Protein AF-A0A395IEA6-F1 (afdb_monomer)

Radius of gyration: 29.26 Å; Cα contacts (8 Å, |Δi|>4): 1138; chains: 1; bounding box: 72×56×90 Å

Secondary structure (DSSP, 8-state):
--EEEE--GGGHHHHHHHHHHH-TTS---HHHHHHHHHH-TTSEEEEEETTEEEEEEEEEEE-TT-PPPTT----S--TT--EEEEEEEEE-GGGTTSSHHHHHHHHHHHHHTTSSEEEEEE-TTTHHHHGGGT-EE----HHHHHHHHTT-TT-EEEEEE-S-----GGGGTS--S-EESSSHHHHHHHT-----HHHHHHHHHHHT-S----EEEEEEPPP-SSEEEEEEEETTS-EEEEEEE-TTSSSTTHHHHHHHHHHHHIIIII---BPPEEEEES-S-STTSS-EEEEEPPPSEEHHHHTTTS-HHHHHHHHHHHHHHHHHHHT-B-SSBBEEE-GGGS-TTTGGGPEESSSSS-SS-EEE----GGGTTTTGGGS------BSSHHHHHHHHHHHHHHHHHHH---EE-TTT-SSSEEPHHHHHHHHHHHHHHHHHHT---GGGTTTTSEEE--TT--GGGEEEETTTTEEEEE---TT--EEEHHHH----GGG--SSPPPSSSPPP---TTGGGS-HHHHHHHHHHHHHHHHHHHHHHHHHHH-HHHHHHHHHTTSS-SS--HHHHHSTTTTTTT-HHHHHHHHHHHHHTHHHH-TTS--S----HHHHHHHHHHHHHHHHHHHHHHHHHHTTSS-TT-EE-GGGHHHHHHHHHHHHHHHHHT-SSHHHHHHHHHH-SS-------

Sequence (696 aa):
MAAWRRLTPSDIEGLMRVADEVHPGLPESSEIFIERVQLYPEGCLALEENGQICGYAISHPIRQGQAPALNSLLGTIASDADQYYIHDVAILPRLRGRNLAAEGIGRLLAVASRYPATCLVSVYGTESFWGRFDFVSRPVDGGLREKLRAYGDDSVYLSRENDLIEAKKEDFYRYTTKRWLANDKQEAGKRYRRFSIEELVSIAVGASGKNIDGCARITKYQEGQYNKTFLLTLNDGSEVVAKLPNPNAGPEVLTIASEVATMDFVRNIIGLPVLRVLSWSCNPVNPVGSEYIIMEKARGTALGDVWYRLPSPSKHKIIQQVVALETKLVSTSFPAHGCIYYPQDLPSKHSKYLIPLDGDSPRRFRVGPVVDPVFWLDGRAGMELSRGPWLHMTDYATHIGNNEKIWATQKAQPRMDYYRSNIDCESPSEYLDLLEKYLLLVPHITRNQPEFADLLQPTLWHSDLHLNNVYVDLDTETITDIIDWQNITTAPLILQARFPRMVQHTSPPSLGWDMPEKPDDYETLSEDDKTRADKAYKSALCHKYYEVLTAKKNPRLYAAIRHNTTWKSPHVLPIKSVAGAWSSREVFGLRASLMDVVEHWSELQSAHDCPISFAEEEKKLHSEEMENREYIEQLMERFQDAGILPMDGIVDPEHFETLQQTSRRQKELFLSLAENFEERGWMEKIWPYQDRPDEA

Organism: Aspergillus homomorphus (strain CBS 101889) (NCBI:txid1450537)

pLDDT: mean 89.51, std 7.69, range [31.98, 98.56]

Foldseek 3Di:
DWDKDFDDLVCLVLAQVQCCQFPVPQDADSVQVNLQCVQPRQLKMFTDDPNGTFWIWTKDFDAPQPDDFRRDHPPHHDPPGQEIEGEDTTGHPVCPPVCVSVVSVVSNVVVRLVHQKYKYKDAPPCVVVCVVVVWDFDDHDPVSQVRSVSRPPPITIIMHGRPDDDDDPQNLFWQAFWAFLAPRVVLRVQQGDAWDPPVVFVVLCVLVVDPFPTFPDKDWDNDDSFWTKIWTQTPVRFIKIKIFTGNLQFDQLVQQQLLQQLQCCCCPVLNDQAWDFRDWASHCPDNGNGTMTITHDFDAAQQVVCVVVDDLVLLLVLLLQVLVSQLSQLVQFAQFKATKGQLVSDDPVFNVQWADRDPDDDRGITGTFFGPSLCCPPPNVVDPAARDRGRAPLVLLLRLLVSLLVCLVPRNDFADDLLQDPPGTDHSVVLNVLSVLSNLCSCLLAPDDVVCVSLFGFTWDDQAQARRQWHAHPVVSDTNHGDDSGRTIGGRNLLRQDDHPHLDQPPADDQDDDQDDFDPCLVVDDPVVVVVSVSSNSSNNSNVSSLVSCCVSVVSSNVSHVVQVFLEHNHCQLSVQRRNCSVVVNSLSNVVVSVVCQVCVCRHDVPDHRPDDDDPVRVVSSVSSVVSVVVVVVVQVVCCVVVQAHSSSMRGPVCSVVSSVSLVVVLVVQLVPDPDDVSSSSSNVSRPSYHDDPPD

Solvent-accessible surface area (backbone atoms only — not comparable to full-atom values): 38657 Å² total; per-residue (Å²): 118,75,44,79,43,76,38,52,78,87,45,46,73,40,47,49,59,43,43,58,71,74,36,72,89,63,77,63,56,72,66,48,58,44,48,45,38,70,75,32,41,89,40,20,34,29,25,34,41,91,94,35,56,49,27,39,34,39,27,45,65,28,45,81,80,54,77,78,49,80,70,55,78,74,93,62,77,62,94,80,43,49,23,21,32,50,72,47,79,47,64,44,75,94,59,63,94,68,60,57,66,61,53,53,49,53,56,47,51,64,62,29,59,80,20,46,23,35,34,36,71,36,45,94,75,42,54,76,65,45,41,78,73,61,34,39,82,54,94,72,56,75,70,47,50,59,44,40,49,75,65,36,90,74,42,40,51,29,36,24,81,31,98,57,72,90,73,54,79,65,58,76,26,43,59,79,56,59,41,39,63,34,44,37,69,58,61,38,53,46,35,42,48,75,63,37,65,68,46,46,49,52,51,50,39,62,46,66,77,53,100,57,96,46,69,70,45,78,44,76,52,84,48,60,98,35,34,46,39,31,42,38,31,29,68,86,70,51,61,37,28,41,38,29,69,23,72,66,46,26,49,83,36,52,38,55,29,26,22,54,36,39,40,49,43,40,29,76,71,69,64,46,54,40,63,56,77,58,45,74,38,38,53,39,91,46,85,28,50,42,38,37,37,29,25,53,59,79,48,66,42,47,36,53,84,44,54,90,76,51,55,68,71,60,51,53,51,43,51,52,51,51,50,54,50,51,36,54,37,65,70,41,78,44,74,33,28,18,15,39,25,38,62,86,66,45,60,78,88,57,55,80,57,51,41,62,64,52,99,87,64,81,85,55,57,23,34,22,48,57,40,51,34,70,74,32,51,95,67,38,64,84,47,100,59,75,47,53,45,25,76,44,70,46,55,45,48,48,37,48,41,50,38,48,46,57,45,41,76,75,67,54,67,70,40,81,38,57,55,71,31,93,84,55,56,50,46,47,67,60,55,46,51,51,40,51,47,50,57,66,40,38,73,59,32,42,36,84,39,84,93,49,50,76,41,54,43,14,21,48,52,78,82,82,43,32,37,74,34,35,18,28,32,83,90,77,59,40,77,52,24,44,58,82,56,61,74,48,40,25,31,32,35,51,80,67,48,68,82,46,64,61,41,57,35,98,80,63,69,70,89,78,87,70,74,85,72,77,66,93,60,49,88,78,47,53,73,70,52,40,54,49,49,51,51,51,43,54,38,39,49,46,29,50,51,47,52,57,47,30,48,73,72,26,47,68,56,38,50,24,40,56,50,72,77,46,64,41,45,59,47,53,61,48,64,68,29,52,66,45,15,69,87,72,73,29,51,63,57,29,52,50,41,52,50,53,49,57,74,44,28,65,66,50,42,74,89,59,82,71,92,57,85,77,54,72,67,58,51,51,52,49,52,55,23,46,55,46,46,51,54,52,48,57,52,33,48,53,25,39,78,68,69,66,45,54,72,87,35,63,37,50,63,90,50,39,69,61,46,48,51,46,50,53,51,51,49,52,56,56,41,65,68,41,92,46,74,68,52,27,54,47,51,60,66,56,47,84,69,50,71,66,79,84,83,125

InterPro domains:
  IPR000182 GNAT domain [PF00583] (27-114)
  IPR000182 GNAT domain [PS51186] (2-163)
  IPR002575 Aminoglycoside phosphotransferase [PF01636] (218-493)
  IPR011009 Protein kinase-like domain superfamily [SSF56112] (191-492)
  IPR016181 Acyl-CoA N-acyltransferase [SSF55729] (5-136)
  IPR051035 Mitochondrial inheritance protein 9 [PTHR36091] (166-691)

Mean predicted aligned error: 11.82 Å

Structure (mmCIF, N/CA/C/O backbone):
data_AF-A0A395IEA6-F1
#
_entry.id   AF-A0A395IEA6-F1
#
loop_
_atom_site.group_PDB
_atom_site.id
_atom_site.type_symbol
_atom_site.label_atom_id
_atom_site.label_alt_id
_atom_site.label_comp_id
_atom_site.label_asym_id
_atom_site.label_entity_id
_atom_site.label_seq_id
_atom_site.pdbx_PDB_ins_code
_atom_site.Cartn_x
_atom_site.Cartn_y
_atom_site.Cartn_z
_atom_site.occupancy
_atom_site.B_iso_or_equiv
_atom_site.auth_seq_id
_atom_site.auth_comp_id
_atom_site.auth_asym_id
_atom_site.auth_atom_id
_atom_site.pdbx_PDB_model_num
ATOM 1 N N . MET A 1 1 ? -12.809 -27.310 23.171 1.00 74.94 1 MET A N 1
ATOM 2 C CA . MET A 1 1 ? -11.627 -26.485 23.503 1.00 74.94 1 MET A CA 1
ATOM 3 C C . MET A 1 1 ? -12.114 -25.326 24.347 1.00 74.94 1 MET A C 1
ATOM 5 O O . MET A 1 1 ? -13.206 -24.852 24.064 1.00 74.94 1 MET A O 1
ATOM 9 N N . ALA A 1 2 ? -11.363 -24.931 25.377 1.00 85.3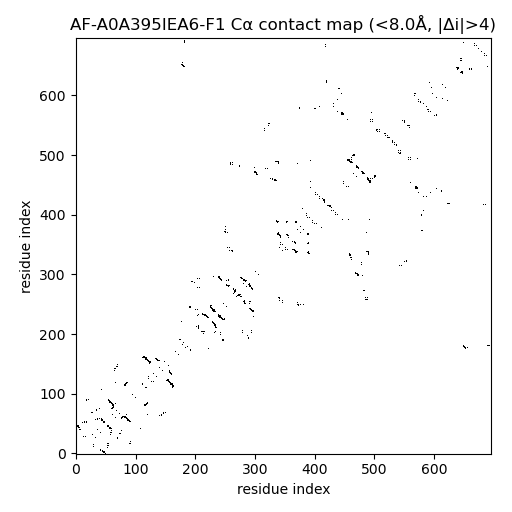1 2 ALA A N 1
ATOM 10 C CA . ALA A 1 2 ? -11.711 -23.770 26.191 1.00 85.31 2 ALA A CA 1
ATOM 11 C C . ALA A 1 2 ? -11.600 -22.486 25.353 1.00 85.31 2 ALA A C 1
ATOM 13 O O . ALA A 1 2 ? -10.580 -22.301 24.690 1.00 85.31 2 ALA A O 1
ATOM 14 N N . ALA A 1 3 ? -12.625 -21.637 25.363 1.00 86.44 3 ALA A N 1
ATOM 15 C CA . ALA A 1 3 ? -12.642 -20.388 24.603 1.00 86.44 3 ALA A CA 1
ATOM 16 C C . ALA A 1 3 ? -13.287 -19.259 25.410 1.00 86.44 3 ALA A C 1
ATOM 18 O O . ALA A 1 3 ? -14.243 -19.483 26.157 1.00 86.44 3 ALA A O 1
ATOM 19 N N . TRP A 1 4 ? -12.747 -18.049 25.265 1.00 90.81 4 TRP A N 1
ATOM 20 C CA . TRP A 1 4 ? -13.327 -16.847 25.854 1.00 90.81 4 TRP A CA 1
ATOM 21 C C . TRP A 1 4 ? -14.496 -16.344 25.010 1.00 90.81 4 TRP A C 1
ATOM 23 O O . TRP A 1 4 ? -14.381 -16.214 23.793 1.00 90.81 4 TRP A O 1
ATOM 33 N N . ARG A 1 5 ? -15.593 -15.990 25.674 1.00 92.19 5 ARG A N 1
ATOM 34 C CA . ARG A 1 5 ? -16.751 -15.299 25.097 1.00 92.19 5 ARG A CA 1
ATOM 35 C C . ARG A 1 5 ? -17.256 -14.225 26.053 1.00 92.19 5 ARG A C 1
ATOM 37 O O . ARG A 1 5 ? -16.795 -14.131 27.188 1.00 92.19 5 ARG A O 1
ATOM 44 N N . ARG A 1 6 ? -18.230 -13.427 25.620 1.00 91.75 6 ARG A N 1
ATOM 45 C CA . ARG A 1 6 ? -18.900 -12.454 26.493 1.00 91.75 6 ARG A CA 1
ATOM 46 C C . ARG A 1 6 ? -19.620 -13.160 27.647 1.00 91.75 6 ARG A C 1
ATOM 48 O O . ARG A 1 6 ? -20.297 -14.169 27.427 1.00 91.75 6 ARG A O 1
ATOM 55 N N . LEU A 1 7 ? -19.472 -12.619 28.854 1.00 93.06 7 LEU A N 1
ATOM 56 C CA . LEU A 1 7 ? -20.191 -13.070 30.043 1.00 93.06 7 LEU A CA 1
ATOM 57 C C . LEU A 1 7 ? -21.613 -12.499 30.043 1.00 93.06 7 LEU A C 1
ATOM 59 O O . LEU A 1 7 ? -21.822 -11.327 29.734 1.00 93.06 7 LEU A O 1
ATOM 63 N N . THR A 1 8 ? -22.590 -13.325 30.399 1.00 91.62 8 THR A N 1
ATOM 64 C CA . THR A 1 8 ? -24.004 -12.942 30.484 1.00 91.62 8 THR A CA 1
ATOM 65 C C . THR A 1 8 ? -24.548 -13.180 31.895 1.00 91.62 8 THR A C 1
ATOM 67 O O . THR A 1 8 ? -23.981 -13.985 32.635 1.00 91.62 8 THR A O 1
ATOM 70 N N . PRO A 1 9 ? -25.671 -12.550 32.293 1.00 90.19 9 PRO A N 1
ATOM 71 C CA . PRO A 1 9 ? -26.265 -12.792 33.611 1.00 90.19 9 PRO A CA 1
ATOM 72 C C . PRO A 1 9 ? -26.638 -14.262 33.878 1.00 90.19 9 PRO A C 1
ATOM 74 O O . PRO A 1 9 ? -26.663 -14.682 35.030 1.00 90.19 9 PRO A O 1
ATOM 77 N N . SER A 1 10 ? -26.887 -15.069 32.839 1.00 91.56 10 SER A N 1
ATOM 78 C CA . SER A 1 10 ? -27.133 -16.512 32.986 1.00 91.56 10 SER A CA 1
ATOM 79 C C . SER A 1 10 ? -25.889 -17.326 33.356 1.00 91.56 10 SER A C 1
ATOM 81 O O . SER A 1 10 ? -26.023 -18.460 33.801 1.00 91.56 10 SER A O 1
ATOM 83 N N . ASP A 1 11 ? -24.685 -16.769 33.202 1.00 93.88 11 ASP A N 1
ATOM 84 C CA . ASP A 1 11 ? -23.425 -17.464 33.496 1.00 93.88 11 ASP A CA 1
ATOM 85 C C . ASP A 1 11 ? -22.985 -17.324 34.964 1.00 93.88 11 ASP A C 1
ATOM 87 O O . ASP A 1 11 ? -22.022 -17.969 35.383 1.00 93.88 11 ASP A O 1
ATOM 91 N N . ILE A 1 12 ? -23.673 -16.491 35.754 1.00 94.19 12 ILE A N 1
ATOM 92 C CA . ILE A 1 12 ? -23.238 -16.080 37.098 1.00 94.19 12 ILE A CA 1
ATOM 93 C C . ILE A 1 12 ? -23.124 -17.267 38.055 1.00 94.19 12 ILE A C 1
ATOM 95 O O . ILE A 1 12 ? -22.164 -17.341 38.810 1.00 94.19 12 ILE A O 1
ATOM 99 N N . GLU A 1 13 ? -24.018 -18.253 37.981 1.00 92.88 13 GLU A N 1
ATOM 100 C CA . GLU A 1 13 ? -23.900 -19.472 38.796 1.00 92.88 13 GLU A CA 1
ATOM 101 C C . GLU A 1 13 ? -22.622 -20.270 38.461 1.00 92.88 13 GLU A C 1
ATOM 103 O O . GLU A 1 13 ? -21.965 -20.840 39.334 1.00 92.88 13 GLU A O 1
ATOM 108 N N . GLY A 1 14 ? -22.232 -20.302 37.183 1.00 92.25 14 GLY A N 1
ATOM 109 C CA . GLY A 1 14 ? -20.971 -20.896 36.741 1.00 92.25 14 GLY A CA 1
ATOM 110 C C . GLY A 1 14 ? -19.757 -20.102 37.217 1.00 92.25 14 GLY A C 1
ATOM 111 O O . GLY A 1 14 ? -18.791 -20.698 37.686 1.00 92.25 14 GLY A O 1
ATOM 112 N N . LEU A 1 15 ? -19.835 -18.773 37.140 1.00 94.69 15 LEU A N 1
ATOM 113 C CA . LEU A 1 15 ? -18.808 -17.858 37.628 1.00 94.69 15 LEU A CA 1
ATOM 114 C C . LEU A 1 15 ? -18.582 -18.017 39.132 1.00 94.69 15 LEU A C 1
ATOM 116 O O . LEU A 1 15 ? -17.440 -18.199 39.540 1.00 94.69 15 LEU A O 1
ATOM 120 N N . MET A 1 16 ? -19.650 -18.018 39.937 1.00 94.50 16 MET A N 1
ATOM 121 C CA . MET A 1 16 ? -19.568 -18.141 41.397 1.00 94.50 16 MET A CA 1
ATOM 122 C C . MET A 1 16 ? -18.830 -19.413 41.814 1.00 94.50 16 MET A C 1
ATOM 124 O O . MET A 1 16 ? -17.950 -19.360 42.662 1.00 94.50 16 MET A O 1
ATOM 128 N N . ARG A 1 17 ? -19.083 -20.543 41.138 1.00 93.12 17 ARG A N 1
ATOM 129 C CA . ARG A 1 17 ? -18.342 -21.791 41.394 1.00 93.12 17 ARG A CA 1
ATOM 130 C C . ARG A 1 17 ? -16.841 -21.657 41.143 1.00 93.12 17 ARG A C 1
ATOM 132 O O . ARG A 1 17 ? -16.050 -22.250 41.869 1.00 93.12 17 ARG A O 1
ATOM 139 N N . VAL A 1 18 ? -16.443 -20.912 40.111 1.00 93.25 18 VAL A N 1
ATOM 140 C CA . VAL A 1 18 ? -15.025 -20.643 39.835 1.00 93.25 18 VAL A CA 1
ATOM 141 C C . VAL A 1 18 ? -14.450 -19.676 40.871 1.00 93.25 18 VAL A C 1
ATOM 143 O O . VAL A 1 18 ? -13.343 -19.911 41.348 1.00 93.25 18 VAL A O 1
ATOM 146 N N . ALA A 1 19 ? -15.187 -18.625 41.235 1.00 90.19 19 ALA A N 1
ATOM 147 C CA . ALA A 1 19 ? -14.768 -17.631 42.222 1.00 90.19 19 ALA A CA 1
ATOM 148 C C . ALA A 1 19 ? -14.540 -18.272 43.600 1.00 90.19 19 ALA A C 1
ATOM 150 O O . ALA A 1 19 ? -13.478 -18.086 44.188 1.00 90.19 19 ALA A O 1
ATOM 151 N N . ASP A 1 20 ? -15.470 -19.112 44.059 1.00 90.75 20 ASP A N 1
ATOM 152 C CA . ASP A 1 20 ? -15.379 -19.826 45.338 1.00 90.75 20 ASP A CA 1
ATOM 153 C C . ASP A 1 20 ? -14.168 -20.777 45.394 1.00 90.75 20 ASP A C 1
ATOM 155 O O . ASP A 1 20 ? -13.554 -20.954 46.448 1.00 90.75 20 ASP A O 1
ATOM 159 N N . GLU A 1 21 ? -13.794 -21.386 44.261 1.00 90.75 21 GLU A N 1
ATOM 160 C CA . GLU A 1 21 ? -12.631 -22.278 44.174 1.00 90.75 21 GLU A CA 1
ATOM 161 C C . GLU A 1 21 ? -11.304 -21.505 44.089 1.00 90.75 21 GLU A C 1
ATOM 163 O O . GLU A 1 21 ? -10.303 -21.911 44.685 1.00 90.75 21 GLU A O 1
ATOM 168 N N . VAL A 1 22 ? -11.263 -20.407 43.329 1.00 85.38 22 VAL A N 1
ATOM 169 C CA . VAL A 1 22 ? -10.023 -19.672 43.025 1.00 85.38 22 VAL A CA 1
ATOM 170 C C . VAL A 1 22 ? -9.713 -18.594 44.070 1.00 85.38 22 VAL A C 1
ATOM 172 O O . VAL A 1 22 ? -8.539 -18.362 44.369 1.00 85.38 22 VAL A O 1
ATOM 175 N N . HIS A 1 23 ? -10.739 -17.974 44.652 1.00 83.50 23 HIS A N 1
ATOM 176 C CA . HIS A 1 23 ? -10.646 -16.837 45.571 1.00 83.50 23 HIS A CA 1
ATOM 177 C C . HIS A 1 23 ? -11.380 -17.077 46.908 1.00 83.50 23 HIS A C 1
ATOM 179 O O . HIS A 1 23 ? -12.135 -16.216 47.360 1.00 83.50 23 HIS A O 1
ATOM 185 N N . PRO A 1 24 ? -11.121 -18.186 47.634 1.00 80.25 24 PRO A N 1
ATOM 186 C CA . PRO A 1 24 ? -11.853 -18.512 48.866 1.00 80.25 24 PRO A CA 1
ATOM 187 C C . PRO A 1 24 ? -11.676 -17.479 49.997 1.00 80.25 24 PRO A C 1
ATOM 189 O O . PRO A 1 24 ? -12.449 -17.466 50.951 1.00 80.25 24 PRO A O 1
ATOM 192 N N . GLY A 1 25 ? -10.646 -16.627 49.920 1.00 77.94 25 GLY A N 1
ATOM 193 C CA . GLY A 1 25 ? -10.364 -15.569 50.897 1.00 77.94 25 GLY A CA 1
ATOM 194 C C . GLY A 1 25 ? -10.889 -14.178 50.522 1.00 77.94 25 GLY A C 1
ATOM 195 O O . GLY A 1 25 ? -10.686 -13.254 51.303 1.00 77.94 25 GLY A O 1
ATOM 196 N N . LEU A 1 26 ? -11.519 -14.014 49.352 1.00 82.12 26 LEU A N 1
ATOM 197 C CA . LEU A 1 26 ? -12.006 -12.728 48.832 1.00 82.12 26 LEU A CA 1
ATOM 198 C C . LEU A 1 26 ? -13.445 -12.865 48.292 1.00 82.12 26 LEU A C 1
ATOM 200 O O . LEU A 1 26 ? -13.666 -12.711 47.093 1.00 82.12 26 LEU A O 1
ATOM 204 N N . PRO A 1 27 ? -14.431 -13.199 49.144 1.00 80.94 27 PRO A N 1
ATOM 205 C CA . PRO A 1 27 ? -15.787 -13.475 48.684 1.00 80.94 27 PRO A CA 1
ATOM 206 C C . PRO A 1 27 ? -16.491 -12.202 48.187 1.00 80.94 27 PRO A C 1
ATOM 208 O O . PRO A 1 27 ? -16.565 -11.199 48.900 1.00 80.94 27 PRO A O 1
ATOM 211 N N . GLU A 1 28 ? -17.078 -12.277 46.994 1.00 87.12 28 GLU A N 1
ATOM 212 C CA . GLU A 1 28 ? -18.010 -11.284 46.452 1.00 87.12 28 GLU A CA 1
ATOM 213 C C . GLU A 1 28 ? -19.366 -11.935 46.173 1.00 87.12 28 GLU A C 1
ATOM 215 O O . GLU A 1 28 ? -19.446 -13.112 45.826 1.00 87.12 28 GLU A O 1
ATOM 220 N N . SER A 1 29 ? -20.451 -11.184 46.352 1.00 89.12 29 SER A N 1
ATOM 221 C CA . SER A 1 29 ? -21.801 -11.713 46.176 1.00 89.12 29 SER A CA 1
ATOM 222 C C . SER A 1 29 ? -22.204 -11.802 44.698 1.00 89.12 29 SER A C 1
ATOM 224 O O . SER A 1 29 ? -21.681 -11.098 43.834 1.00 89.12 29 SER A O 1
ATOM 226 N N . SER A 1 30 ? -23.180 -12.655 44.380 1.00 90.38 30 SER A N 1
ATOM 227 C CA . SER A 1 30 ? -23.651 -12.815 42.996 1.00 90.38 30 SER A CA 1
ATOM 228 C C . SER A 1 30 ? -24.237 -11.522 42.405 1.00 90.38 30 SER A C 1
ATOM 230 O O . SER A 1 30 ? -24.089 -11.259 41.212 1.00 90.38 30 SER A O 1
ATOM 232 N N . GLU A 1 31 ? -24.843 -10.679 43.247 1.00 91.00 31 GLU A N 1
ATOM 233 C CA . GLU A 1 31 ? -25.431 -9.385 42.884 1.00 91.00 31 GLU A CA 1
ATOM 234 C C . GLU A 1 31 ? -24.386 -8.430 42.305 1.00 91.00 31 GLU A C 1
ATOM 236 O O . GLU A 1 31 ? -24.667 -7.691 41.364 1.00 91.00 31 GLU A O 1
ATOM 241 N N . ILE A 1 32 ? -23.168 -8.491 42.835 1.00 92.31 32 ILE A N 1
ATOM 242 C CA . ILE A 1 32 ? -22.043 -7.663 42.424 1.00 92.31 32 ILE A CA 1
ATOM 243 C C . ILE A 1 32 ? -21.601 -8.014 40.993 1.00 92.31 32 ILE A C 1
ATOM 245 O O . ILE A 1 32 ? -21.408 -7.135 40.148 1.00 92.31 32 ILE A O 1
ATOM 249 N N . PHE A 1 33 ? -21.478 -9.308 40.689 1.00 92.56 33 PHE A N 1
ATOM 250 C CA . PHE A 1 33 ? -21.132 -9.759 39.341 1.00 92.56 33 PHE A CA 1
ATOM 251 C C . PHE A 1 33 ? -22.255 -9.473 38.337 1.00 92.56 33 PHE A C 1
ATOM 253 O O . PHE A 1 33 ? -21.976 -9.048 37.215 1.00 92.56 33 PHE A O 1
ATOM 260 N N . ILE A 1 34 ? -23.521 -9.640 38.743 1.00 93.31 34 ILE A N 1
ATOM 261 C CA . ILE A 1 34 ? -24.686 -9.283 37.918 1.00 93.31 34 ILE A CA 1
ATOM 262 C C . ILE A 1 34 ? -24.657 -7.795 37.563 1.00 93.31 34 ILE A C 1
ATOM 264 O O . ILE A 1 34 ? -24.815 -7.451 36.390 1.00 93.31 34 ILE A O 1
ATOM 268 N N . GLU A 1 35 ? -24.428 -6.920 38.545 1.00 95.06 35 GLU A N 1
ATOM 269 C CA . GLU A 1 35 ? -24.378 -5.473 38.330 1.00 95.06 35 GLU A CA 1
ATOM 270 C C . GLU A 1 35 ? -23.284 -5.097 37.322 1.00 95.06 35 GLU A C 1
ATOM 272 O O . GLU A 1 35 ? -23.545 -4.361 36.373 1.00 95.06 35 GLU A O 1
ATOM 277 N N . ARG A 1 36 ? -22.073 -5.647 37.460 1.00 93.44 36 ARG A N 1
ATOM 278 C CA . ARG A 1 36 ? -20.950 -5.341 36.556 1.00 93.44 36 ARG A CA 1
ATOM 279 C C . ARG A 1 36 ? -21.209 -5.809 35.128 1.00 93.44 36 ARG A C 1
ATOM 281 O O . ARG A 1 36 ? -20.942 -5.063 34.187 1.00 93.44 36 ARG A O 1
ATOM 288 N N . VAL A 1 37 ? -21.802 -6.993 34.964 1.00 93.56 37 VAL A N 1
ATOM 289 C CA . VAL A 1 37 ? -22.225 -7.491 33.647 1.00 93.56 37 VAL A CA 1
ATOM 290 C C . VAL A 1 37 ? -23.298 -6.589 33.036 1.00 93.56 37 VAL A C 1
ATOM 292 O O . VAL A 1 37 ? -23.280 -6.368 31.832 1.00 93.56 37 VAL A O 1
ATOM 295 N N . GLN A 1 38 ? -24.217 -6.036 33.828 1.00 92.44 38 GLN A N 1
ATOM 296 C CA . GLN A 1 38 ? -25.246 -5.125 33.317 1.00 92.44 38 GLN A CA 1
ATOM 297 C C . GLN A 1 38 ? -24.693 -3.736 32.976 1.00 92.44 38 GLN A C 1
ATOM 299 O O . GLN A 1 38 ? -25.045 -3.180 31.936 1.00 92.44 38 GLN A O 1
ATOM 304 N N . LEU A 1 39 ? -23.830 -3.185 33.830 1.00 92.81 39 LEU A N 1
ATOM 305 C CA . LEU A 1 39 ? -23.262 -1.848 33.672 1.00 92.81 39 LEU A CA 1
ATOM 306 C C . LEU A 1 39 ? -22.213 -1.779 32.559 1.00 92.81 39 LEU A C 1
ATOM 308 O O . LEU A 1 39 ? -22.163 -0.790 31.830 1.00 92.81 39 LEU A O 1
ATOM 312 N N . TYR A 1 40 ? -21.365 -2.803 32.431 1.00 93.31 40 TYR A N 1
ATOM 313 C CA . TYR A 1 40 ? -20.248 -2.790 31.490 1.00 93.31 40 TYR A CA 1
ATOM 314 C C . TYR A 1 40 ? -19.994 -4.165 30.836 1.00 93.31 40 TYR A C 1
ATOM 316 O O . TYR A 1 40 ? -18.948 -4.795 31.021 1.00 93.31 40 TYR A O 1
ATOM 324 N N . PRO A 1 41 ? -20.940 -4.652 30.012 1.00 89.06 41 PRO A N 1
ATOM 325 C CA . PRO A 1 41 ? -20.904 -6.006 29.459 1.00 89.06 41 PRO A CA 1
ATOM 326 C C . PRO A 1 41 ? -19.777 -6.255 28.444 1.00 89.06 41 PRO A C 1
ATOM 328 O O . PRO A 1 41 ? -19.564 -7.398 28.053 1.00 89.06 41 PRO A O 1
ATOM 331 N N . GLU A 1 42 ? -19.109 -5.219 27.932 1.00 87.81 42 GLU A N 1
ATOM 332 C CA . GLU A 1 42 ? -17.949 -5.365 27.034 1.00 87.81 42 GLU A CA 1
ATOM 333 C C . GLU A 1 42 ? -16.639 -5.665 27.786 1.00 87.81 42 GLU A C 1
ATOM 335 O O . GLU A 1 42 ? -15.733 -6.249 27.200 1.00 87.81 42 GLU A O 1
ATOM 340 N N . GLY A 1 43 ? -16.563 -5.355 29.087 1.00 91.88 43 GLY A N 1
ATOM 341 C CA . GLY A 1 43 ? -15.427 -5.692 29.955 1.00 91.88 43 GLY A CA 1
ATOM 342 C C . GLY A 1 43 ? -15.580 -7.011 30.722 1.00 91.88 43 GLY A C 1
ATOM 343 O O . GLY A 1 43 ? -14.759 -7.314 31.588 1.00 91.88 43 GLY A O 1
ATOM 344 N N . CYS A 1 44 ? -16.625 -7.797 30.444 1.00 96.50 44 CYS A N 1
ATOM 345 C CA . CYS A 1 44 ? -16.933 -9.024 31.179 1.00 96.50 44 CYS A CA 1
ATOM 346 C C . CYS A 1 44 ? -16.858 -10.256 30.262 1.00 96.50 44 CYS A C 1
ATOM 348 O O . CYS A 1 44 ? -17.597 -10.364 29.279 1.00 96.50 44 CYS A O 1
ATOM 350 N N . LEU A 1 45 ? -15.983 -11.206 30.598 1.00 95.94 45 LEU A N 1
ATOM 351 C CA . LEU A 1 45 ? -15.687 -12.391 29.792 1.00 95.94 45 LEU A CA 1
ATOM 352 C C . LEU A 1 45 ? -15.904 -13.684 30.586 1.00 95.94 45 LEU A C 1
ATOM 354 O O . LEU A 1 45 ? -15.623 -13.754 31.780 1.00 95.94 45 LEU A O 1
ATOM 358 N N . ALA A 1 46 ? -16.362 -14.720 29.894 1.00 96.25 46 ALA A N 1
ATOM 359 C CA . ALA A 1 46 ? -16.511 -16.077 30.397 1.00 96.25 46 ALA A CA 1
ATOM 360 C C . ALA A 1 46 ? -15.596 -17.008 29.599 1.00 96.25 46 ALA A C 1
ATOM 362 O O . ALA A 1 46 ? -15.608 -16.977 28.368 1.00 96.25 46 ALA A O 1
ATOM 363 N N . LEU A 1 47 ? -14.818 -17.839 30.285 1.00 95.19 47 LEU A N 1
ATOM 364 C CA . LEU A 1 47 ? -14.069 -18.932 29.677 1.00 95.19 47 LEU A CA 1
ATOM 365 C C . LEU A 1 47 ? -14.913 -20.200 29.800 1.00 95.19 47 LEU A C 1
ATOM 367 O O . LEU A 1 47 ? -15.215 -20.641 30.911 1.00 95.19 47 LEU A O 1
ATOM 371 N N . GLU A 1 48 ? -15.286 -20.781 28.665 1.00 94.19 48 GLU A N 1
ATOM 372 C CA . GLU A 1 48 ? -16.150 -21.958 28.614 1.00 94.19 48 GLU A CA 1
ATOM 373 C C . GLU A 1 48 ? -15.422 -23.155 27.998 1.00 94.19 48 GLU A C 1
ATOM 375 O O . GLU A 1 48 ? -14.804 -23.041 26.940 1.00 94.19 48 GLU A O 1
ATOM 380 N N . GLU A 1 49 ? -15.532 -24.325 28.633 1.00 90.81 49 GLU A N 1
ATOM 381 C CA . GLU A 1 49 ? -15.111 -25.610 28.075 1.00 90.81 49 GLU A CA 1
ATOM 382 C C . GLU A 1 49 ? -16.250 -26.631 28.220 1.00 90.81 49 GLU A C 1
ATOM 384 O O . GLU A 1 49 ? -16.686 -26.937 29.328 1.00 90.81 49 GLU A O 1
ATOM 389 N N . ASN A 1 50 ? -16.734 -27.168 27.093 1.00 88.06 50 ASN A N 1
ATOM 390 C CA . ASN A 1 50 ? -17.807 -28.173 27.034 1.00 88.06 50 ASN A CA 1
ATOM 391 C C . ASN A 1 50 ? -19.111 -27.746 27.747 1.00 88.06 50 ASN A C 1
ATOM 393 O O . ASN A 1 50 ? -19.710 -28.545 28.467 1.00 88.06 50 ASN A O 1
ATOM 397 N N . GLY A 1 51 ? -19.549 -26.493 27.572 1.00 85.06 51 GLY A N 1
ATOM 398 C CA . GLY A 1 51 ? -20.778 -25.983 28.195 1.00 85.06 51 GLY A CA 1
ATOM 399 C C . GLY A 1 51 ? -20.642 -25.632 29.679 1.00 85.06 51 GLY A C 1
ATOM 400 O O . GLY A 1 51 ? -21.643 -25.339 30.328 1.00 85.06 51 GLY A O 1
ATOM 401 N N . GLN A 1 52 ? -19.431 -25.682 30.243 1.00 92.31 52 GLN A N 1
ATOM 402 C CA . GLN A 1 52 ? -19.167 -25.314 31.632 1.00 92.31 52 GLN A CA 1
ATOM 403 C C . GLN A 1 52 ? -18.226 -24.116 31.714 1.00 92.31 52 GLN A C 1
ATOM 405 O O . GLN A 1 52 ? -17.172 -24.095 31.077 1.00 92.31 52 GLN A O 1
ATOM 410 N N . ILE A 1 53 ? -18.585 -23.149 32.561 1.00 95.94 53 ILE A N 1
ATOM 411 C CA . ILE A 1 53 ? -17.709 -22.032 32.910 1.00 95.94 53 ILE A CA 1
ATOM 412 C C . ILE A 1 53 ? -16.528 -22.565 33.718 1.00 95.94 53 ILE A C 1
ATOM 414 O O . ILE A 1 53 ? -16.695 -23.248 34.729 1.00 95.94 53 ILE A O 1
ATOM 418 N N . CYS A 1 54 ? -15.326 -22.279 33.238 1.00 95.19 54 CYS A N 1
ATOM 419 C CA . CYS A 1 54 ? -14.069 -22.747 33.810 1.00 95.19 54 CYS A CA 1
ATOM 420 C C . CYS A 1 54 ? -13.059 -21.611 34.056 1.00 95.19 54 CYS A C 1
ATOM 422 O O . CYS A 1 54 ? -11.944 -21.845 34.529 1.00 95.19 54 CYS A O 1
ATOM 424 N N . GLY A 1 55 ? -13.472 -20.378 33.774 1.00 95.56 55 GLY A N 1
ATOM 425 C CA . GLY A 1 55 ? -12.783 -19.137 34.088 1.00 95.56 55 GLY A CA 1
ATOM 426 C C . GLY A 1 55 ? -13.680 -17.940 33.781 1.00 95.56 55 GLY A C 1
ATOM 427 O O . GLY A 1 55 ? -14.697 -18.078 33.100 1.00 95.56 55 GLY A O 1
ATOM 428 N N . TYR A 1 56 ? -13.313 -16.768 34.272 1.00 96.94 56 TYR A N 1
ATOM 429 C CA . TYR A 1 56 ? -14.003 -15.518 33.990 1.00 96.94 56 TYR A CA 1
ATOM 430 C C . TYR A 1 56 ? -13.044 -14.334 34.113 1.00 96.94 56 TYR A C 1
ATOM 432 O O . TYR A 1 56 ? -11.959 -14.443 34.688 1.00 96.94 56 TYR A O 1
ATOM 440 N N . ALA A 1 57 ? -13.458 -13.200 33.563 1.00 96.56 57 ALA A N 1
ATOM 441 C CA . ALA A 1 57 ? -12.810 -11.922 33.781 1.00 96.56 57 ALA A CA 1
ATOM 442 C C . ALA A 1 57 ? -13.860 -10.818 33.909 1.00 96.56 57 ALA A C 1
ATOM 444 O O . ALA A 1 57 ? -14.803 -10.765 33.120 1.00 96.56 57 ALA A O 1
ATOM 445 N N . ILE A 1 58 ? -13.691 -9.941 34.890 1.00 96.62 58 ILE A N 1
ATOM 446 C CA . ILE A 1 58 ? -14.564 -8.805 35.166 1.00 96.62 58 ILE A CA 1
ATOM 447 C C . ILE A 1 58 ? -13.710 -7.551 35.156 1.00 96.62 58 ILE A C 1
ATOM 449 O O . ILE A 1 58 ? -12.666 -7.478 35.801 1.00 96.62 58 ILE A O 1
ATOM 453 N N . SER A 1 59 ? -14.156 -6.545 34.420 1.00 96.44 59 SER A N 1
ATOM 454 C CA . SER A 1 59 ? -13.487 -5.256 34.358 1.00 96.44 59 SER A CA 1
ATOM 455 C C . SER A 1 59 ? -14.476 -4.169 33.981 1.00 96.44 59 SER A C 1
ATOM 457 O O . SER A 1 59 ? -15.518 -4.439 33.380 1.00 96.44 59 SER A O 1
ATOM 459 N N . HIS A 1 60 ? -14.170 -2.946 34.385 1.00 95.69 60 HIS A N 1
ATOM 460 C CA . HIS A 1 60 ? -15.023 -1.790 34.163 1.00 95.69 60 HIS A CA 1
ATOM 461 C C . HIS A 1 60 ? -14.208 -0.502 34.314 1.00 95.69 60 HIS A C 1
ATOM 463 O O . HIS A 1 60 ? -13.167 -0.495 34.970 1.00 95.69 60 HIS A O 1
ATOM 469 N N . PRO A 1 61 ? -14.660 0.613 33.737 1.00 94.50 61 PRO A N 1
ATOM 470 C CA . PRO A 1 61 ? -13.993 1.892 33.926 1.00 94.50 61 PRO A CA 1
ATOM 471 C C . PRO A 1 61 ? -14.240 2.492 35.318 1.00 94.50 61 PRO A C 1
ATOM 473 O O . PRO A 1 61 ? -15.274 2.250 35.947 1.00 94.50 61 PRO A O 1
ATOM 476 N N . ILE A 1 62 ? -13.272 3.277 35.793 1.00 93.00 62 ILE A N 1
ATOM 477 C CA . ILE A 1 62 ? -13.282 4.012 37.064 1.00 93.00 62 ILE A CA 1
ATOM 478 C C . ILE A 1 62 ? -12.613 5.384 36.889 1.00 93.00 62 ILE A C 1
ATOM 480 O O . ILE A 1 62 ? -11.952 5.643 35.884 1.00 93.00 62 ILE A O 1
ATOM 484 N N . ARG A 1 63 ? -12.741 6.254 37.895 1.00 89.69 63 ARG A N 1
ATOM 485 C CA . ARG A 1 63 ? -11.852 7.417 38.030 1.00 89.69 63 ARG A CA 1
ATOM 486 C C . ARG A 1 63 ? -10.516 7.003 38.640 1.00 89.69 63 ARG A C 1
ATOM 488 O O . ARG A 1 63 ? -10.475 6.086 39.468 1.00 89.69 63 ARG A O 1
ATOM 495 N N . GLN A 1 64 ? -9.451 7.720 38.306 1.00 85.50 64 GLN A N 1
ATOM 496 C CA . GLN A 1 64 ? -8.118 7.492 38.844 1.00 85.50 64 GLN A CA 1
ATOM 497 C C . GLN A 1 64 ? -8.121 7.390 40.376 1.00 85.50 64 GLN A C 1
ATOM 499 O O . GLN A 1 64 ? -8.637 8.254 41.086 1.00 85.50 64 GLN A O 1
ATOM 504 N N . GLY A 1 65 ? -7.552 6.294 40.889 1.00 81.75 65 GLY A N 1
ATOM 505 C CA . GLY A 1 65 ? -7.440 6.027 42.328 1.00 81.75 65 GLY A CA 1
ATOM 506 C C . GLY A 1 65 ? -8.750 5.637 43.029 1.00 81.75 65 GLY A C 1
ATOM 507 O O . GLY A 1 65 ? -8.759 5.433 44.241 1.00 81.75 65 GLY A O 1
ATOM 508 N N . GLN A 1 66 ? -9.860 5.491 42.299 1.00 87.19 66 GLN A N 1
ATOM 509 C CA . GLN A 1 66 ? -11.175 5.165 42.864 1.00 87.19 66 GLN A CA 1
ATOM 510 C C . GLN A 1 66 ? -11.571 3.699 42.652 1.00 87.19 66 GLN A C 1
ATOM 512 O O . GLN A 1 66 ? -12.724 3.409 42.339 1.00 87.19 66 GLN A O 1
ATOM 517 N N . ALA A 1 67 ? -10.640 2.762 42.860 1.00 85.75 67 ALA A N 1
ATOM 518 C CA . ALA A 1 67 ? -10.976 1.340 42.835 1.00 85.75 67 ALA A CA 1
ATOM 519 C C . ALA A 1 67 ? -12.101 1.025 43.856 1.00 85.75 67 ALA A C 1
ATOM 521 O O . ALA A 1 67 ? -12.119 1.605 44.961 1.00 85.75 67 ALA A O 1
ATOM 522 N N . PRO A 1 68 ? -13.062 0.150 43.499 1.00 85.88 68 PRO A N 1
ATOM 523 C CA . PRO A 1 68 ? -14.146 -0.234 44.394 1.00 85.88 68 PRO A CA 1
ATOM 524 C C . PRO A 1 68 ? -13.616 -1.024 45.596 1.00 85.88 68 PRO A C 1
ATOM 526 O O . PRO A 1 68 ? -12.612 -1.737 45.517 1.00 85.88 68 PRO A O 1
ATOM 529 N N . ALA A 1 69 ? -14.303 -0.899 46.732 1.00 84.50 69 ALA A N 1
ATOM 530 C CA . ALA A 1 69 ? -14.032 -1.767 47.872 1.00 84.50 69 ALA A CA 1
ATOM 531 C C . ALA A 1 69 ? -14.512 -3.195 47.565 1.00 84.50 69 ALA A C 1
ATOM 533 O O . ALA A 1 69 ? -15.455 -3.379 46.787 1.00 84.50 69 ALA A O 1
ATOM 534 N N . LEU A 1 70 ? -13.877 -4.189 48.188 1.00 84.88 70 LEU A N 1
ATOM 535 C CA . LEU A 1 70 ? -14.271 -5.589 48.039 1.00 84.88 70 LEU A CA 1
ATOM 536 C C . LEU A 1 70 ? -15.757 -5.750 48.388 1.00 84.88 70 LEU A C 1
ATOM 538 O O . LEU A 1 70 ? -16.208 -5.241 49.417 1.00 84.88 70 LEU A O 1
ATOM 542 N N . ASN A 1 71 ? -16.501 -6.458 47.535 1.00 86.19 71 ASN A N 1
ATOM 543 C CA . ASN A 1 71 ? -17.918 -6.761 47.738 1.00 86.19 71 ASN A CA 1
ATOM 544 C C . ASN A 1 71 ? -18.814 -5.505 47.873 1.00 86.19 71 ASN A C 1
ATOM 546 O O . ASN A 1 71 ? -19.704 -5.446 48.724 1.00 86.19 71 ASN A O 1
ATOM 550 N N . SER A 1 72 ? -18.567 -4.482 47.042 1.00 88.69 72 SER A N 1
ATOM 551 C CA . SER A 1 72 ? -19.383 -3.259 46.967 1.00 88.69 72 SER A CA 1
ATOM 552 C C . SER A 1 72 ? -19.918 -2.982 45.557 1.00 88.69 72 SER A C 1
ATOM 554 O O . SER A 1 72 ? -19.214 -3.177 44.562 1.00 88.69 72 SER A O 1
ATOM 556 N N . LEU A 1 73 ? -21.183 -2.546 45.491 1.00 89.62 73 LEU A N 1
ATOM 557 C CA . LEU A 1 73 ? -21.863 -2.163 44.251 1.00 89.62 73 LEU A CA 1
ATOM 558 C C . LEU A 1 73 ? -21.296 -0.843 43.708 1.00 89.62 73 LEU A C 1
ATOM 560 O O . LEU A 1 73 ? -20.968 0.064 44.477 1.00 89.62 73 LEU A O 1
ATOM 564 N N . LEU A 1 74 ? -21.222 -0.726 42.383 1.00 89.06 74 LEU A N 1
ATOM 565 C CA . LEU A 1 74 ? -20.798 0.486 41.680 1.00 89.06 74 LEU A CA 1
ATOM 566 C C . LEU A 1 74 ? -21.934 1.516 41.576 1.00 89.06 74 LEU A C 1
ATOM 568 O O . LEU A 1 74 ? -21.680 2.721 41.567 1.00 89.06 74 LEU A O 1
ATOM 572 N N . GLY A 1 75 ? -23.183 1.057 41.465 1.00 89.62 75 GLY A N 1
ATOM 573 C CA . GLY A 1 75 ? -24.375 1.858 41.190 1.00 89.62 75 GLY A CA 1
ATOM 574 C C . GLY A 1 75 ? -24.449 2.334 39.738 1.00 89.62 75 GLY A C 1
ATOM 575 O O . GLY A 1 75 ? -25.372 1.986 39.006 1.00 89.62 75 GLY A O 1
ATOM 576 N N . THR A 1 76 ? -23.473 3.133 39.306 1.00 88.19 76 THR A N 1
ATOM 577 C CA . THR A 1 76 ? -23.367 3.649 37.933 1.00 88.19 76 THR A CA 1
ATOM 578 C C . THR A 1 76 ? -21.910 3.800 37.524 1.00 88.19 76 THR A C 1
ATOM 580 O O . THR A 1 76 ? -21.073 4.182 38.341 1.00 88.19 76 THR A O 1
ATOM 583 N N . ILE A 1 77 ? -21.615 3.608 36.240 1.00 91.06 77 ILE A N 1
ATOM 584 C CA . ILE A 1 77 ? -20.316 3.986 35.682 1.00 91.06 77 ILE A CA 1
ATOM 585 C C . ILE A 1 77 ? -20.235 5.510 35.559 1.00 91.06 77 ILE A C 1
ATOM 587 O O . ILE A 1 77 ? -21.120 6.142 34.981 1.00 91.06 77 ILE A O 1
ATOM 591 N N . ALA A 1 78 ? -19.169 6.098 36.101 1.00 84.62 78 ALA A N 1
ATOM 592 C CA . ALA A 1 78 ? -18.914 7.529 36.001 1.00 84.62 78 ALA A CA 1
ATOM 593 C C . ALA A 1 78 ? -18.698 7.945 34.534 1.00 84.62 78 ALA A C 1
ATOM 595 O O . ALA A 1 78 ? -17.893 7.340 33.828 1.00 84.62 78 ALA A O 1
ATOM 596 N N . SER A 1 79 ? -19.394 8.990 34.076 1.00 80.00 79 SER A N 1
ATOM 597 C CA . SER A 1 79 ? -19.273 9.497 32.698 1.00 80.00 79 SER A CA 1
ATOM 598 C C . SER A 1 79 ? -17.903 10.112 32.393 1.00 80.00 79 SER A C 1
ATOM 600 O O . SER A 1 79 ? -17.527 10.232 31.234 1.00 80.00 79 SER A O 1
ATOM 602 N N . ASP A 1 80 ? -17.174 10.513 33.432 1.00 83.38 80 ASP A N 1
ATOM 603 C CA . ASP A 1 80 ? -15.828 11.089 33.416 1.00 83.38 80 ASP A CA 1
ATOM 604 C C . ASP A 1 80 ? -14.751 10.078 33.858 1.00 83.38 80 ASP A C 1
ATOM 606 O O . ASP A 1 80 ? -13.696 10.471 34.345 1.00 83.38 80 ASP A O 1
ATOM 610 N N . ALA A 1 81 ? -15.015 8.773 33.740 1.00 87.88 81 ALA A N 1
ATOM 611 C CA . ALA A 1 81 ? -14.021 7.746 34.034 1.00 87.88 81 ALA A CA 1
ATOM 612 C C . ALA A 1 81 ? -12.808 7.844 33.087 1.00 87.88 81 ALA A C 1
ATOM 614 O O . ALA A 1 81 ? -12.952 7.823 31.864 1.00 87.88 81 ALA A O 1
ATOM 615 N N . ASP A 1 82 ? -11.612 7.904 33.665 1.00 86.19 82 ASP A N 1
ATOM 616 C CA . ASP A 1 82 ? -10.328 8.125 32.993 1.00 86.19 82 ASP A CA 1
ATOM 617 C C . ASP A 1 82 ? -9.347 6.947 33.166 1.00 86.19 82 ASP A C 1
ATOM 619 O O . ASP A 1 82 ? -8.235 6.977 32.638 1.00 86.19 82 ASP A O 1
ATOM 623 N N . GLN A 1 83 ? -9.757 5.877 33.855 1.00 90.88 83 GLN A N 1
ATOM 624 C CA . GLN A 1 83 ? -8.985 4.643 33.992 1.00 90.88 83 GLN A CA 1
ATOM 625 C C . GLN A 1 83 ? -9.834 3.399 33.735 1.00 90.88 83 GLN A C 1
ATOM 627 O O . GLN A 1 83 ? -11.011 3.335 34.089 1.00 90.88 83 GLN A O 1
ATOM 632 N N . TYR A 1 84 ? -9.215 2.372 33.156 1.00 94.31 84 TYR A N 1
ATOM 633 C CA . TYR A 1 84 ? -9.805 1.043 33.032 1.00 94.31 84 TYR A CA 1
ATOM 634 C C . TYR A 1 84 ? -9.385 0.162 34.206 1.00 94.31 84 TYR A C 1
ATOM 636 O O . TYR A 1 84 ? -8.192 -0.024 34.424 1.00 94.31 84 TYR A O 1
ATOM 644 N N . TYR A 1 85 ? -10.332 -0.409 34.946 1.00 96.06 85 TYR A N 1
ATOM 645 C CA . TYR A 1 85 ? -10.038 -1.263 36.093 1.00 96.06 85 TYR A CA 1
ATOM 646 C C . TYR A 1 85 ? -10.299 -2.731 35.767 1.00 96.06 85 TYR A C 1
ATOM 648 O O . TYR A 1 85 ? -11.435 -3.126 35.491 1.00 96.06 85 TYR A O 1
ATOM 656 N N . ILE A 1 86 ? -9.250 -3.555 35.816 1.00 96.12 86 ILE A N 1
ATOM 657 C CA . ILE A 1 86 ? -9.395 -5.012 35.794 1.00 96.12 86 ILE A CA 1
ATOM 658 C C . ILE A 1 86 ? -9.733 -5.444 37.218 1.00 96.12 86 ILE A C 1
ATOM 660 O O . ILE A 1 86 ? -8.870 -5.452 38.094 1.00 96.12 86 ILE A O 1
ATOM 664 N N . HIS A 1 87 ? -11.012 -5.752 37.432 1.00 92.88 87 HIS A N 1
ATOM 665 C CA . HIS A 1 87 ? -11.558 -6.059 38.748 1.00 92.88 87 HIS A CA 1
ATOM 666 C C . HIS A 1 87 ? -11.176 -7.464 39.196 1.00 92.88 87 HIS A C 1
ATOM 668 O O . HIS A 1 87 ? -10.689 -7.631 40.308 1.00 92.88 87 HIS A O 1
ATOM 674 N N . ASP A 1 88 ? -11.375 -8.462 38.332 1.00 92.56 88 ASP A N 1
ATOM 675 C CA . ASP A 1 88 ? -11.050 -9.848 38.663 1.00 92.56 88 ASP A CA 1
ATOM 676 C C . ASP A 1 88 ? -10.764 -10.690 37.411 1.00 92.56 88 ASP A C 1
ATOM 678 O O . ASP A 1 88 ? -11.375 -10.487 36.359 1.00 92.56 88 ASP A O 1
ATOM 682 N N . VAL A 1 89 ? -9.829 -11.637 37.516 1.00 93.19 89 VAL A N 1
ATOM 683 C CA . VAL A 1 89 ? -9.491 -12.613 36.470 1.00 93.19 89 VAL A CA 1
ATOM 684 C C . VAL A 1 89 ? -9.189 -13.955 37.126 1.00 93.19 89 VAL A C 1
ATOM 686 O O . VAL A 1 89 ? -8.114 -14.161 37.692 1.00 93.19 89 VAL A O 1
ATOM 689 N N . ALA A 1 90 ? -10.100 -14.909 36.956 1.00 93.31 90 ALA A N 1
ATOM 690 C CA . ALA A 1 90 ? -9.992 -16.228 37.558 1.00 93.31 90 ALA A CA 1
ATOM 691 C C . ALA A 1 90 ? -10.050 -17.329 36.498 1.00 93.31 90 ALA A C 1
ATOM 693 O O . ALA A 1 90 ? -10.885 -17.324 35.597 1.00 93.31 90 ALA A O 1
ATOM 694 N N . ILE A 1 91 ? -9.168 -18.321 36.623 1.00 92.44 91 ILE A N 1
ATOM 695 C CA . ILE A 1 91 ? -9.193 -19.546 35.816 1.00 92.44 91 ILE A CA 1
ATOM 696 C C . ILE A 1 91 ? -8.950 -20.733 36.740 1.00 92.44 91 ILE A C 1
ATOM 698 O O . ILE A 1 91 ? -8.005 -20.721 37.547 1.00 92.44 91 ILE A O 1
ATOM 702 N N . LEU A 1 92 ? -9.773 -21.773 36.580 1.00 90.88 92 LEU A N 1
ATOM 703 C CA . LEU A 1 92 ? -9.657 -23.004 37.352 1.00 90.88 92 LEU A CA 1
ATOM 704 C C . LEU A 1 92 ? -8.241 -23.600 37.233 1.00 90.88 92 LEU A C 1
ATOM 706 O O . LEU A 1 92 ? -7.688 -23.656 36.126 1.00 90.88 92 LEU A O 1
ATOM 710 N N . PRO A 1 93 ? -7.650 -24.107 38.333 1.00 87.06 93 PRO A N 1
ATOM 711 C CA . PRO A 1 93 ? -6.273 -24.604 38.350 1.00 87.06 93 PRO A CA 1
ATOM 712 C C . PRO A 1 93 ? -5.943 -25.611 37.241 1.00 87.06 93 PRO A C 1
ATOM 714 O O . PRO A 1 93 ? -4.875 -25.532 36.636 1.00 87.06 93 PRO A O 1
ATOM 717 N N . ARG A 1 94 ? -6.889 -26.500 36.903 1.00 88.62 94 ARG A N 1
ATOM 718 C CA . ARG A 1 94 ? -6.731 -27.543 35.869 1.00 88.62 94 ARG A CA 1
ATOM 719 C C . ARG A 1 94 ? -6.489 -27.018 34.442 1.00 88.62 94 ARG A C 1
ATOM 721 O O . ARG A 1 94 ? -6.071 -27.786 33.578 1.00 88.62 94 ARG A O 1
ATOM 728 N N . LEU A 1 95 ? -6.762 -25.737 34.183 1.00 82.62 95 LEU A N 1
ATOM 729 C CA . LEU A 1 95 ? -6.605 -25.094 32.870 1.00 82.62 95 LEU A CA 1
ATOM 730 C C . LEU A 1 95 ? -5.420 -24.122 32.796 1.00 82.62 95 LEU A C 1
ATOM 732 O O . LEU A 1 95 ? -5.156 -23.546 31.737 1.00 82.62 95 LEU A O 1
ATOM 736 N N . ARG A 1 96 ? -4.680 -23.938 33.895 1.00 81.94 96 ARG A N 1
ATOM 737 C CA . ARG A 1 96 ? -3.492 -23.074 33.922 1.00 81.94 96 ARG A CA 1
ATOM 738 C C . ARG A 1 96 ? -2.367 -23.664 33.059 1.00 81.94 96 ARG A C 1
ATOM 740 O O . ARG A 1 96 ? -2.344 -24.855 32.765 1.00 81.94 96 ARG A O 1
ATOM 747 N N . GLY A 1 97 ? -1.448 -22.811 32.603 1.00 73.38 97 GLY A N 1
ATOM 748 C CA . GLY A 1 97 ? -0.338 -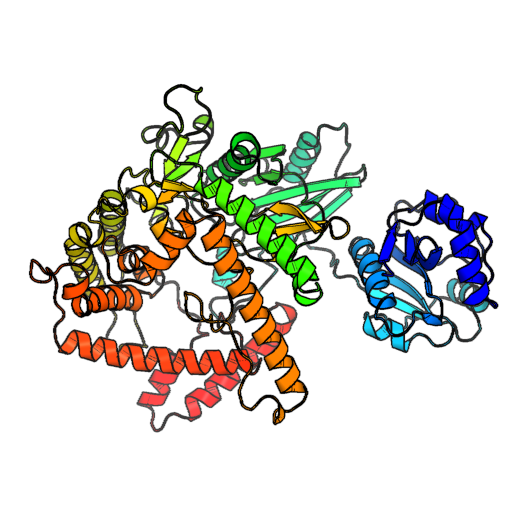23.210 31.720 1.00 73.38 97 GLY A CA 1
ATOM 749 C C . GLY A 1 97 ? -0.701 -23.359 30.235 1.00 73.38 97 GLY A C 1
ATOM 750 O O . GLY A 1 97 ? 0.163 -23.684 29.432 1.00 73.38 97 GLY A O 1
ATOM 751 N N . ARG A 1 98 ? -1.953 -23.077 29.846 1.00 80.06 98 ARG A N 1
ATOM 752 C CA . ARG A 1 98 ? -2.440 -23.153 28.451 1.00 80.06 98 ARG A CA 1
ATOM 753 C C . ARG A 1 98 ? -2.538 -21.797 27.742 1.00 80.06 98 ARG A C 1
ATOM 755 O O . ARG A 1 98 ? -3.257 -21.666 26.763 1.00 80.06 98 ARG A O 1
ATOM 762 N N . ASN A 1 99 ? -1.874 -20.770 28.274 1.00 78.44 99 ASN A N 1
ATOM 763 C CA . ASN A 1 99 ? -1.912 -19.384 27.781 1.00 78.44 99 ASN A CA 1
ATOM 764 C C . ASN A 1 99 ? -3.300 -18.689 27.782 1.00 78.44 99 ASN A C 1
ATOM 766 O O . ASN A 1 99 ? -3.432 -17.570 27.297 1.00 78.44 99 ASN A O 1
ATOM 770 N N . LEU A 1 100 ? -4.324 -19.305 28.387 1.00 84.75 100 LEU A N 1
ATOM 771 C CA . LEU A 1 100 ? -5.701 -18.786 28.419 1.00 84.75 100 LEU A CA 1
ATOM 772 C C . LEU A 1 100 ? -5.825 -17.454 29.176 1.00 84.75 100 LEU A C 1
ATOM 774 O O . LEU A 1 100 ? -6.613 -16.601 28.784 1.00 84.75 100 LEU A O 1
ATOM 778 N N . ALA A 1 101 ? -5.025 -17.239 30.227 1.00 86.06 101 ALA A N 1
ATOM 779 C CA . ALA A 1 101 ? -5.015 -15.970 30.959 1.00 86.06 101 ALA A CA 1
ATOM 780 C C . ALA A 1 101 ? -4.491 -14.813 30.094 1.00 86.06 101 ALA A C 1
ATOM 782 O O . ALA A 1 101 ? -5.077 -13.737 30.100 1.00 86.06 101 ALA A O 1
ATOM 783 N N . ALA A 1 102 ? -3.438 -15.046 29.303 1.00 77.81 102 ALA A N 1
ATOM 784 C CA . ALA A 1 102 ? -2.902 -14.032 28.399 1.00 77.81 102 ALA A CA 1
ATOM 785 C C . ALA A 1 102 ? -3.889 -13.687 27.276 1.00 77.81 102 ALA A C 1
ATOM 787 O O . ALA A 1 102 ? -3.994 -12.525 26.894 1.00 77.81 102 ALA A O 1
ATOM 788 N N . GLU A 1 103 ? -4.643 -14.671 26.776 1.00 81.44 103 GLU A N 1
ATOM 789 C CA . GLU A 1 103 ? -5.721 -14.423 25.813 1.00 81.44 103 GLU A CA 1
ATOM 790 C C . GLU A 1 103 ? -6.825 -13.541 26.417 1.00 81.44 103 GLU A C 1
ATOM 792 O O . GLU A 1 103 ? -7.198 -12.534 25.816 1.00 81.44 103 GLU A O 1
ATOM 797 N N . GLY A 1 104 ? -7.305 -13.881 27.619 1.00 86.00 104 GLY A N 1
ATOM 798 C CA . GLY A 1 104 ? -8.335 -13.111 28.321 1.00 86.00 104 GLY A CA 1
ATOM 799 C C . GLY A 1 104 ? -7.885 -11.679 28.609 1.00 86.00 104 GLY A C 1
ATOM 800 O O . GLY A 1 104 ? -8.586 -10.732 28.263 1.00 86.00 104 GLY A O 1
ATOM 801 N N . ILE A 1 105 ? -6.673 -11.509 29.149 1.00 90.88 105 ILE A N 1
ATOM 802 C CA . ILE A 1 105 ? -6.076 -10.193 29.423 1.00 90.88 105 ILE A CA 1
ATOM 803 C C . ILE A 1 105 ? -5.891 -9.396 28.131 1.00 90.88 105 ILE A C 1
ATOM 805 O O . ILE A 1 105 ? -6.210 -8.214 28.106 1.00 90.88 105 ILE A O 1
ATOM 809 N N . GLY A 1 106 ? -5.455 -10.025 27.036 1.00 79.19 106 GLY A N 1
ATOM 810 C CA . GLY A 1 106 ? -5.350 -9.360 25.736 1.00 79.19 106 GLY A CA 1
ATOM 811 C C . GLY A 1 106 ? -6.686 -8.786 25.252 1.00 79.19 106 GLY A C 1
ATOM 812 O O . GLY A 1 106 ? -6.723 -7.661 24.758 1.00 79.19 106 GLY A O 1
ATOM 813 N N . ARG A 1 107 ? -7.796 -9.513 25.454 1.00 84.75 107 ARG A N 1
ATOM 814 C CA . ARG A 1 107 ? -9.147 -9.007 25.148 1.00 84.75 107 ARG A CA 1
ATOM 815 C C . ARG A 1 107 ? -9.536 -7.838 26.056 1.00 84.75 107 ARG A C 1
ATOM 817 O O . ARG A 1 107 ? -10.075 -6.856 25.558 1.00 84.75 107 ARG A O 1
ATOM 824 N N . LEU A 1 108 ? -9.227 -7.905 27.354 1.00 91.44 108 LEU A N 1
ATOM 825 C CA . LEU A 1 108 ? -9.482 -6.791 28.276 1.00 91.44 108 LEU A CA 1
ATOM 826 C C . LEU A 1 108 ? -8.679 -5.543 27.905 1.00 91.44 108 LEU A C 1
ATOM 828 O O . LEU A 1 108 ? -9.232 -4.452 27.877 1.00 91.44 108 LEU A O 1
ATOM 832 N N . LEU A 1 109 ? -7.394 -5.694 27.582 1.00 86.25 109 LEU A N 1
ATOM 833 C CA . LEU A 1 109 ? -6.523 -4.581 27.204 1.00 86.25 109 LEU A CA 1
ATOM 834 C C . LEU A 1 109 ? -6.950 -3.928 25.885 1.00 86.25 109 LEU A C 1
ATOM 836 O O . LEU A 1 109 ? -6.808 -2.717 25.727 1.00 86.25 109 LEU A O 1
ATOM 840 N N . ALA A 1 110 ? -7.546 -4.692 24.966 1.00 77.38 110 ALA A N 1
ATOM 841 C CA . ALA A 1 110 ? -8.155 -4.126 23.766 1.00 77.38 110 ALA A CA 1
ATOM 842 C C . ALA A 1 110 ? -9.321 -3.180 24.109 1.00 77.38 110 ALA A C 1
ATOM 844 O O . ALA A 1 110 ? -9.446 -2.118 23.500 1.00 77.38 110 ALA A O 1
ATOM 845 N N . VAL A 1 111 ? -10.136 -3.510 25.117 1.00 84.38 111 VAL A N 1
ATOM 846 C CA . VAL A 1 111 ? -11.179 -2.606 25.641 1.00 84.38 111 VAL A CA 1
ATOM 847 C C . VAL A 1 111 ? -10.544 -1.438 26.400 1.00 84.38 111 VAL A C 1
ATOM 849 O O . VAL A 1 111 ? -10.920 -0.282 26.200 1.00 84.38 111 VAL A O 1
ATOM 852 N N . ALA A 1 112 ? -9.524 -1.731 27.208 1.00 86.88 112 ALA A N 1
ATOM 853 C CA . ALA A 1 112 ? -8.818 -0.767 28.039 1.00 86.88 112 ALA A CA 1
ATOM 854 C C . ALA A 1 112 ? -8.098 0.324 27.239 1.00 86.88 112 ALA A C 1
ATOM 856 O O . ALA A 1 112 ? -7.944 1.433 27.741 1.00 86.88 112 ALA A O 1
ATOM 857 N N . SER A 1 113 ? -7.742 0.053 25.976 1.00 77.56 113 SER A N 1
ATOM 858 C CA . SER A 1 113 ? -7.123 1.011 25.044 1.00 77.56 113 SER A CA 1
ATOM 859 C C . SER A 1 113 ? -7.907 2.318 24.871 1.00 77.56 113 SER A C 1
ATOM 861 O O . SER A 1 113 ? -7.371 3.306 24.381 1.00 77.56 113 SER A O 1
ATOM 863 N N . ARG A 1 114 ? -9.181 2.348 25.285 1.00 77.88 114 ARG A N 1
ATOM 864 C CA . ARG A 1 114 ? -10.022 3.548 25.303 1.00 77.88 114 ARG A CA 1
ATOM 865 C C . ARG A 1 114 ? -9.732 4.486 26.479 1.00 77.88 114 ARG A C 1
ATOM 867 O O . ARG A 1 114 ? -10.237 5.603 26.448 1.00 77.88 114 ARG A O 1
ATOM 874 N N . TYR A 1 115 ? -8.968 4.076 27.480 1.00 85.50 115 TYR A N 1
ATOM 875 C CA . TYR A 1 115 ? -8.680 4.869 28.675 1.00 85.50 115 TYR A CA 1
ATOM 876 C C . TYR A 1 115 ? -7.192 5.213 28.719 1.00 85.50 115 TYR A C 1
ATOM 878 O O . TYR A 1 115 ? -6.398 4.376 28.303 1.00 85.50 115 TYR A O 1
ATOM 886 N N . PRO A 1 116 ? -6.793 6.398 29.214 1.00 82.25 116 PRO A N 1
ATOM 887 C CA . PRO A 1 116 ? -5.386 6.779 29.371 1.00 82.25 116 PRO A CA 1
ATOM 888 C C . PRO A 1 116 ? -4.527 5.758 30.121 1.00 82.25 116 PRO A C 1
ATOM 890 O O . PRO A 1 116 ? -3.369 5.559 29.780 1.00 82.25 116 PRO A O 1
ATOM 893 N N . ALA A 1 117 ? -5.095 5.074 31.115 1.00 90.00 117 ALA A N 1
ATOM 894 C CA . ALA A 1 117 ? -4.385 4.061 31.883 1.00 90.00 117 ALA A CA 1
ATOM 895 C C . ALA A 1 117 ? -5.290 2.879 32.237 1.00 90.00 117 ALA A C 1
ATOM 897 O O . ALA A 1 117 ? -6.512 3.010 32.354 1.00 90.00 117 ALA A O 1
ATOM 898 N N . THR A 1 118 ? -4.665 1.724 32.455 1.00 93.62 118 THR A N 1
ATOM 899 C CA . THR A 1 118 ? -5.306 0.533 33.018 1.00 93.62 118 THR A CA 1
ATOM 900 C C . THR A 1 118 ? -4.729 0.255 34.395 1.00 93.62 118 THR A C 1
ATOM 902 O O . THR A 1 118 ? -3.517 0.328 34.585 1.00 93.62 118 THR A O 1
ATOM 905 N N . CYS A 1 119 ? -5.566 -0.105 35.357 1.00 94.38 119 CYS A N 1
ATOM 906 C CA . CYS A 1 119 ? -5.147 -0.439 36.707 1.00 94.38 119 CYS A CA 1
ATOM 907 C C . CYS A 1 119 ? -5.850 -1.684 37.245 1.00 94.38 119 CYS A C 1
ATOM 909 O O . CYS A 1 119 ? -6.850 -2.148 36.697 1.00 94.38 119 CYS A O 1
ATOM 911 N N . LEU A 1 120 ? -5.277 -2.248 38.305 1.00 94.62 120 LEU A N 1
ATOM 912 C CA . LEU A 1 120 ? -5.808 -3.410 39.010 1.00 94.62 120 LEU A CA 1
ATOM 913 C C . LEU A 1 120 ? -5.236 -3.508 40.423 1.00 94.62 120 LEU A C 1
ATOM 915 O O . LEU A 1 120 ? -4.213 -2.896 40.746 1.00 94.62 120 LEU A O 1
ATOM 919 N N . VAL A 1 121 ? -5.882 -4.325 41.251 1.00 90.94 121 VAL A N 1
ATOM 920 C CA . VAL A 1 121 ? -5.357 -4.734 42.556 1.00 90.94 121 VAL A CA 1
ATOM 921 C C . VAL A 1 121 ? -4.817 -6.153 42.441 1.00 90.94 121 VAL A C 1
ATOM 923 O O . VAL A 1 121 ? -5.564 -7.114 42.294 1.00 90.94 121 VAL A O 1
ATOM 926 N N . SER A 1 122 ? -3.494 -6.285 42.488 1.00 88.25 122 SER A N 1
ATOM 927 C CA . SER A 1 122 ? -2.814 -7.574 42.452 1.00 88.25 122 SER A CA 1
ATOM 928 C C . SER A 1 122 ? -2.851 -8.212 43.836 1.00 88.25 122 SER A C 1
ATOM 930 O O . SER A 1 122 ? -2.297 -7.670 44.794 1.00 88.25 122 SER A O 1
ATOM 932 N N . VAL A 1 123 ? -3.460 -9.392 43.920 1.00 85.38 123 VAL A N 1
ATOM 933 C CA . VAL A 1 123 ? -3.546 -10.227 45.127 1.00 85.38 123 VAL A CA 1
ATOM 934 C C . VAL A 1 123 ? -2.696 -11.496 44.976 1.00 85.38 123 VAL A C 1
ATOM 936 O O . VAL A 1 123 ? -2.255 -11.837 43.874 1.00 85.38 123 VAL A O 1
ATOM 939 N N . TYR A 1 124 ? -2.429 -12.196 46.083 1.00 81.62 124 TYR A N 1
ATOM 940 C CA . TYR A 1 124 ? -1.678 -13.466 46.122 1.00 81.62 124 TYR A CA 1
ATOM 941 C C . TYR A 1 124 ? -0.273 -13.427 45.485 1.00 81.62 124 TYR A C 1
ATOM 943 O O . TYR A 1 124 ? 0.183 -14.421 44.920 1.00 81.62 124 TYR A O 1
ATOM 951 N N . GLY A 1 125 ? 0.419 -12.283 45.538 1.00 76.62 125 GLY A N 1
ATOM 952 C CA . GLY A 1 125 ? 1.780 -12.153 44.999 1.00 76.62 125 GLY A CA 1
ATOM 953 C C . GLY A 1 125 ? 1.873 -12.269 43.470 1.00 76.62 125 GLY A C 1
ATOM 954 O O . GLY A 1 125 ? 2.920 -12.635 42.937 1.00 76.62 125 GLY A O 1
ATOM 955 N N . THR A 1 126 ? 0.793 -11.965 42.741 1.00 83.31 126 THR A N 1
ATOM 956 C CA . THR A 1 126 ? 0.732 -12.087 41.270 1.00 83.31 126 THR A CA 1
ATOM 957 C C . THR A 1 126 ? 1.368 -10.918 40.500 1.00 83.31 126 THR A C 1
ATOM 959 O O . THR A 1 126 ? 1.244 -10.842 39.280 1.00 83.31 126 THR A O 1
ATOM 962 N N . GLU A 1 127 ? 2.131 -10.045 41.162 1.00 84.19 127 GLU A N 1
ATOM 963 C CA . GLU A 1 127 ? 2.761 -8.865 40.546 1.00 84.19 127 GLU A CA 1
ATOM 964 C C . GLU A 1 127 ? 3.658 -9.227 39.352 1.00 84.19 127 GLU A C 1
ATOM 966 O O . GLU A 1 127 ? 3.534 -8.652 38.273 1.00 84.19 127 GLU A O 1
ATOM 971 N N . SER A 1 128 ? 4.501 -10.254 39.500 1.00 78.75 128 SER A N 1
ATOM 972 C CA . SER A 1 128 ? 5.394 -10.719 38.425 1.00 78.75 128 SER A CA 1
ATOM 973 C C . SER A 1 128 ? 4.657 -11.273 37.199 1.00 78.75 128 SER A C 1
ATOM 975 O O . SER A 1 128 ? 5.204 -11.282 36.095 1.00 78.75 128 SER A O 1
ATOM 977 N N . PHE A 1 129 ? 3.420 -11.746 37.373 1.00 85.62 129 PHE A N 1
ATOM 978 C CA . PHE A 1 129 ? 2.572 -12.177 36.267 1.00 85.62 129 PHE A CA 1
ATOM 979 C C . PHE A 1 129 ? 2.041 -10.964 35.497 1.00 85.62 129 PHE A C 1
ATOM 981 O O . PHE A 1 129 ? 2.149 -10.933 34.272 1.00 85.62 129 PHE A O 1
ATOM 988 N N . TRP A 1 130 ? 1.544 -9.950 36.210 1.00 87.38 130 TRP A N 1
ATOM 989 C CA . TRP A 1 130 ? 1.036 -8.711 35.618 1.00 87.38 130 TRP A CA 1
ATOM 990 C C . TRP A 1 130 ? 2.132 -7.858 34.973 1.00 87.38 130 TRP A C 1
ATOM 992 O O . TRP A 1 130 ? 1.884 -7.240 33.939 1.00 87.38 130 TRP A O 1
ATOM 1002 N N . GLY A 1 131 ? 3.361 -7.905 35.494 1.00 81.06 131 GLY A N 1
ATOM 1003 C CA . GLY A 1 131 ? 4.520 -7.238 34.893 1.00 81.06 131 GLY A CA 1
ATOM 1004 C C . GLY A 1 131 ? 4.837 -7.693 33.462 1.00 81.06 131 GLY A C 1
ATOM 1005 O O . GLY A 1 131 ? 5.438 -6.944 32.705 1.00 81.06 131 GLY A O 1
ATOM 1006 N N . ARG A 1 132 ? 4.374 -8.880 33.038 1.00 83.88 132 ARG A N 1
ATOM 1007 C CA . ARG A 1 132 ? 4.486 -9.352 31.639 1.00 83.88 132 ARG A CA 1
ATOM 1008 C C . ARG A 1 132 ? 3.555 -8.618 30.669 1.00 83.88 132 ARG A C 1
ATOM 1010 O O . ARG A 1 132 ? 3.672 -8.808 29.465 1.00 83.88 132 ARG A O 1
ATOM 1017 N N . PHE A 1 133 ? 2.613 -7.845 31.203 1.00 82.06 133 PHE A N 1
ATOM 1018 C CA . PHE A 1 133 ? 1.665 -7.007 30.472 1.00 82.06 133 PHE A CA 1
ATOM 1019 C C . PHE A 1 133 ? 1.889 -5.521 30.799 1.00 82.06 133 PHE A C 1
ATOM 1021 O O . PHE A 1 133 ? 0.935 -4.741 30.770 1.00 82.06 133 PHE A O 1
ATOM 1028 N N . ASP A 1 134 ? 3.121 -5.156 31.165 1.00 85.75 134 ASP A N 1
ATOM 1029 C CA . ASP A 1 134 ? 3.583 -3.783 31.423 1.00 85.75 134 ASP A CA 1
ATOM 1030 C C . ASP A 1 134 ? 2.926 -3.078 32.621 1.00 85.75 134 ASP A C 1
ATOM 1032 O O . ASP A 1 134 ? 2.996 -1.858 32.760 1.00 85.75 134 ASP A O 1
ATOM 1036 N N . PHE A 1 135 ? 2.298 -3.835 33.523 1.00 88.81 135 PHE A N 1
ATOM 1037 C CA . PHE A 1 135 ? 1.803 -3.288 34.782 1.00 88.81 135 PHE A CA 1
ATOM 1038 C C . PHE A 1 135 ? 2.952 -3.069 35.765 1.00 88.81 135 PHE A C 1
ATOM 1040 O O . PHE A 1 135 ? 3.741 -3.975 36.035 1.00 88.81 135 PHE A O 1
ATOM 1047 N N . VAL A 1 136 ? 2.995 -1.877 36.353 1.00 89.88 136 VAL A N 1
ATOM 1048 C CA . VAL A 1 136 ? 3.985 -1.474 37.353 1.00 89.88 136 VAL A CA 1
ATOM 1049 C C . VAL A 1 136 ? 3.309 -1.029 38.643 1.00 89.88 136 VAL A C 1
ATOM 1051 O O . VAL A 1 136 ? 2.211 -0.469 38.634 1.00 89.88 136 VAL A O 1
ATOM 1054 N N . SER A 1 137 ? 3.975 -1.261 39.773 1.00 89.12 137 SER A N 1
ATOM 1055 C CA . SER A 1 137 ? 3.506 -0.795 41.077 1.00 89.12 137 SER A CA 1
ATOM 1056 C C . SER A 1 137 ? 3.497 0.732 41.144 1.00 89.12 137 SER A C 1
ATOM 1058 O O . SER A 1 137 ? 4.462 1.394 40.748 1.00 89.12 137 SER A O 1
ATOM 1060 N N . ARG A 1 138 ? 2.395 1.306 41.639 1.00 84.38 138 ARG A N 1
ATOM 1061 C CA . ARG A 1 138 ? 2.244 2.757 41.810 1.00 84.38 138 ARG A CA 1
ATOM 1062 C C . ARG A 1 138 ? 2.001 3.118 43.276 1.00 84.38 138 ARG A C 1
ATOM 1064 O O . ARG A 1 138 ? 1.318 2.382 43.989 1.00 84.38 138 ARG A O 1
ATOM 1071 N N . PRO A 1 139 ? 2.508 4.275 43.736 1.00 79.25 139 PRO A N 1
ATOM 1072 C CA . PRO A 1 139 ? 2.162 4.789 45.052 1.00 79.25 139 PRO A CA 1
ATOM 1073 C C . PRO A 1 139 ? 0.662 5.101 45.120 1.00 79.25 139 PRO A C 1
ATOM 1075 O O . PRO A 1 139 ? 0.093 5.680 44.198 1.00 79.25 139 PRO A O 1
ATOM 1078 N N . VAL A 1 140 ? 0.041 4.725 46.235 1.00 81.88 140 VAL A N 1
ATOM 1079 C CA . VAL A 1 140 ? -1.386 4.935 46.509 1.00 81.88 140 VAL A CA 1
ATOM 1080 C C . VAL A 1 140 ? -1.569 5.937 47.641 1.00 81.88 140 VAL A C 1
ATOM 1082 O O . VAL A 1 140 ? -0.755 5.989 48.568 1.00 81.88 140 VAL A O 1
ATOM 1085 N N . ASP A 1 141 ? -2.636 6.730 47.572 1.00 80.12 141 ASP A N 1
ATOM 1086 C CA . ASP A 1 141 ? -3.007 7.639 48.654 1.00 80.12 141 ASP A CA 1
ATOM 1087 C C . ASP A 1 141 ? -3.557 6.884 49.882 1.00 80.12 141 ASP A C 1
ATOM 1089 O O . ASP A 1 141 ? -3.760 5.666 49.866 1.00 80.12 141 ASP A O 1
ATOM 1093 N N . GLY A 1 142 ? -3.773 7.607 50.986 1.00 72.75 142 GLY A N 1
ATOM 1094 C CA . GLY A 1 142 ? -4.235 7.011 52.242 1.00 72.75 142 GLY A CA 1
ATOM 1095 C C . GLY A 1 142 ? -5.616 6.349 52.150 1.00 72.75 142 GLY A C 1
ATOM 1096 O O . GLY A 1 142 ? -5.826 5.322 52.792 1.00 72.75 142 GLY A O 1
ATOM 1097 N N . GLY A 1 143 ? -6.526 6.891 51.333 1.00 75.62 143 GLY A N 1
ATOM 1098 C CA . GLY A 1 143 ? -7.892 6.378 51.194 1.00 75.62 143 GLY A CA 1
ATOM 1099 C C . GLY A 1 143 ? -7.953 5.100 50.359 1.00 75.62 143 GLY A C 1
ATOM 1100 O O . GLY A 1 143 ? -8.621 4.137 50.734 1.00 75.62 143 GLY A O 1
ATOM 1101 N N . LEU A 1 144 ? -7.205 5.045 49.256 1.00 79.25 144 LEU A N 1
ATOM 1102 C CA . LEU A 1 144 ? -7.053 3.834 48.456 1.00 79.25 144 LEU A CA 1
ATOM 1103 C C . LEU A 1 144 ? -6.299 2.757 49.242 1.00 79.25 144 LEU A C 1
ATOM 1105 O O . LEU A 1 144 ? -6.690 1.594 49.210 1.00 79.25 144 LEU A O 1
ATOM 1109 N N . ARG A 1 145 ? -5.279 3.129 50.024 1.00 80.25 145 ARG A N 1
ATOM 1110 C CA . ARG A 1 145 ? -4.534 2.171 50.852 1.00 80.25 145 ARG A CA 1
ATOM 1111 C C . ARG A 1 145 ? -5.396 1.486 51.909 1.00 80.25 145 ARG A C 1
ATOM 1113 O O . ARG A 1 145 ? -5.177 0.312 52.195 1.00 80.25 145 ARG A O 1
ATOM 1120 N N . GLU A 1 146 ? -6.372 2.190 52.474 1.00 79.50 146 GLU A N 1
ATOM 1121 C CA . GLU A 1 146 ? -7.333 1.597 53.405 1.00 79.50 146 GLU A CA 1
ATOM 1122 C C . GLU A 1 146 ? -8.244 0.577 52.707 1.00 79.50 146 GLU A C 1
ATOM 1124 O O . GLU A 1 146 ? -8.451 -0.514 53.236 1.00 79.50 146 GLU A O 1
ATOM 1129 N N . LYS A 1 147 ? -8.698 0.868 51.479 1.00 80.81 147 LYS A N 1
ATOM 1130 C CA . LYS A 1 147 ? -9.480 -0.078 50.664 1.00 80.81 147 LYS A CA 1
ATOM 1131 C C . LYS A 1 147 ? -8.681 -1.318 50.265 1.00 80.81 147 LYS A C 1
ATOM 1133 O O . LYS A 1 147 ? -9.225 -2.416 50.284 1.00 80.81 147 LYS A O 1
ATOM 1138 N N . LEU A 1 148 ? -7.398 -1.159 49.932 1.00 81.31 148 LEU A N 1
ATOM 1139 C CA . LEU A 1 148 ? -6.526 -2.271 49.538 1.00 81.31 148 LEU A CA 1
ATOM 1140 C C . LEU A 1 148 ? -6.341 -3.297 50.660 1.00 81.31 148 LEU A C 1
ATOM 1142 O O . LEU A 1 148 ? -6.319 -4.489 50.382 1.00 81.31 148 LEU A O 1
ATOM 1146 N N . ARG A 1 149 ? -6.322 -2.875 51.934 1.00 79.62 149 ARG A N 1
ATOM 1147 C CA . ARG A 1 149 ? -6.233 -3.810 53.075 1.00 79.62 149 ARG A CA 1
ATOM 1148 C C . ARG A 1 149 ? -7.346 -4.859 53.084 1.00 79.62 149 ARG A C 1
ATOM 1150 O O . ARG A 1 149 ? -7.114 -5.972 53.541 1.00 79.62 149 ARG A O 1
ATOM 1157 N N . ALA A 1 150 ? -8.527 -4.537 52.549 1.00 77.88 150 ALA A N 1
ATOM 1158 C CA . ALA A 1 150 ? -9.623 -5.499 52.424 1.00 77.88 150 ALA A CA 1
ATOM 1159 C C . ALA A 1 150 ? -9.310 -6.648 51.444 1.00 77.88 150 ALA A C 1
ATOM 1161 O O . ALA A 1 150 ? -9.901 -7.716 51.557 1.00 77.88 150 ALA A O 1
ATOM 1162 N N . TYR A 1 151 ? -8.363 -6.447 50.522 1.00 75.06 151 TYR A N 1
ATOM 1163 C CA . TYR A 1 151 ? -7.882 -7.447 49.565 1.00 75.06 151 TYR A CA 1
ATOM 1164 C C . TYR A 1 151 ? -6.659 -8.240 50.076 1.00 75.06 151 TYR A C 1
ATOM 1166 O O . TYR A 1 151 ? -6.147 -9.112 49.372 1.00 75.06 151 TYR A O 1
ATOM 1174 N N . GLY A 1 152 ? -6.197 -7.960 51.301 1.00 78.56 152 GLY A N 1
ATOM 1175 C CA . GLY A 1 152 ? -5.041 -8.587 51.947 1.00 78.56 152 GLY A CA 1
ATOM 1176 C C . GLY A 1 152 ? -3.869 -7.623 52.155 1.00 78.56 152 GLY A C 1
ATOM 1177 O O . GLY A 1 152 ? -3.682 -6.675 51.390 1.00 78.56 152 GLY A O 1
ATOM 1178 N N . ASP A 1 153 ? -3.062 -7.880 53.190 1.00 73.69 153 ASP A N 1
ATOM 1179 C CA . ASP A 1 153 ? -1.932 -7.019 53.585 1.00 73.69 153 ASP A CA 1
ATOM 1180 C C . ASP A 1 153 ? -0.825 -6.934 52.517 1.00 73.69 153 ASP A C 1
ATOM 1182 O O . ASP A 1 153 ? -0.141 -5.914 52.424 1.00 73.69 153 ASP A O 1
ATOM 1186 N N . ASP A 1 154 ? -0.708 -7.964 51.672 1.00 78.38 154 ASP A N 1
ATOM 1187 C CA . ASP A 1 154 ? 0.248 -8.045 50.559 1.00 78.38 154 ASP A CA 1
ATOM 1188 C C . ASP A 1 154 ? -0.342 -7.570 49.214 1.00 78.38 154 ASP A C 1
ATOM 1190 O O . ASP A 1 154 ? 0.248 -7.802 48.156 1.00 78.38 154 ASP A O 1
ATOM 1194 N N . SER A 1 155 ? -1.532 -6.956 49.212 1.00 83.69 155 SER A N 1
ATOM 1195 C CA . SER A 1 155 ? -2.145 -6.453 47.978 1.00 83.69 155 SER A CA 1
ATOM 1196 C C . SER A 1 155 ? -1.393 -5.236 47.433 1.00 83.69 155 SER A C 1
ATOM 1198 O O . SER A 1 155 ? -1.016 -4.315 48.164 1.00 83.69 155 SER A O 1
ATOM 1200 N N . VAL A 1 156 ? -1.179 -5.220 46.117 1.00 87.75 156 VAL A N 1
ATOM 1201 C CA . VAL A 1 156 ? -0.429 -4.157 45.436 1.00 87.75 156 VAL A CA 1
ATOM 1202 C C . VAL A 1 156 ? -1.287 -3.555 44.338 1.00 87.75 156 VAL A C 1
ATOM 1204 O O . VAL A 1 156 ? -1.821 -4.266 43.488 1.00 87.75 156 VAL A O 1
ATOM 1207 N N . TYR A 1 157 ? -1.405 -2.231 44.336 1.00 90.31 157 TYR A N 1
ATOM 1208 C CA . TYR A 1 157 ? -2.034 -1.515 43.235 1.00 90.31 157 TYR A CA 1
ATOM 1209 C C . TYR A 1 157 ? -1.055 -1.396 42.071 1.00 90.31 157 TYR A C 1
ATOM 1211 O O . TYR A 1 157 ? 0.019 -0.799 42.207 1.00 90.31 157 TYR A O 1
ATOM 1219 N N . LEU A 1 158 ? -1.435 -1.962 40.930 1.00 91.81 158 LEU A N 1
ATOM 1220 C CA . LEU A 1 158 ? -0.646 -1.909 39.710 1.00 91.81 158 LEU A CA 1
ATOM 1221 C C . LEU A 1 158 ? -1.352 -1.043 38.675 1.00 91.81 158 LEU A C 1
ATOM 1223 O O . LEU A 1 158 ? -2.578 -1.073 38.551 1.00 91.81 158 LEU A O 1
ATOM 1227 N N . SER A 1 159 ? -0.576 -0.300 37.894 1.00 91.56 159 SER A N 1
ATOM 1228 C CA . SER A 1 159 ? -1.087 0.411 36.731 1.00 91.56 159 SER A CA 1
ATOM 1229 C C . SER A 1 159 ? -0.152 0.272 35.542 1.00 91.56 159 SER A C 1
ATOM 1231 O O . SER A 1 159 ? 1.055 0.107 35.693 1.00 91.56 159 SER A O 1
ATOM 1233 N N . ARG A 1 160 ? -0.722 0.391 34.352 1.00 90.69 160 ARG A N 1
ATOM 1234 C CA . ARG A 1 160 ? -0.017 0.614 33.095 1.00 90.69 160 ARG A CA 1
ATOM 1235 C C . ARG A 1 160 ? -0.607 1.849 32.438 1.00 90.69 160 ARG A C 1
ATOM 1237 O O . ARG A 1 160 ? -1.817 2.067 32.519 1.00 90.69 160 ARG A O 1
ATOM 1244 N N . GLU A 1 161 ? 0.234 2.642 31.798 1.00 85.06 161 GLU A N 1
ATOM 1245 C CA . GLU A 1 161 ? -0.266 3.620 30.836 1.00 85.06 161 GLU A CA 1
ATOM 1246 C C . GLU A 1 161 ? -0.761 2.847 29.607 1.00 85.06 161 GLU A C 1
ATOM 1248 O O . GLU A 1 161 ? -0.206 1.808 29.239 1.00 85.06 161 GLU A O 1
ATOM 1253 N N . ASN A 1 162 ? -1.840 3.316 29.004 1.00 79.25 162 ASN A N 1
ATOM 1254 C CA . ASN A 1 162 ? -2.227 2.892 27.669 1.00 79.25 162 ASN A CA 1
ATOM 1255 C C . ASN A 1 162 ? -1.746 3.978 26.698 1.00 79.25 162 ASN A C 1
ATOM 1257 O O . ASN A 1 162 ? -1.644 5.139 27.086 1.00 79.25 162 ASN A O 1
ATOM 1261 N N . ASP A 1 163 ? -1.471 3.627 25.442 1.00 63.56 163 ASP A N 1
ATOM 1262 C CA . ASP A 1 163 ? -0.834 4.516 24.451 1.00 63.56 163 ASP A CA 1
ATOM 1263 C C . ASP A 1 163 ? -1.749 5.651 23.927 1.00 63.56 163 ASP A C 1
ATOM 1265 O O . ASP A 1 163 ? -1.769 5.975 22.740 1.00 63.56 163 ASP A O 1
ATOM 1269 N N . LEU A 1 164 ? -2.548 6.268 24.800 1.00 58.09 164 LEU A N 1
ATOM 1270 C CA . LEU A 1 164 ? -3.310 7.479 24.527 1.00 58.09 164 LEU A CA 1
ATOM 1271 C C . LEU A 1 164 ? -2.550 8.683 25.076 1.00 58.09 164 LEU A C 1
ATOM 1273 O O . LEU A 1 164 ? -2.725 9.100 26.218 1.00 58.09 164 LEU A O 1
ATOM 1277 N N . ILE A 1 165 ? -1.716 9.264 24.225 1.00 61.91 165 ILE A N 1
ATOM 1278 C CA . ILE A 1 165 ? -1.039 10.525 24.514 1.00 61.91 165 ILE A CA 1
ATOM 1279 C C . ILE A 1 165 ? -1.998 11.663 24.157 1.00 61.91 165 ILE A C 1
ATOM 1281 O O . ILE A 1 165 ? -2.564 11.681 23.061 1.00 61.91 165 ILE A O 1
ATOM 1285 N N . GLU A 1 166 ? -2.185 12.623 25.067 1.00 68.88 166 GLU A N 1
ATOM 1286 C CA . GLU A 1 166 ? -2.930 13.846 24.762 1.00 68.88 166 GLU A CA 1
ATOM 1287 C C . GLU A 1 166 ? -2.263 14.559 23.575 1.00 68.88 166 GLU A C 1
ATOM 1289 O O . GLU A 1 166 ? -1.138 15.056 23.665 1.00 68.88 166 GLU A O 1
ATOM 1294 N N . ALA A 1 167 ? -2.951 14.564 22.433 1.00 70.56 167 ALA A N 1
ATOM 1295 C CA . ALA A 1 167 ? -2.423 15.126 21.203 1.00 70.56 167 ALA A CA 1
ATOM 1296 C C . ALA A 1 167 ? -2.529 16.652 21.228 1.00 70.56 167 ALA A C 1
ATOM 1298 O O . ALA A 1 167 ? -3.599 17.223 21.464 1.00 70.56 167 ALA A O 1
ATOM 1299 N N . LYS A 1 168 ? -1.436 17.338 20.890 1.00 84.56 168 LYS A N 1
ATOM 1300 C CA . LYS A 1 168 ? -1.496 18.774 20.609 1.00 84.56 168 LYS A CA 1
ATOM 1301 C C . LYS A 1 168 ? -2.240 18.970 19.292 1.00 84.56 168 LYS A C 1
ATOM 1303 O O . LYS A 1 168 ? -2.141 18.148 18.387 1.00 84.56 168 LYS A O 1
ATOM 1308 N N . LYS A 1 169 ? -2.921 20.109 19.121 1.00 87.44 169 LYS A N 1
ATOM 1309 C CA . LYS A 1 169 ? -3.650 20.428 17.872 1.00 87.44 169 LYS A CA 1
ATOM 1310 C C . LYS A 1 169 ? -2.789 20.246 16.612 1.00 87.44 169 LYS A C 1
ATOM 1312 O O . LYS A 1 169 ? -3.269 19.769 15.594 1.00 87.44 169 LYS A O 1
ATOM 1317 N N . GLU A 1 170 ? -1.509 20.589 16.697 1.00 92.06 170 GLU A N 1
ATOM 1318 C CA . GLU A 1 170 ? -0.550 20.457 15.598 1.00 92.06 170 GLU A CA 1
ATOM 1319 C C . GLU A 1 170 ? -0.243 18.992 15.215 1.00 92.06 170 GLU A C 1
ATOM 1321 O O . GLU A 1 170 ? 0.061 18.709 14.054 1.00 92.06 170 GLU A O 1
ATOM 1326 N N . ASP A 1 171 ? -0.383 18.046 16.148 1.00 89.56 171 ASP A N 1
ATOM 1327 C CA . ASP A 1 171 ? -0.148 16.618 15.901 1.00 89.56 171 ASP A CA 1
ATOM 1328 C C . ASP A 1 171 ? -1.211 16.028 14.961 1.00 89.56 171 ASP A C 1
ATOM 1330 O O . ASP A 1 171 ? -0.937 15.068 14.242 1.00 89.56 171 ASP A O 1
ATOM 1334 N N . PHE A 1 172 ? -2.394 16.648 14.871 1.00 91.06 172 PHE A N 1
ATOM 1335 C CA . PHE A 1 172 ? -3.419 16.292 13.882 1.00 91.06 172 PHE A CA 1
ATOM 1336 C C . PHE A 1 172 ? -2.987 16.628 12.447 1.00 91.06 172 PHE A C 1
ATOM 1338 O O . PHE A 1 172 ? -3.429 15.969 11.507 1.00 91.06 172 PHE A O 1
ATOM 1345 N N . TYR A 1 173 ? -2.111 17.621 12.264 1.00 94.06 173 TYR A N 1
ATOM 1346 C CA . TYR A 1 173 ? -1.664 18.082 10.944 1.00 94.06 173 TYR A CA 1
ATOM 1347 C C . TYR A 1 173 ? -0.367 17.418 10.483 1.00 94.06 173 TYR A C 1
ATOM 1349 O O . TYR A 1 173 ? -0.142 17.245 9.283 1.00 94.06 173 TYR A O 1
ATOM 1357 N N . ARG A 1 174 ? 0.506 17.052 11.424 1.00 92.75 174 ARG A N 1
ATOM 1358 C CA . ARG A 1 174 ? 1.816 16.450 11.138 1.00 92.75 174 ARG A CA 1
ATOM 1359 C C . ARG A 1 174 ? 1.714 14.956 10.882 1.00 92.75 174 ARG A C 1
ATOM 1361 O O . ARG A 1 174 ? 0.721 14.326 11.233 1.00 92.75 174 ARG A O 1
ATOM 1368 N N . TYR A 1 175 ? 2.736 14.402 10.243 1.00 90.44 175 TYR A N 1
ATOM 1369 C CA . TYR A 1 175 ? 2.959 12.963 10.250 1.00 90.44 175 TYR A CA 1
ATOM 1370 C C . TYR A 1 175 ? 3.682 12.585 11.546 1.00 90.44 175 TYR A C 1
ATOM 1372 O O . TYR A 1 175 ? 4.714 13.181 11.853 1.00 90.44 175 TYR A O 1
ATOM 1380 N N . THR A 1 176 ? 3.125 11.660 12.327 1.00 86.94 176 THR A N 1
ATOM 1381 C CA . THR A 1 176 ? 3.633 11.328 13.673 1.00 86.94 176 THR A CA 1
ATOM 1382 C C . THR A 1 176 ? 3.974 9.851 13.857 1.00 86.94 176 THR A C 1
ATOM 1384 O O . THR A 1 176 ? 4.473 9.482 14.912 1.00 86.94 176 THR A O 1
ATOM 1387 N N . THR A 1 177 ? 3.708 8.998 12.865 1.00 85.25 177 THR A N 1
ATOM 1388 C CA . THR A 1 177 ? 3.803 7.536 13.029 1.00 85.25 177 THR A CA 1
ATOM 1389 C C . THR A 1 177 ? 5.206 6.981 12.841 1.00 85.25 177 THR A C 1
ATOM 1391 O O . THR A 1 177 ? 5.593 6.080 13.575 1.00 85.25 177 THR A O 1
ATOM 1394 N N . LYS A 1 178 ? 5.975 7.502 11.884 1.00 90.06 178 LYS A N 1
ATOM 1395 C CA . LYS A 1 178 ? 7.349 7.068 11.599 1.00 90.06 178 LYS A CA 1
ATOM 1396 C C . LYS A 1 178 ? 8.255 8.270 11.339 1.00 90.06 178 LYS A C 1
ATOM 1398 O O . LYS A 1 178 ? 7.784 9.393 11.148 1.00 90.06 178 LYS A O 1
ATOM 1403 N N . ARG A 1 179 ? 9.559 8.022 11.344 1.00 92.19 179 ARG A N 1
ATOM 1404 C CA . ARG A 1 179 ? 10.626 8.960 10.979 1.00 92.19 179 ARG A CA 1
ATOM 1405 C C . ARG A 1 179 ? 11.537 8.298 9.952 1.00 92.19 179 ARG A C 1
ATOM 1407 O O . ARG A 1 179 ? 11.568 7.072 9.877 1.00 92.19 179 ARG A O 1
ATOM 1414 N N . TRP A 1 180 ? 12.286 9.086 9.191 1.00 93.62 180 TRP A N 1
ATOM 1415 C CA . TRP A 1 180 ? 13.190 8.565 8.163 1.00 93.62 180 TRP A CA 1
ATOM 1416 C C . TRP A 1 180 ? 14.639 8.866 8.515 1.00 93.62 180 TRP A C 1
ATOM 1418 O O . TRP A 1 180 ? 14.980 9.996 8.846 1.00 93.62 180 TRP A O 1
ATOM 1428 N N . LEU A 1 181 ? 15.522 7.874 8.422 1.00 93.12 181 LEU A N 1
ATOM 1429 C CA . LEU A 1 181 ? 16.957 8.076 8.654 1.00 93.12 181 LEU A CA 1
ATOM 1430 C C . LEU A 1 181 ? 17.599 9.022 7.625 1.00 93.12 181 LEU A C 1
ATOM 1432 O O . LEU A 1 181 ? 18.639 9.607 7.918 1.00 93.12 181 LEU A O 1
ATOM 1436 N N . ALA A 1 182 ? 16.960 9.187 6.464 1.00 90.19 182 ALA A N 1
ATOM 1437 C CA . ALA A 1 182 ? 17.306 10.137 5.415 1.00 90.19 182 ALA A CA 1
ATOM 1438 C C . ALA A 1 182 ? 16.085 10.985 5.033 1.00 90.19 182 ALA A C 1
ATOM 1440 O O . ALA A 1 182 ? 14.965 10.480 4.996 1.00 90.19 182 ALA A O 1
ATOM 1441 N N . ASN A 1 183 ? 16.293 12.261 4.712 1.00 89.75 183 ASN A N 1
ATOM 1442 C CA . ASN A 1 183 ? 15.280 13.195 4.214 1.00 89.75 183 ASN A CA 1
ATOM 1443 C C . ASN A 1 183 ? 14.062 13.381 5.144 1.00 89.75 183 ASN A C 1
ATOM 1445 O O . ASN A 1 183 ? 12.985 13.785 4.705 1.00 89.75 183 ASN A O 1
ATOM 1449 N N . ASP A 1 184 ? 14.229 13.161 6.451 1.00 92.88 184 ASP A N 1
ATOM 1450 C CA . ASP A 1 184 ? 13.146 13.138 7.445 1.00 92.88 184 ASP A CA 1
ATOM 1451 C C . ASP A 1 184 ? 12.204 14.350 7.382 1.00 92.88 184 ASP A C 1
ATOM 1453 O O . ASP A 1 184 ? 10.981 14.214 7.353 1.00 92.88 184 ASP A O 1
ATOM 1457 N N . LYS A 1 185 ? 12.771 15.560 7.309 1.00 92.06 185 LYS A N 1
ATOM 1458 C CA . LYS A 1 185 ? 11.985 16.801 7.240 1.00 92.06 185 LYS A CA 1
ATOM 1459 C C . LYS A 1 185 ? 11.198 16.918 5.936 1.00 92.06 185 LYS A C 1
ATOM 1461 O O . LYS A 1 185 ? 10.083 17.436 5.956 1.00 92.06 185 LYS A O 1
ATOM 1466 N N . GLN A 1 186 ? 11.772 16.469 4.820 1.00 90.88 186 GLN A N 1
ATOM 1467 C CA . GLN A 1 186 ? 11.123 16.506 3.509 1.00 90.88 186 GLN A CA 1
ATOM 1468 C C . GLN A 1 186 ? 9.973 15.495 3.473 1.00 90.88 186 GLN A C 1
ATOM 1470 O O . GLN A 1 186 ? 8.851 15.853 3.120 1.00 90.88 186 GLN A O 1
ATOM 1475 N N . GLU A 1 187 ? 10.212 14.262 3.928 1.00 91.62 187 GLU A N 1
ATOM 1476 C CA . GLU A 1 187 ? 9.189 13.217 4.004 1.00 91.62 187 GLU A CA 1
ATOM 1477 C C . GLU A 1 187 ? 8.047 13.595 4.962 1.00 91.62 187 GLU A C 1
ATOM 1479 O O . GLU A 1 187 ? 6.869 13.417 4.629 1.00 91.62 187 GLU A O 1
ATOM 1484 N N . ALA A 1 188 ? 8.354 14.209 6.107 1.00 92.31 188 ALA A N 1
ATOM 1485 C CA . ALA A 1 188 ? 7.338 14.766 6.997 1.00 92.31 188 ALA A CA 1
ATOM 1486 C C . ALA A 1 188 ? 6.563 15.927 6.341 1.00 92.31 188 ALA A C 1
ATOM 1488 O O . ALA A 1 188 ? 5.340 16.009 6.477 1.00 92.31 188 ALA A O 1
ATOM 1489 N N . GLY A 1 189 ? 7.249 16.803 5.597 1.00 93.06 189 GLY A N 1
ATOM 1490 C CA . GLY A 1 189 ? 6.655 17.937 4.882 1.00 93.06 189 GLY A CA 1
ATOM 1491 C C . GLY A 1 189 ? 5.677 17.515 3.783 1.00 93.06 189 GLY A C 1
ATOM 1492 O O . GLY A 1 189 ? 4.572 18.050 3.712 1.00 93.06 189 GLY A O 1
ATOM 1493 N N . LYS A 1 190 ? 6.022 16.481 3.002 1.00 91.44 190 LYS A N 1
ATOM 1494 C CA . LYS A 1 190 ? 5.147 15.859 1.985 1.00 91.44 190 LYS A CA 1
ATOM 1495 C C . LYS A 1 190 ? 3.831 15.323 2.569 1.00 91.44 190 LYS A C 1
ATOM 1497 O O . LYS A 1 190 ? 2.857 15.148 1.838 1.00 91.44 190 LYS A O 1
ATOM 1502 N N . ARG A 1 191 ? 3.797 15.070 3.883 1.00 94.00 191 ARG A N 1
ATOM 1503 C CA . ARG A 1 191 ? 2.662 14.509 4.635 1.00 94.00 191 ARG A CA 1
ATOM 1504 C C . ARG A 1 191 ? 2.041 15.493 5.628 1.00 94.00 191 ARG A C 1
ATOM 1506 O O . ARG A 1 191 ? 1.186 15.104 6.428 1.00 94.00 191 ARG A O 1
ATOM 1513 N N . TYR A 1 192 ? 2.452 16.759 5.601 1.00 94.88 192 TYR A N 1
ATOM 1514 C CA . TYR A 1 192 ? 1.828 17.805 6.401 1.00 94.88 192 TYR A CA 1
ATOM 1515 C C . TYR A 1 192 ? 0.543 18.286 5.729 1.00 94.88 192 TYR A C 1
ATOM 1517 O O . TYR A 1 192 ? 0.538 18.626 4.546 1.00 94.88 192 TYR A O 1
ATOM 1525 N N . ARG A 1 193 ? -0.552 18.358 6.488 1.00 93.44 193 ARG A N 1
ATOM 1526 C CA . ARG A 1 193 ? -1.822 18.878 5.975 1.00 93.44 193 ARG A CA 1
ATOM 1527 C C . ARG A 1 193 ? -2.612 19.572 7.066 1.00 93.44 193 ARG A C 1
ATOM 1529 O O . ARG A 1 193 ? -2.983 18.961 8.063 1.00 93.44 193 ARG A O 1
ATOM 1536 N N . ARG A 1 194 ? -2.902 20.851 6.843 1.00 95.44 194 ARG A N 1
ATOM 1537 C CA . ARG A 1 194 ? -3.742 21.653 7.729 1.00 95.44 194 ARG A CA 1
ATOM 1538 C C . ARG A 1 194 ? -5.199 21.572 7.286 1.00 95.44 194 ARG A C 1
ATOM 1540 O O . ARG A 1 194 ? -5.479 21.660 6.097 1.00 95.44 194 ARG A O 1
ATOM 1547 N N . PHE A 1 195 ? -6.102 21.439 8.249 1.00 96.00 195 PHE A N 1
ATOM 1548 C CA . PHE A 1 195 ? -7.548 21.391 8.032 1.00 96.00 195 PHE A CA 1
ATOM 1549 C C . PHE A 1 195 ? -8.299 21.876 9.285 1.00 96.00 195 PHE A C 1
ATOM 1551 O O . PHE A 1 195 ? -7.708 22.026 10.363 1.00 96.00 195 PHE A O 1
ATOM 1558 N N . SER A 1 196 ? -9.595 22.142 9.140 1.00 96.81 196 SER A N 1
ATOM 1559 C CA . SER A 1 196 ? -10.491 22.482 10.246 1.00 96.81 196 SER A CA 1
ATOM 1560 C C . SER A 1 196 ? -10.981 21.207 10.934 1.00 96.81 196 SER A C 1
ATOM 1562 O O . SER A 1 196 ? -11.723 20.419 10.346 1.00 96.81 196 SER A O 1
ATOM 1564 N N . ILE A 1 197 ? -10.549 20.995 12.180 1.00 95.12 197 ILE A N 1
ATOM 1565 C CA . ILE A 1 197 ? -10.958 19.836 12.991 1.00 95.12 197 ILE A CA 1
ATOM 1566 C C . ILE A 1 197 ? -12.431 19.990 13.374 1.00 95.12 197 ILE A C 1
ATOM 1568 O O . ILE A 1 197 ? -13.194 19.031 13.353 1.00 95.12 197 ILE A O 1
ATOM 1572 N N . GLU A 1 198 ? -12.830 21.220 13.683 1.00 94.69 198 GLU A N 1
ATOM 1573 C CA . GLU A 1 198 ? -14.167 21.588 14.123 1.00 94.69 198 GLU A CA 1
ATOM 1574 C C . GLU A 1 198 ? -15.215 21.313 13.026 1.00 94.69 198 GLU A C 1
ATOM 1576 O O . GLU A 1 198 ? -16.244 20.688 13.286 1.00 94.69 198 GLU A O 1
ATOM 1581 N N . GLU A 1 199 ? -14.918 21.686 11.777 1.00 96.50 199 GLU A N 1
ATOM 1582 C CA . GLU A 1 199 ? -15.795 21.410 10.627 1.00 96.50 199 GLU A CA 1
ATOM 1583 C C . GLU A 1 199 ? -15.818 19.918 10.269 1.00 96.50 199 GLU A C 1
ATOM 1585 O O . GLU A 1 199 ? -16.874 19.374 9.946 1.00 96.50 199 GLU A O 1
ATOM 1590 N N . LEU A 1 200 ? -14.677 19.223 10.386 1.00 96.06 200 LEU A N 1
ATOM 1591 C CA . LEU A 1 200 ? -14.612 17.774 10.168 1.00 96.06 200 LEU A CA 1
ATOM 1592 C C . LEU A 1 200 ? -15.516 17.022 11.157 1.00 96.06 200 LEU A C 1
ATOM 1594 O O . LEU A 1 200 ? -16.249 16.116 10.761 1.00 96.06 200 LEU A O 1
ATOM 1598 N N . VAL A 1 201 ? -15.502 17.430 12.430 1.00 94.81 201 VAL A N 1
ATOM 1599 C CA . VAL A 1 201 ? -16.398 16.901 13.466 1.00 94.81 201 VAL A CA 1
ATOM 1600 C C . VAL A 1 201 ? -17.857 17.195 13.134 1.00 94.81 201 VAL A C 1
ATOM 1602 O O . VAL A 1 201 ? -18.682 16.288 13.211 1.00 94.81 201 VAL A O 1
ATOM 1605 N N . SER A 1 202 ? -18.182 18.430 12.740 1.00 94.19 202 SER A N 1
ATOM 1606 C CA . SER A 1 202 ? -19.553 18.814 12.375 1.00 94.19 202 SER A CA 1
ATOM 1607 C C . SER A 1 202 ? -20.112 17.929 11.256 1.00 94.19 202 SER A C 1
ATOM 1609 O O . SER A 1 202 ? -21.211 17.379 11.372 1.00 94.19 202 SER A O 1
ATOM 1611 N N . ILE A 1 203 ? -19.316 17.702 10.208 1.00 95.00 203 ILE A N 1
ATOM 1612 C CA . ILE A 1 203 ? -19.689 16.836 9.085 1.00 95.00 203 ILE A CA 1
ATOM 1613 C C . ILE A 1 203 ? -19.848 15.384 9.534 1.00 95.00 203 ILE A C 1
ATOM 1615 O O . ILE A 1 203 ? -20.807 14.727 9.133 1.00 95.00 203 ILE A O 1
ATOM 1619 N N . ALA A 1 204 ? -18.942 14.871 10.368 1.00 94.25 204 ALA A N 1
ATOM 1620 C CA . ALA A 1 204 ? -19.018 13.501 10.863 1.00 94.25 204 ALA A CA 1
ATOM 1621 C C . ALA A 1 204 ? -20.266 13.259 11.730 1.00 94.25 204 ALA A C 1
ATOM 1623 O O . ALA A 1 204 ? -20.947 12.245 11.562 1.00 94.25 204 ALA A O 1
ATOM 1624 N N . VAL A 1 205 ? -20.606 14.215 12.600 1.00 92.81 205 VAL A N 1
ATOM 1625 C CA . VAL A 1 205 ? -21.839 14.198 13.399 1.00 92.81 205 VAL A CA 1
ATOM 1626 C C . VAL A 1 205 ? -23.062 14.209 12.481 1.00 92.81 205 VAL A C 1
ATOM 1628 O O . VAL A 1 205 ? -23.922 13.340 12.613 1.00 92.81 205 VAL A O 1
ATOM 1631 N N . GLY A 1 206 ? -23.114 15.108 11.493 1.00 91.38 206 GLY A N 1
ATOM 1632 C CA . GLY A 1 206 ? -24.220 15.165 10.532 1.00 91.38 206 GLY A CA 1
ATOM 1633 C C . GLY A 1 206 ? -24.371 13.889 9.692 1.00 91.38 206 GLY A C 1
ATOM 1634 O O . GLY A 1 206 ? -25.486 13.426 9.454 1.00 91.38 206 GLY A O 1
ATOM 1635 N N . ALA A 1 207 ? -23.256 13.274 9.291 1.00 91.06 207 ALA A N 1
ATOM 1636 C CA . ALA A 1 207 ? -23.236 12.052 8.486 1.00 91.06 207 ALA A CA 1
ATOM 1637 C C . ALA A 1 207 ? -23.676 10.797 9.261 1.00 91.06 207 ALA A C 1
ATOM 1639 O O . ALA A 1 207 ? -24.104 9.816 8.652 1.00 91.06 207 ALA A O 1
ATOM 1640 N N . SER A 1 208 ? -23.604 10.817 10.596 1.00 83.69 208 SER A N 1
ATOM 1641 C CA . SER A 1 208 ? -24.023 9.693 11.446 1.00 83.69 208 SER A CA 1
ATOM 1642 C C . SER A 1 208 ? -25.541 9.435 11.427 1.00 83.69 208 SER A C 1
ATOM 1644 O O . SER A 1 208 ? -25.995 8.375 11.863 1.00 83.69 208 SER A O 1
ATOM 1646 N N . GLY A 1 209 ? -26.335 10.383 10.905 1.00 70.94 209 GLY A N 1
ATOM 1647 C CA . GLY A 1 209 ? -27.784 10.251 10.709 1.00 70.94 209 GLY A CA 1
ATOM 1648 C C . GLY A 1 209 ? -28.618 10.267 11.995 1.00 70.94 209 GLY A C 1
ATOM 1649 O O . GLY A 1 209 ? -29.828 10.052 11.940 1.00 70.94 209 GLY A O 1
ATOM 1650 N N . LYS A 1 210 ? -27.994 10.512 13.150 1.00 69.62 210 LYS A N 1
ATOM 1651 C CA . LYS A 1 210 ? -28.644 10.612 14.460 1.00 69.62 210 LYS A CA 1
ATOM 1652 C C . LYS A 1 210 ? -28.594 12.066 14.951 1.00 69.62 210 LYS A C 1
ATOM 1654 O O . LYS A 1 210 ? -27.638 12.776 14.655 1.00 69.62 210 LYS A O 1
ATOM 1659 N N . ASN A 1 211 ? -29.595 12.500 15.727 1.00 73.50 211 ASN A N 1
ATOM 1660 C CA . ASN A 1 211 ? -29.558 13.779 16.457 1.00 73.50 211 ASN A CA 1
ATOM 1661 C C . ASN A 1 211 ? -28.527 13.683 17.594 1.00 73.50 211 ASN A C 1
ATOM 1663 O O . ASN A 1 211 ? -28.886 13.463 18.748 1.00 73.50 211 ASN A O 1
ATOM 1667 N N . ILE A 1 212 ? -27.247 13.730 17.240 1.00 78.69 212 ILE A N 1
ATOM 1668 C CA . ILE A 1 212 ? -26.125 13.694 18.171 1.00 78.69 212 ILE A CA 1
ATOM 1669 C C . ILE A 1 212 ? -25.612 15.119 18.327 1.00 78.69 212 ILE A C 1
ATOM 1671 O O . ILE A 1 212 ? -25.320 15.793 17.343 1.00 78.69 212 ILE A O 1
ATOM 1675 N N . ASP A 1 213 ? -25.434 15.546 19.571 1.00 80.50 213 ASP A N 1
ATOM 1676 C CA . ASP A 1 213 ? -25.096 16.935 19.890 1.00 80.50 213 ASP A CA 1
ATOM 1677 C C . ASP A 1 213 ? -23.579 17.218 19.892 1.00 80.50 213 ASP A C 1
ATOM 1679 O O . ASP A 1 213 ? -23.140 18.271 20.349 1.00 80.50 213 ASP A O 1
ATOM 1683 N N . GLY A 1 214 ? -22.747 16.283 19.412 1.00 85.75 214 GLY A N 1
ATOM 1684 C CA . GLY A 1 214 ? -21.300 16.482 19.319 1.00 85.75 214 GLY A CA 1
ATOM 1685 C C . GLY A 1 214 ? -20.440 15.216 19.302 1.00 85.75 214 GLY A C 1
ATOM 1686 O O . GLY A 1 214 ? -20.921 14.084 19.214 1.00 85.75 214 GLY A O 1
ATOM 1687 N N . CYS A 1 215 ? -19.130 15.443 19.391 1.00 88.19 215 CYS A N 1
ATOM 1688 C CA . CYS A 1 215 ? -18.090 14.421 19.430 1.00 88.19 215 CYS A CA 1
ATOM 1689 C C . CYS A 1 215 ? -17.396 14.444 20.793 1.00 88.19 215 CYS A C 1
ATOM 1691 O O . CYS A 1 215 ? -16.860 15.477 21.190 1.00 88.19 215 CYS A O 1
ATOM 1693 N N . ALA A 1 216 ? -17.381 13.301 21.477 1.00 83.56 216 ALA A N 1
ATOM 1694 C CA . ALA A 1 216 ? -16.771 13.156 22.792 1.00 83.56 216 ALA A CA 1
ATOM 1695 C C . ALA A 1 216 ? -15.246 13.079 22.691 1.00 83.56 216 ALA A C 1
ATOM 1697 O O . ALA A 1 216 ? -14.533 13.611 23.539 1.00 83.56 216 ALA A O 1
ATOM 1698 N N . ARG A 1 217 ? -14.732 12.409 21.650 1.00 87.75 217 ARG A N 1
ATOM 1699 C CA . ARG A 1 217 ? -13.294 12.178 21.496 1.00 87.75 217 ARG A CA 1
ATOM 1700 C C . ARG A 1 217 ? -12.878 11.998 20.044 1.00 87.75 217 ARG A C 1
ATOM 1702 O O . ARG A 1 217 ? -13.571 11.337 19.277 1.00 87.75 217 ARG A O 1
ATOM 1709 N N . ILE A 1 218 ? -11.701 12.519 19.707 1.00 90.19 218 ILE A N 1
ATOM 1710 C CA . ILE A 1 218 ? -11.029 12.268 18.431 1.00 90.19 218 ILE A CA 1
ATOM 1711 C C . ILE A 1 218 ? -9.704 11.570 18.721 1.00 90.19 218 ILE A C 1
ATOM 1713 O O . ILE A 1 218 ? -8.880 12.084 19.476 1.00 90.19 218 ILE A O 1
ATOM 1717 N N . THR A 1 219 ? -9.490 10.418 18.101 1.00 88.69 219 THR A N 1
ATOM 1718 C CA . THR A 1 219 ? -8.244 9.658 18.184 1.00 88.69 219 THR A CA 1
ATOM 1719 C C . THR A 1 219 ? -7.626 9.587 16.799 1.00 88.69 219 THR A C 1
ATOM 1721 O O . THR A 1 219 ? -8.278 9.186 15.840 1.00 88.69 219 THR A O 1
ATOM 1724 N N . LYS A 1 220 ? -6.360 9.971 16.672 1.00 87.38 220 LYS A N 1
ATOM 1725 C CA . LYS A 1 220 ? -5.604 9.807 15.431 1.00 87.38 220 LYS A CA 1
ATOM 1726 C C . LYS A 1 220 ? -5.038 8.389 15.382 1.00 87.38 220 LYS A C 1
ATOM 1728 O O . LYS A 1 220 ? -4.333 7.988 16.303 1.00 87.38 220 LYS A O 1
ATOM 1733 N N . TYR A 1 221 ? -5.357 7.630 14.337 1.00 85.25 221 TYR A N 1
ATOM 1734 C CA . TYR A 1 221 ? -4.737 6.323 14.126 1.00 85.25 221 TYR A CA 1
ATOM 1735 C C . TYR A 1 221 ? -3.280 6.465 13.691 1.00 85.25 221 TYR A C 1
ATOM 1737 O O . TYR A 1 221 ? -2.857 7.526 13.227 1.00 85.25 221 TYR A O 1
ATOM 1745 N N . GLN A 1 222 ? -2.524 5.369 13.802 1.00 73.56 222 GLN A N 1
ATOM 1746 C CA . GLN A 1 222 ? -1.242 5.262 13.118 1.00 73.56 222 GLN A CA 1
ATOM 1747 C C . GLN A 1 222 ? -1.459 5.509 11.619 1.00 73.56 222 GLN A C 1
ATOM 1749 O O . GLN A 1 222 ? -2.272 4.855 10.967 1.00 73.56 222 GLN A O 1
ATOM 1754 N N . GLU A 1 223 ? -0.781 6.524 11.101 1.00 80.25 223 GLU A N 1
ATOM 1755 C CA . GLU A 1 223 ? -0.924 7.004 9.739 1.00 80.25 223 GLU A CA 1
ATOM 1756 C C . GLU A 1 223 ? -0.212 6.067 8.768 1.00 80.25 223 GLU A C 1
ATOM 1758 O O . GLU A 1 223 ? 0.960 5.721 8.946 1.00 80.25 223 GLU A O 1
ATOM 1763 N N . GLY A 1 224 ? -0.906 5.733 7.680 1.00 78.06 224 GLY A N 1
ATOM 1764 C CA . GLY A 1 224 ? -0.270 5.168 6.497 1.00 78.06 224 GLY A CA 1
ATOM 1765 C C . GLY A 1 224 ? 0.596 6.204 5.773 1.00 78.06 224 GLY A C 1
ATOM 1766 O O . GLY A 1 224 ? 0.664 7.379 6.142 1.00 78.06 224 GLY A O 1
ATOM 1767 N N . GLN A 1 225 ? 1.243 5.795 4.683 1.00 80.06 225 GLN A N 1
ATOM 1768 C CA . GLN A 1 225 ? 2.145 6.684 3.941 1.00 80.06 225 GLN A CA 1
ATOM 1769 C C . GLN A 1 225 ? 1.430 7.828 3.201 1.00 80.06 225 GLN A C 1
ATOM 1771 O O . GLN A 1 225 ? 2.066 8.846 2.913 1.00 80.06 225 GLN A O 1
ATOM 1776 N N . TYR A 1 226 ? 0.130 7.681 2.926 1.00 88.81 226 TYR A N 1
ATOM 1777 C CA . TYR A 1 226 ? -0.633 8.579 2.054 1.00 88.81 226 TYR A CA 1
ATOM 1778 C C . TYR A 1 226 ? -1.823 9.264 2.718 1.00 88.81 226 TYR A C 1
ATOM 1780 O O . TYR A 1 226 ? -2.370 10.178 2.123 1.00 88.81 226 TYR A O 1
ATOM 1788 N N . ASN A 1 227 ? -2.252 8.874 3.920 1.00 91.38 227 ASN A N 1
ATOM 1789 C CA . ASN A 1 227 ? -3.476 9.424 4.509 1.00 91.38 227 ASN A CA 1
ATOM 1790 C C . ASN A 1 227 ? -3.353 9.618 6.017 1.00 91.38 227 ASN A C 1
ATOM 1792 O O . ASN A 1 227 ? -2.650 8.868 6.696 1.00 91.38 227 ASN A O 1
ATOM 1796 N N . LYS A 1 228 ? -4.114 10.584 6.530 1.00 92.50 228 LYS A N 1
ATOM 1797 C CA . LYS A 1 228 ? -4.428 10.716 7.952 1.00 92.50 228 LYS A CA 1
ATOM 1798 C C . LYS A 1 228 ? -5.781 10.093 8.209 1.00 92.50 228 LYS A C 1
ATOM 1800 O O . LYS A 1 228 ? -6.740 10.394 7.498 1.00 92.50 228 LYS A O 1
ATOM 1805 N N . THR A 1 229 ? -5.862 9.277 9.249 1.00 93.12 229 THR A N 1
ATOM 1806 C CA . THR A 1 229 ? -7.108 8.621 9.631 1.00 93.12 229 THR A CA 1
ATOM 1807 C C . THR A 1 229 ? -7.404 8.907 11.094 1.00 93.12 229 THR A C 1
ATOM 1809 O O . THR A 1 229 ? -6.541 8.752 11.959 1.00 93.12 229 THR A O 1
ATOM 1812 N N . PHE A 1 230 ? -8.632 9.326 11.368 1.00 93.81 230 PHE A N 1
ATOM 1813 C CA . PHE A 1 230 ? -9.118 9.677 12.691 1.00 93.81 230 PHE A CA 1
ATOM 1814 C C . PHE A 1 230 ? -10.332 8.823 13.033 1.00 93.81 230 PHE A C 1
ATOM 1816 O O . PHE A 1 230 ? -11.244 8.675 12.224 1.00 93.81 230 PHE A O 1
ATOM 1823 N N . LEU A 1 231 ? -10.357 8.299 14.249 1.00 93.12 231 LEU A N 1
ATOM 1824 C CA . LEU A 1 231 ? -11.530 7.727 14.884 1.00 93.12 231 LEU A CA 1
ATOM 1825 C C . LEU A 1 231 ? -12.242 8.827 15.668 1.00 93.12 231 LEU A C 1
ATOM 1827 O O . LEU A 1 231 ? -11.660 9.418 16.577 1.00 93.12 231 LEU A O 1
ATOM 1831 N N . LEU A 1 232 ? -13.496 9.092 15.325 1.00 93.75 232 LEU A N 1
ATOM 1832 C CA . LEU A 1 232 ? -14.353 10.021 16.044 1.00 93.75 232 LEU A CA 1
ATOM 1833 C C . LEU A 1 232 ? -15.351 9.207 16.867 1.00 93.75 232 LEU A C 1
ATOM 1835 O O . LEU A 1 232 ? -16.179 8.486 16.308 1.00 93.75 232 LEU A O 1
ATOM 1839 N N . THR A 1 233 ? -15.261 9.325 18.190 1.00 90.50 233 THR A N 1
ATOM 1840 C CA . THR A 1 233 ? -16.240 8.780 19.134 1.00 90.50 233 THR A CA 1
ATOM 1841 C C . THR A 1 233 ? -17.266 9.864 19.438 1.00 90.50 233 THR A C 1
ATOM 1843 O O . THR A 1 233 ? -16.950 10.889 20.048 1.00 90.50 233 THR A O 1
ATOM 1846 N N . LEU A 1 234 ? -18.497 9.643 18.995 1.00 89.00 234 LEU A N 1
ATOM 1847 C CA . LEU A 1 234 ? -19.617 10.558 19.160 1.00 89.00 234 LEU A CA 1
ATOM 1848 C C . LEU A 1 234 ? -20.179 10.504 20.590 1.00 89.00 234 LEU A C 1
ATOM 1850 O O . LEU A 1 234 ? -19.916 9.561 21.335 1.00 89.00 234 LEU A O 1
ATOM 1854 N N . ASN A 1 235 ? -20.959 11.513 20.988 1.00 84.06 235 ASN A N 1
ATOM 1855 C CA . ASN A 1 235 ? -21.501 11.603 22.356 1.00 84.06 235 ASN A CA 1
ATOM 1856 C C . ASN A 1 235 ? -22.448 10.446 22.737 1.00 84.06 235 ASN A C 1
ATOM 1858 O O . ASN A 1 235 ? -22.639 10.183 23.920 1.00 84.06 235 ASN A O 1
ATOM 1862 N N . ASP A 1 236 ? -23.025 9.741 21.760 1.00 81.12 236 ASP A N 1
ATOM 1863 C CA . ASP A 1 236 ? -23.843 8.539 21.983 1.00 81.12 236 ASP A CA 1
ATOM 1864 C C . ASP A 1 236 ? -23.009 7.242 22.065 1.00 81.12 236 ASP A C 1
ATOM 1866 O O . ASP A 1 236 ? -23.567 6.146 22.125 1.00 81.12 236 ASP A O 1
ATOM 1870 N N . GLY A 1 237 ? -21.677 7.356 22.024 1.00 82.88 237 GLY A N 1
ATOM 1871 C CA . GLY A 1 237 ? -20.735 6.239 22.007 1.00 82.88 237 GLY A CA 1
ATOM 1872 C C . GLY A 1 237 ? -20.537 5.592 20.635 1.00 82.88 237 GLY A C 1
ATOM 1873 O O . GLY A 1 237 ? -19.714 4.685 20.516 1.00 82.88 237 GLY A O 1
ATOM 1874 N N . SER A 1 238 ? -21.253 6.028 19.592 1.00 86.00 238 SER A N 1
ATOM 1875 C CA . SER A 1 238 ? -21.017 5.524 18.238 1.00 86.00 238 SER A CA 1
ATOM 1876 C C . SER A 1 238 ? -19.694 6.033 17.668 1.00 86.00 238 SER A C 1
ATOM 1878 O O . SER A 1 238 ? -19.175 7.078 18.060 1.00 86.00 238 SER A O 1
ATOM 1880 N N . GLU A 1 239 ? -19.122 5.264 16.747 1.00 91.25 239 GLU A N 1
ATOM 1881 C CA . GLU A 1 239 ? -17.793 5.517 16.206 1.00 91.25 239 GLU A CA 1
ATOM 1882 C C . GLU A 1 239 ? -17.832 5.615 14.682 1.00 91.25 239 GLU A C 1
ATOM 1884 O O . GLU A 1 239 ? -18.383 4.745 14.002 1.00 91.25 239 GLU A O 1
ATOM 1889 N N . VAL A 1 240 ? 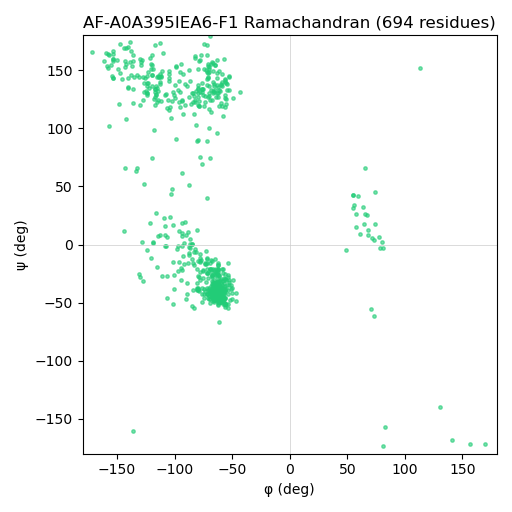-17.201 6.659 14.149 1.00 94.88 240 VAL A N 1
ATOM 1890 C CA . VAL A 1 240 ? -17.007 6.863 12.708 1.00 94.88 240 VAL A CA 1
ATOM 1891 C C . VAL A 1 240 ? -15.545 7.159 12.412 1.00 94.88 240 VAL A C 1
ATOM 1893 O O . VAL A 1 240 ? -14.809 7.654 13.265 1.00 94.88 240 VAL A O 1
ATOM 1896 N N . VAL A 1 241 ? -15.116 6.849 11.194 1.00 96.12 241 VAL A N 1
ATOM 1897 C CA . VAL A 1 241 ? -13.745 7.076 10.740 1.00 96.12 241 VAL A CA 1
ATOM 1898 C C . VAL A 1 241 ? -13.726 8.218 9.736 1.00 96.12 241 VAL A C 1
ATOM 1900 O O . VAL A 1 241 ? -14.473 8.199 8.761 1.00 96.12 241 VAL A O 1
ATOM 1903 N N . ALA A 1 242 ? -12.850 9.193 9.957 1.00 97.12 242 ALA A N 1
ATOM 1904 C CA . ALA A 1 242 ? -12.533 10.243 9.001 1.00 97.12 242 ALA A CA 1
ATOM 1905 C C . ALA A 1 242 ? -11.153 9.985 8.386 1.00 97.12 242 ALA A C 1
ATOM 1907 O O . ALA A 1 242 ? -10.166 9.873 9.109 1.00 97.12 242 ALA A O 1
ATOM 1908 N N . LYS A 1 243 ? -11.073 9.917 7.058 1.00 96.31 243 LYS A N 1
ATOM 1909 C CA . LYS A 1 243 ? -9.833 9.755 6.289 1.00 96.31 243 LYS A CA 1
ATOM 1910 C C . LYS A 1 243 ? -9.599 10.995 5.433 1.00 96.31 243 LYS A C 1
ATOM 1912 O O . LYS A 1 243 ? -10.501 11.421 4.715 1.00 96.31 243 LYS A O 1
ATOM 1917 N N . LEU A 1 244 ? -8.403 11.568 5.513 1.00 96.00 244 LEU A N 1
ATOM 1918 C CA . LEU A 1 244 ? -7.964 12.707 4.709 1.00 96.00 244 LEU A CA 1
ATOM 1919 C C . LEU A 1 244 ? -6.678 12.317 3.964 1.00 96.00 244 LEU A C 1
ATOM 1921 O O . LEU A 1 244 ? -5.745 11.829 4.610 1.00 96.00 244 LEU A O 1
ATOM 1925 N N . PRO A 1 245 ? -6.581 12.532 2.643 1.00 95.19 245 PRO A N 1
ATOM 1926 C CA . PRO A 1 245 ? -5.358 12.242 1.909 1.00 95.19 245 PRO A CA 1
ATOM 1927 C C . PRO A 1 245 ? -4.271 13.245 2.286 1.00 95.19 245 PRO A C 1
ATOM 1929 O O . PRO A 1 245 ? -4.562 14.394 2.588 1.00 95.19 245 PRO A O 1
ATOM 1932 N N . ASN A 1 246 ? -3.010 12.835 2.272 1.00 93.81 246 ASN A N 1
ATOM 1933 C CA . ASN A 1 246 ? -1.858 13.726 2.368 1.00 93.81 246 ASN A CA 1
ATOM 1934 C C . ASN A 1 246 ? -1.541 14.328 0.983 1.00 93.81 246 ASN A C 1
ATOM 1936 O O . ASN A 1 246 ? -1.961 13.783 -0.036 1.00 93.81 246 ASN A O 1
ATOM 1940 N N . PRO A 1 247 ? -0.772 15.431 0.894 1.00 91.75 247 PRO A N 1
ATOM 1941 C CA . PRO A 1 247 ? -0.365 16.007 -0.395 1.00 91.75 247 PRO A CA 1
ATOM 1942 C C . PRO A 1 247 ? 0.371 15.040 -1.341 1.00 91.75 247 PRO A C 1
ATOM 1944 O O . PRO A 1 247 ? 0.322 15.224 -2.552 1.00 91.75 247 PRO A O 1
ATOM 1947 N N . ASN A 1 248 ? 1.028 14.005 -0.812 1.00 91.94 248 ASN A N 1
ATOM 1948 C CA . ASN A 1 248 ? 1.705 12.964 -1.592 1.00 91.94 248 ASN A CA 1
ATOM 1949 C C . ASN A 1 248 ? 0.798 11.790 -2.018 1.00 91.94 248 ASN A C 1
ATOM 1951 O O . ASN A 1 248 ? 1.299 10.849 -2.628 1.00 91.94 248 ASN A O 1
ATOM 1955 N N . ALA A 1 249 ? -0.494 11.801 -1.672 1.00 91.88 249 ALA A N 1
ATOM 1956 C CA . ALA A 1 249 ? -1.417 10.685 -1.913 1.00 91.88 249 ALA A CA 1
ATOM 1957 C C . ALA A 1 249 ? -1.756 10.450 -3.388 1.00 91.88 249 ALA A C 1
ATOM 1959 O O . ALA A 1 249 ? -2.187 9.358 -3.746 1.00 91.88 249 ALA A O 1
ATOM 1960 N N . GLY A 1 250 ? -1.574 11.473 -4.222 1.00 92.38 250 GLY A N 1
ATOM 1961 C CA . GLY A 1 250 ? -1.965 11.459 -5.621 1.00 92.38 250 GLY A CA 1
ATOM 1962 C C . GLY A 1 250 ? -2.539 12.810 -6.054 1.00 92.38 250 GLY A C 1
ATOM 1963 O O . GLY A 1 250 ? -2.413 13.805 -5.335 1.00 92.38 250 GLY A O 1
ATOM 1964 N N . PRO A 1 251 ? -3.162 12.874 -7.239 1.00 93.06 251 PRO A N 1
ATOM 1965 C CA . PRO A 1 251 ? -3.830 14.075 -7.717 1.00 93.06 251 PRO A CA 1
ATOM 1966 C C . PRO A 1 251 ? -4.970 14.497 -6.790 1.00 93.06 251 PRO A C 1
ATOM 1968 O O . PRO A 1 251 ? -5.854 13.697 -6.458 1.00 93.06 251 PRO A O 1
ATOM 1971 N N . GLU A 1 252 ? -4.979 15.786 -6.455 1.00 90.62 252 GLU A N 1
ATOM 1972 C CA . GLU A 1 252 ? -6.094 16.437 -5.772 1.00 90.62 252 GLU A CA 1
ATOM 1973 C C . GLU A 1 252 ? -7.407 16.180 -6.532 1.00 90.62 252 GLU A C 1
ATOM 1975 O O . GLU A 1 252 ? -7.430 16.119 -7.768 1.00 90.62 252 GLU A O 1
ATOM 1980 N N . VAL A 1 253 ? -8.507 16.019 -5.799 1.00 92.88 253 VAL A N 1
ATOM 1981 C CA . VAL A 1 253 ? -9.840 15.635 -6.288 1.00 92.88 253 VAL A CA 1
ATOM 1982 C C . VAL A 1 253 ? -9.938 14.186 -6.748 1.00 92.88 253 VAL A C 1
ATOM 1984 O O . VAL A 1 253 ? -10.790 13.441 -6.257 1.00 92.88 253 VAL A O 1
ATOM 1987 N N . LEU A 1 254 ? -9.091 13.765 -7.687 1.00 94.56 254 LEU A N 1
ATOM 1988 C CA . LEU A 1 254 ? -9.229 12.461 -8.339 1.00 94.56 254 LEU A CA 1
ATOM 1989 C C . LEU A 1 254 ? -8.983 11.300 -7.368 1.00 94.56 254 LEU A C 1
ATOM 1991 O O . LEU A 1 254 ? -9.679 10.293 -7.454 1.00 94.56 254 LEU A O 1
ATOM 1995 N N . THR A 1 255 ? -8.050 11.452 -6.425 1.00 95.25 255 THR A N 1
ATOM 1996 C CA . THR A 1 255 ? -7.709 10.398 -5.456 1.00 95.25 255 THR A CA 1
ATOM 1997 C C . THR A 1 255 ? -8.930 9.971 -4.632 1.00 95.25 255 THR A C 1
ATOM 1999 O O . THR A 1 255 ? -9.273 8.790 -4.595 1.00 95.25 255 THR A O 1
ATOM 2002 N N . ILE A 1 256 ? -9.644 10.933 -4.035 1.00 96.38 256 ILE A N 1
ATOM 2003 C CA . ILE A 1 256 ? -10.838 10.660 -3.217 1.00 96.38 256 ILE A CA 1
ATOM 2004 C C . ILE A 1 256 ? -12.041 10.285 -4.080 1.00 96.38 256 ILE A C 1
ATOM 2006 O O . ILE A 1 256 ? -12.772 9.359 -3.729 1.00 96.38 256 ILE A O 1
ATOM 2010 N N . ALA A 1 257 ? -12.212 10.927 -5.241 1.00 96.00 257 ALA A N 1
ATOM 2011 C CA . ALA A 1 257 ? -13.281 10.575 -6.174 1.00 96.00 257 ALA A CA 1
ATOM 2012 C C . ALA A 1 257 ? -13.175 9.114 -6.645 1.00 96.00 257 ALA A C 1
ATOM 2014 O O . ALA A 1 257 ? -14.188 8.418 -6.733 1.00 96.00 257 ALA A O 1
ATOM 2015 N N . SER A 1 258 ? -11.952 8.647 -6.919 1.00 96.62 258 SER A N 1
ATOM 2016 C CA . SER A 1 258 ? -11.689 7.269 -7.330 1.00 96.62 258 SER A CA 1
ATOM 2017 C C . SER A 1 258 ? -11.917 6.276 -6.196 1.00 96.62 258 SER A C 1
ATOM 2019 O O . SER A 1 258 ? -12.550 5.237 -6.392 1.00 96.62 258 SER A O 1
ATOM 2021 N N . GLU A 1 259 ? -11.391 6.575 -5.005 1.00 97.06 259 GLU A N 1
ATOM 2022 C CA . GLU A 1 259 ? -11.497 5.686 -3.848 1.00 97.06 259 GLU A CA 1
ATOM 2023 C C . GLU A 1 259 ? -12.964 5.456 -3.462 1.00 97.06 259 GLU A C 1
ATOM 2025 O O . GLU A 1 259 ? -13.406 4.310 -3.374 1.00 97.06 259 GLU A O 1
ATOM 2030 N N . VAL A 1 260 ? -13.755 6.526 -3.329 1.00 97.25 260 VAL A N 1
ATOM 2031 C CA . VAL A 1 260 ? -15.172 6.429 -2.942 1.00 97.25 260 VAL A CA 1
ATOM 2032 C C . VAL A 1 260 ? -15.986 5.652 -3.978 1.00 97.25 260 VAL A C 1
ATOM 2034 O O . VAL A 1 260 ? -16.770 4.770 -3.617 1.00 97.25 260 VAL A O 1
ATOM 2037 N N . ALA A 1 261 ? -15.790 5.935 -5.269 1.00 96.31 261 ALA A N 1
ATOM 2038 C CA . ALA A 1 261 ? -16.490 5.224 -6.335 1.00 96.31 261 ALA A CA 1
ATOM 2039 C C . ALA A 1 261 ? -16.103 3.737 -6.386 1.00 96.31 261 ALA A C 1
ATOM 2041 O O . ALA A 1 261 ? -16.970 2.884 -6.589 1.00 96.31 261 ALA A O 1
ATOM 2042 N N . THR A 1 262 ? -14.827 3.417 -6.151 1.00 96.81 262 THR A N 1
ATOM 2043 C CA . THR A 1 262 ? -14.338 2.033 -6.092 1.00 96.81 262 THR A CA 1
ATOM 2044 C C . THR A 1 262 ? -14.927 1.288 -4.899 1.00 96.81 262 THR A C 1
ATOM 2046 O O . THR A 1 262 ? -15.442 0.185 -5.076 1.00 96.81 262 THR A O 1
ATOM 2049 N N . MET A 1 263 ? -14.927 1.888 -3.704 1.00 97.62 263 MET A N 1
ATOM 2050 C CA . MET A 1 263 ? -15.521 1.283 -2.507 1.00 97.62 263 MET A CA 1
ATOM 2051 C C . MET A 1 263 ? -17.005 0.965 -2.709 1.00 97.62 263 MET A C 1
ATOM 2053 O O . MET A 1 263 ? -17.456 -0.130 -2.374 1.00 97.62 263 MET A O 1
ATOM 2057 N N . ASP A 1 264 ? -17.761 1.893 -3.298 1.00 95.88 264 ASP A N 1
ATOM 2058 C CA . ASP A 1 264 ? -19.180 1.690 -3.587 1.00 95.88 264 ASP A CA 1
ATOM 2059 C C . ASP A 1 264 ? -19.397 0.578 -4.622 1.00 95.88 264 ASP A C 1
ATOM 2061 O O . ASP A 1 264 ? -20.191 -0.336 -4.390 1.00 95.88 264 ASP A O 1
ATOM 2065 N N . PHE A 1 265 ? -18.644 0.601 -5.727 1.00 95.00 265 PHE A N 1
ATOM 2066 C CA . PHE A 1 265 ? -18.715 -0.433 -6.759 1.00 95.00 265 PHE A CA 1
ATOM 2067 C C . PHE A 1 265 ? -18.421 -1.820 -6.176 1.00 95.00 265 PHE A C 1
ATOM 2069 O O . PHE A 1 265 ? -19.185 -2.769 -6.355 1.00 95.00 265 PHE A O 1
ATOM 2076 N N . VAL A 1 266 ? -17.342 -1.941 -5.412 1.00 95.88 266 VAL A N 1
ATOM 2077 C CA . VAL A 1 266 ? -16.929 -3.206 -4.813 1.00 95.88 266 VAL A CA 1
ATOM 2078 C C . VAL A 1 266 ? -17.945 -3.702 -3.774 1.00 95.88 266 VAL A C 1
ATOM 2080 O O . VAL A 1 266 ? -18.287 -4.888 -3.757 1.00 95.88 266 VAL A O 1
ATOM 2083 N N . ARG A 1 267 ? -18.475 -2.811 -2.930 1.00 95.88 267 ARG A N 1
ATOM 2084 C CA . ARG A 1 267 ? -19.462 -3.179 -1.907 1.00 95.88 267 ARG A CA 1
ATOM 2085 C C . ARG A 1 267 ? -20.804 -3.572 -2.522 1.00 95.88 267 ARG A C 1
ATOM 2087 O O . ARG A 1 267 ? -21.346 -4.618 -2.179 1.00 95.88 267 ARG A O 1
ATOM 2094 N N . ASN A 1 268 ? -21.347 -2.739 -3.408 1.00 94.06 268 ASN A N 1
ATOM 2095 C CA . ASN A 1 268 ? -22.740 -2.836 -3.847 1.00 94.06 268 ASN A CA 1
ATOM 2096 C C . ASN A 1 268 ? -22.926 -3.583 -5.174 1.00 94.06 268 ASN A C 1
ATOM 2098 O O . ASN A 1 268 ? -24.020 -4.088 -5.416 1.00 94.06 268 ASN A O 1
ATOM 2102 N N . ILE A 1 269 ? -21.895 -3.661 -6.023 1.00 92.62 269 ILE A N 1
ATOM 2103 C CA . ILE A 1 269 ? -21.950 -4.393 -7.299 1.00 92.62 269 ILE A CA 1
ATOM 2104 C C . ILE A 1 269 ? -21.260 -5.754 -7.172 1.00 92.62 269 ILE A C 1
ATOM 2106 O O . ILE A 1 269 ? -21.871 -6.773 -7.480 1.00 92.62 269 ILE A O 1
ATOM 2110 N N . ILE A 1 270 ? -20.021 -5.800 -6.666 1.00 94.19 270 ILE A N 1
ATOM 2111 C CA . ILE A 1 270 ? -19.280 -7.071 -6.512 1.00 94.19 270 ILE A CA 1
ATOM 2112 C C . ILE A 1 270 ? -19.742 -7.852 -5.263 1.00 94.19 270 ILE A C 1
ATOM 2114 O O . ILE A 1 270 ? -19.678 -9.085 -5.222 1.00 94.19 270 ILE A O 1
ATOM 2118 N N . GLY A 1 271 ? -20.232 -7.159 -4.231 1.00 95.12 271 GLY A N 1
ATOM 2119 C CA . GLY A 1 271 ? -20.703 -7.790 -2.996 1.00 95.12 271 GLY A CA 1
ATOM 2120 C C . GLY A 1 271 ? -19.554 -8.288 -2.118 1.00 95.12 271 GLY A C 1
ATOM 2121 O O . GLY A 1 271 ? -19.571 -9.440 -1.662 1.00 95.12 271 GLY A O 1
ATOM 2122 N N . LEU A 1 272 ? -18.526 -7.451 -1.943 1.00 96.75 272 LEU A N 1
ATOM 2123 C CA . LEU A 1 272 ? -17.416 -7.691 -1.018 1.00 96.75 272 LEU A CA 1
ATOM 2124 C C . LEU A 1 272 ? -17.602 -6.927 0.305 1.00 96.75 272 LEU A C 1
ATOM 2126 O O . LEU A 1 272 ? -18.259 -5.882 0.326 1.00 96.75 272 LEU A O 1
ATOM 2130 N N . PRO A 1 273 ? -17.016 -7.424 1.411 1.00 96.62 273 PRO A N 1
ATOM 2131 C CA . PRO A 1 273 ? -17.038 -6.741 2.699 1.00 96.62 273 PRO A CA 1
ATOM 2132 C C . PRO A 1 273 ? -16.124 -5.507 2.665 1.00 96.62 273 PRO A C 1
ATOM 2134 O O . PRO A 1 273 ? -14.940 -5.595 2.956 1.00 96.62 273 PRO A O 1
ATOM 2137 N N . VAL A 1 274 ? -16.659 -4.355 2.272 1.00 96.56 274 VAL A N 1
ATOM 2138 C CA . VAL A 1 274 ? -15.939 -3.067 2.216 1.00 96.56 274 VAL A CA 1
ATOM 2139 C C . VAL A 1 274 ? -16.717 -2.038 2.998 1.00 96.56 274 VAL A C 1
ATOM 2141 O O . VAL A 1 274 ? -17.928 -2.019 2.854 1.00 96.56 274 VAL A O 1
ATOM 2144 N N . LEU A 1 275 ? -16.072 -1.171 3.777 1.00 95.88 275 LEU A N 1
ATOM 2145 C CA . LEU A 1 275 ? -16.740 -0.171 4.622 1.00 95.88 275 LEU A CA 1
ATOM 2146 C C . LEU A 1 275 ? -17.746 0.696 3.851 1.00 95.88 275 LEU A C 1
ATOM 2148 O O . LEU A 1 275 ? -17.533 1.049 2.690 1.00 95.88 275 LEU A O 1
ATOM 2152 N N . ARG A 1 276 ? -18.849 1.078 4.504 1.00 95.88 276 ARG A N 1
ATOM 2153 C CA . ARG A 1 276 ? -19.787 2.040 3.918 1.00 95.88 276 ARG A CA 1
ATOM 2154 C C . ARG A 1 276 ? -19.255 3.461 4.090 1.00 95.88 276 ARG A C 1
ATOM 2156 O O . ARG A 1 276 ? -18.987 3.895 5.210 1.00 95.88 276 ARG A O 1
ATOM 2163 N N . VAL A 1 277 ? -19.178 4.194 2.982 1.00 97.44 277 VAL A N 1
ATOM 2164 C CA . VAL A 1 277 ? -18.946 5.643 2.983 1.00 97.44 277 VAL A CA 1
ATOM 2165 C C . VAL A 1 277 ? -20.234 6.354 3.407 1.00 97.44 277 VAL A C 1
ATOM 2167 O O . VAL A 1 277 ? -21.308 6.073 2.876 1.00 97.44 277 VAL A O 1
ATOM 2170 N N . LEU A 1 278 ? -20.125 7.250 4.387 1.00 96.75 278 LEU A N 1
ATOM 2171 C CA . LEU A 1 278 ? -21.232 8.015 4.967 1.00 96.75 278 LEU A CA 1
ATOM 2172 C C . LEU A 1 278 ? -21.297 9.439 4.401 1.00 96.75 278 LEU A C 1
ATOM 2174 O O . LEU A 1 278 ? -22.382 9.964 4.174 1.00 96.75 278 LEU A O 1
ATOM 2178 N N . SER A 1 279 ? -20.141 10.063 4.171 1.00 96.75 279 SER A N 1
ATOM 2179 C CA . SER A 1 279 ? -20.010 11.395 3.570 1.00 96.75 279 SER A CA 1
ATOM 2180 C C . SER A 1 279 ? -18.615 11.552 2.966 1.00 96.75 279 SER A C 1
ATOM 2182 O O . SER A 1 279 ? -17.674 10.920 3.435 1.00 96.75 279 SER A O 1
ATOM 2184 N N . TRP A 1 280 ? -18.450 12.373 1.934 1.00 97.62 280 TRP A N 1
ATOM 2185 C CA . TRP A 1 280 ? -17.141 12.677 1.355 1.00 97.62 280 TRP A CA 1
ATOM 2186 C C . TRP A 1 280 ? -17.147 14.049 0.685 1.00 97.62 280 TRP A C 1
ATOM 2188 O O . TRP A 1 280 ? -18.193 14.559 0.285 1.00 97.62 280 TRP A O 1
ATOM 2198 N N . SER A 1 281 ? -15.961 14.631 0.528 1.00 96.75 281 SER A N 1
ATOM 2199 C CA . SER A 1 281 ? -15.738 15.767 -0.364 1.00 96.75 281 SER A CA 1
ATOM 2200 C C . SER A 1 281 ? -14.458 15.544 -1.146 1.00 96.75 281 SER A C 1
ATOM 2202 O O . SER A 1 281 ? -13.383 15.424 -0.560 1.00 96.75 281 SER A O 1
ATOM 2204 N N . CYS A 1 282 ? -14.568 15.541 -2.473 1.00 94.94 282 CYS A N 1
ATOM 2205 C CA . CYS A 1 282 ? -13.416 15.497 -3.371 1.00 94.94 282 CYS A CA 1
ATOM 2206 C C . CYS A 1 282 ? -12.814 16.891 -3.597 1.00 94.94 282 CYS A C 1
ATOM 2208 O O . CYS A 1 282 ? -11.704 17.005 -4.083 1.00 94.94 282 CYS A O 1
ATOM 2210 N N . ASN A 1 283 ? -13.529 17.976 -3.297 1.00 91.56 283 ASN A N 1
ATOM 2211 C CA . ASN A 1 283 ? -13.012 19.328 -3.502 1.00 91.56 283 ASN A CA 1
ATOM 2212 C C . ASN A 1 283 ? -12.423 19.850 -2.185 1.00 91.56 283 ASN A C 1
ATOM 2214 O O . ASN A 1 283 ? -13.174 19.915 -1.208 1.00 91.56 283 ASN A O 1
ATOM 2218 N N . PRO A 1 284 ? -11.142 20.257 -2.113 1.00 90.56 284 PRO A N 1
ATOM 2219 C CA . PRO A 1 284 ? -10.578 20.829 -0.888 1.00 90.56 284 PRO A CA 1
ATOM 2220 C C . PRO A 1 284 ? -11.144 22.214 -0.553 1.00 90.56 284 PRO A C 1
ATOM 2222 O O . PRO A 1 284 ? -11.045 22.650 0.593 1.00 90.56 284 PRO A O 1
ATOM 2225 N N . VAL A 1 285 ? -11.792 22.890 -1.510 1.00 93.31 285 VAL A N 1
ATOM 2226 C CA . VAL A 1 285 ? -12.554 24.127 -1.289 1.00 93.31 285 VAL A CA 1
ATOM 2227 C C . VAL A 1 285 ? -13.899 23.788 -0.638 1.00 93.31 285 VAL A C 1
ATOM 2229 O O . VAL A 1 285 ? -14.965 23.872 -1.245 1.00 93.31 285 VAL A O 1
ATOM 2232 N N . ASN A 1 286 ? -13.833 23.359 0.617 1.00 94.94 286 ASN A N 1
ATOM 2233 C CA . ASN A 1 286 ? -14.969 23.077 1.489 1.00 94.94 286 ASN A CA 1
ATOM 2234 C C . ASN A 1 286 ? -14.643 23.560 2.922 1.00 94.94 286 ASN A C 1
ATOM 2236 O O . ASN A 1 286 ? -13.489 23.902 3.179 1.00 94.94 286 ASN A O 1
ATOM 2240 N N . PRO A 1 287 ? -15.604 23.602 3.865 1.00 96.56 287 PRO A N 1
ATOM 2241 C CA . PRO A 1 287 ? -15.364 24.112 5.223 1.00 96.56 287 PRO A CA 1
ATOM 2242 C C . PRO A 1 287 ? -14.211 23.434 5.986 1.00 96.56 287 PRO A C 1
ATOM 2244 O O . PRO A 1 287 ? -13.520 24.088 6.764 1.00 96.56 287 PRO A O 1
ATOM 2247 N N . VAL A 1 288 ? -13.935 22.151 5.721 1.00 96.69 288 VAL A N 1
ATOM 2248 C CA . VAL A 1 288 ? -12.788 21.427 6.302 1.00 96.69 288 VAL A CA 1
ATOM 2249 C C . VAL A 1 288 ? -11.456 21.972 5.776 1.00 96.69 288 VAL A C 1
ATOM 2251 O O . VAL A 1 288 ? -10.438 21.884 6.460 1.00 96.69 288 VAL A O 1
ATOM 2254 N N . GLY A 1 289 ? -11.441 22.553 4.574 1.00 95.81 289 GLY A N 1
ATOM 2255 C CA . GLY A 1 289 ? -10.231 23.005 3.885 1.00 95.81 289 GLY A CA 1
ATOM 2256 C C . GLY A 1 289 ? -9.395 21.859 3.310 1.00 95.81 289 GLY A C 1
ATOM 2257 O O . GLY A 1 289 ? -8.205 22.031 3.058 1.00 95.81 289 GLY A O 1
ATOM 2258 N N . SER A 1 290 ? -9.985 20.670 3.163 1.00 95.94 290 SER A N 1
ATOM 2259 C CA . SER A 1 290 ? -9.310 19.477 2.657 1.00 95.94 290 SER A CA 1
ATOM 2260 C C . SER A 1 290 ? -10.301 18.455 2.113 1.00 95.94 290 SER A C 1
ATOM 2262 O O . SER A 1 290 ? -11.450 18.421 2.555 1.00 95.94 290 SER A O 1
ATOM 2264 N N . GLU A 1 291 ? -9.871 17.615 1.171 1.00 96.50 291 GLU A N 1
ATOM 2265 C CA . GLU A 1 291 ? -10.653 16.439 0.788 1.00 96.50 291 GLU A CA 1
ATOM 2266 C C . GLU A 1 291 ? -10.797 15.476 1.972 1.00 96.50 291 GLU A C 1
ATOM 2268 O O . GLU A 1 291 ? -9.890 15.354 2.797 1.00 96.50 291 GLU A O 1
ATOM 2273 N N . TYR A 1 292 ? -11.922 14.770 2.049 1.00 97.31 292 TYR A N 1
ATOM 2274 C CA . TYR A 1 292 ? -12.163 13.817 3.129 1.00 97.31 292 TYR A CA 1
ATOM 2275 C C . TYR A 1 292 ? -13.121 12.699 2.720 1.00 97.31 292 TYR A C 1
ATOM 2277 O O . TYR A 1 292 ? -13.944 12.859 1.816 1.00 97.31 292 TYR A O 1
ATOM 2285 N N . ILE A 1 293 ? -13.057 11.599 3.468 1.00 98.00 293 ILE A N 1
ATOM 2286 C CA . ILE A 1 293 ? -14.041 10.515 3.496 1.00 98.00 293 ILE A CA 1
ATOM 2287 C C . ILE A 1 293 ? -14.432 10.286 4.958 1.00 98.00 293 ILE A C 1
ATOM 2289 O O . ILE A 1 293 ? -13.572 10.021 5.794 1.00 98.00 293 ILE A O 1
ATOM 2293 N N . ILE A 1 294 ? -15.723 10.367 5.267 1.00 97.81 294 ILE A N 1
ATOM 2294 C CA . ILE A 1 294 ? -16.321 9.876 6.511 1.00 97.81 294 ILE A CA 1
ATOM 2295 C C . ILE A 1 294 ? -16.950 8.519 6.215 1.00 97.81 294 ILE A C 1
ATOM 2297 O O . ILE A 1 294 ? -17.776 8.399 5.309 1.00 97.81 294 ILE A O 1
ATOM 2301 N N . MET A 1 295 ? -16.585 7.495 6.975 1.00 97.25 295 MET A N 1
ATOM 2302 C CA . MET A 1 295 ? -17.034 6.120 6.765 1.00 97.25 295 MET A CA 1
ATOM 2303 C C . MET A 1 295 ? -17.239 5.372 8.084 1.00 97.25 295 MET A C 1
ATOM 2305 O O . MET A 1 295 ? -16.871 5.845 9.161 1.00 97.25 295 MET A O 1
ATOM 2309 N N . GLU A 1 296 ? -17.852 4.195 8.000 1.00 95.44 296 GLU A N 1
ATOM 2310 C CA . GLU A 1 296 ? -17.975 3.275 9.134 1.00 95.44 296 GLU A CA 1
ATOM 2311 C C . GLU A 1 296 ? -16.601 2.819 9.647 1.00 95.44 296 GLU A C 1
ATOM 2313 O O . GLU A 1 296 ? -15.647 2.682 8.881 1.00 95.44 296 GLU A O 1
ATOM 2318 N N . LYS A 1 297 ? -16.504 2.536 10.949 1.00 92.94 297 LYS A N 1
ATOM 2319 C CA . LYS A 1 297 ? -15.343 1.852 11.528 1.00 92.94 297 LYS A CA 1
ATOM 2320 C C . LYS A 1 297 ? -15.346 0.375 11.120 1.00 92.94 297 LYS A C 1
ATOM 2322 O O . LYS A 1 297 ? -16.389 -0.278 11.183 1.00 92.94 297 LYS A O 1
ATOM 2327 N N . ALA A 1 298 ? -14.179 -0.154 10.749 1.00 91.69 298 ALA A N 1
ATOM 2328 C CA . ALA A 1 298 ? -14.010 -1.579 10.471 1.00 91.69 298 ALA A CA 1
ATOM 2329 C C . ALA A 1 298 ? -14.350 -2.437 11.696 1.00 91.69 298 ALA A C 1
ATOM 2331 O O . ALA A 1 298 ? -14.011 -2.090 12.830 1.00 91.69 298 ALA A O 1
ATOM 2332 N N . ARG A 1 299 ? -15.047 -3.550 11.466 1.00 91.44 299 ARG A N 1
ATOM 2333 C CA . ARG A 1 299 ? -15.525 -4.450 12.519 1.00 91.44 299 ARG A CA 1
ATOM 2334 C C . ARG A 1 299 ? -14.533 -5.582 12.721 1.00 91.44 299 ARG A C 1
ATOM 2336 O O . ARG A 1 299 ? -13.942 -6.057 11.762 1.00 91.44 299 ARG A O 1
ATOM 2343 N N . GLY A 1 300 ? -14.421 -6.080 13.946 1.00 87.75 300 GLY A N 1
ATOM 2344 C CA . GLY A 1 300 ? -13.508 -7.175 14.274 1.00 87.75 300 GLY A CA 1
ATOM 2345 C C . GLY A 1 300 ? -12.078 -6.696 14.527 1.00 87.75 300 GLY A C 1
ATOM 2346 O O . GLY A 1 300 ? -11.849 -5.549 14.910 1.00 87.75 300 GLY A O 1
ATOM 2347 N N . THR A 1 301 ? -11.119 -7.599 14.354 1.00 84.56 301 THR A N 1
ATOM 2348 C CA . THR A 1 301 ? -9.699 -7.375 14.649 1.00 84.56 301 THR A CA 1
ATOM 2349 C C . THR A 1 301 ? -8.893 -7.369 13.358 1.00 84.56 301 THR A C 1
ATOM 2351 O O . THR A 1 301 ? -9.144 -8.193 12.477 1.00 84.56 301 THR A O 1
ATOM 2354 N N . ALA A 1 302 ? -7.918 -6.463 13.243 1.00 85.50 302 ALA A N 1
ATOM 2355 C CA . ALA A 1 302 ? -6.991 -6.475 12.119 1.00 85.50 302 ALA A CA 1
ATOM 2356 C C . ALA A 1 302 ? -6.214 -7.798 12.120 1.00 85.50 302 ALA A C 1
ATOM 2358 O O . ALA A 1 302 ? -5.708 -8.251 13.150 1.00 85.50 302 ALA A O 1
ATOM 2359 N N . LEU A 1 303 ? -6.122 -8.448 10.963 1.00 87.62 303 LEU A N 1
ATOM 2360 C CA . LEU A 1 303 ? -5.552 -9.785 10.866 1.00 87.62 303 LEU A CA 1
ATOM 2361 C C . LEU A 1 303 ? -4.074 -9.801 11.280 1.00 87.62 303 LEU A C 1
ATOM 2363 O O . LEU A 1 303 ? -3.625 -10.787 11.862 1.00 87.62 303 LEU A O 1
ATOM 2367 N N . GLY A 1 304 ? -3.337 -8.710 11.057 1.00 81.12 304 GLY A N 1
ATOM 2368 C CA . GLY A 1 304 ? -1.941 -8.558 11.483 1.00 81.12 304 GLY A CA 1
ATOM 2369 C C . GLY A 1 304 ? -1.721 -8.737 12.982 1.00 81.12 304 GLY A C 1
ATOM 2370 O O . GLY A 1 304 ? -0.753 -9.393 13.370 1.00 81.12 304 GLY A O 1
ATOM 2371 N N . ASP A 1 305 ? -2.663 -8.285 13.812 1.00 75.81 305 ASP A N 1
ATOM 2372 C CA . ASP A 1 305 ? -2.561 -8.379 15.273 1.00 75.81 305 ASP A CA 1
ATOM 2373 C C . ASP A 1 305 ? -2.621 -9.833 15.760 1.00 75.81 305 ASP A C 1
ATOM 2375 O O . ASP A 1 305 ? -2.092 -10.190 16.819 1.00 75.81 305 ASP A O 1
ATOM 2379 N N . VAL A 1 306 ? -3.289 -10.709 15.007 1.00 82.19 306 VAL A N 1
ATOM 2380 C CA . VAL A 1 306 ? -3.596 -12.084 15.430 1.00 82.19 306 VAL A CA 1
ATOM 2381 C C . VAL A 1 306 ? -2.907 -13.149 14.581 1.00 82.19 306 VAL A C 1
ATOM 2383 O O . VAL A 1 306 ? -2.737 -14.272 15.054 1.00 82.19 306 VAL A O 1
ATOM 2386 N N . TRP A 1 307 ? -2.444 -12.826 13.370 1.00 85.88 307 TRP A N 1
ATOM 2387 C CA . TRP A 1 307 ? -1.984 -13.794 12.369 1.00 85.88 307 TRP A CA 1
ATOM 2388 C C . TRP A 1 307 ? -0.952 -14.785 12.893 1.00 85.88 307 TRP A C 1
ATOM 2390 O O . TRP A 1 307 ? -1.087 -15.991 12.700 1.00 85.88 307 TRP A O 1
ATOM 2400 N N . TYR A 1 308 ? 0.081 -14.317 13.587 1.00 81.19 308 TYR A N 1
ATOM 2401 C CA . TYR A 1 308 ? 1.146 -15.195 14.081 1.00 81.19 308 TYR A CA 1
ATOM 2402 C C . TYR A 1 308 ? 0.719 -16.063 15.273 1.00 81.19 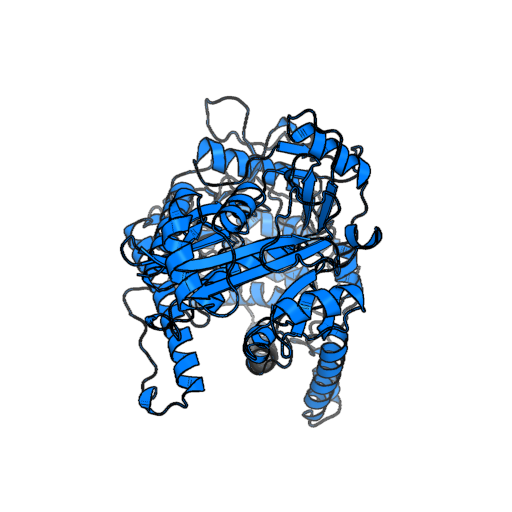308 TYR A C 1
ATOM 2404 O O . TYR A 1 308 ? 1.376 -17.064 15.553 1.00 81.19 308 TYR A O 1
ATOM 2412 N N . ARG A 1 309 ? -0.399 -15.721 15.926 1.00 80.38 309 ARG A N 1
ATOM 2413 C CA . ARG A 1 309 ? -1.003 -16.471 17.038 1.00 80.38 309 ARG A CA 1
ATOM 2414 C C . ARG A 1 309 ? -2.076 -17.458 16.571 1.00 80.38 309 ARG A C 1
ATOM 2416 O O . ARG A 1 309 ? -2.359 -18.418 17.282 1.00 80.38 309 ARG A O 1
ATOM 2423 N N . LEU A 1 310 ? -2.654 -17.246 15.387 1.00 83.44 310 LEU A N 1
ATOM 2424 C CA . LEU A 1 310 ? -3.684 -18.124 14.838 1.00 83.44 310 LEU A CA 1
ATOM 2425 C C . LEU A 1 310 ? -3.129 -19.522 14.514 1.00 83.44 310 LEU A C 1
ATOM 2427 O O . LEU A 1 310 ? -2.046 -19.641 13.926 1.00 83.44 310 LEU A O 1
ATOM 2431 N N . PRO A 1 311 ? -3.879 -20.595 14.822 1.00 88.06 311 PRO A N 1
ATOM 2432 C CA . PRO A 1 311 ? -3.503 -21.941 14.422 1.00 88.06 311 PRO A CA 1
ATOM 2433 C C . PRO A 1 311 ? -3.678 -22.116 12.905 1.00 88.06 311 PRO A C 1
ATOM 2435 O O . PRO A 1 311 ? -4.487 -21.441 12.264 1.00 88.06 311 PRO A O 1
ATOM 2438 N N . SER A 1 312 ? -2.933 -23.053 12.309 1.00 89.94 312 SER A N 1
ATOM 2439 C CA . SER A 1 312 ? -2.927 -23.254 10.852 1.00 89.94 312 SER A CA 1
ATOM 2440 C C . SER A 1 312 ? -4.324 -23.454 10.237 1.00 89.94 312 SER A C 1
ATOM 2442 O O . SER A 1 312 ? -4.589 -22.834 9.211 1.00 89.94 312 SER A O 1
ATOM 2444 N N . PRO A 1 313 ? -5.255 -24.242 10.821 1.00 93.62 313 PRO A N 1
ATOM 2445 C CA . PRO A 1 313 ? -6.609 -24.383 10.275 1.00 93.62 313 PRO A CA 1
ATOM 2446 C C . PRO A 1 313 ? -7.358 -23.051 10.117 1.00 93.62 313 PRO A C 1
ATOM 2448 O O . PRO A 1 313 ? -8.003 -22.844 9.089 1.00 93.62 313 PRO A O 1
ATOM 2451 N N . SER A 1 314 ? -7.228 -22.134 11.079 1.00 92.81 314 SER A N 1
ATOM 2452 C CA . SER A 1 314 ? -7.845 -20.802 11.022 1.00 92.81 314 SER A CA 1
ATOM 2453 C C . SER A 1 314 ? -7.219 -19.955 9.913 1.00 92.81 314 SER A C 1
ATOM 2455 O O . SER A 1 314 ? -7.938 -19.354 9.117 1.00 92.81 314 SER A O 1
ATOM 2457 N N . LYS A 1 315 ? -5.884 -19.989 9.766 1.00 94.31 315 LYS A N 1
ATOM 2458 C CA . LYS A 1 315 ? -5.193 -19.330 8.640 1.00 94.31 315 LYS A CA 1
ATOM 2459 C C . LYS A 1 315 ? -5.698 -19.835 7.294 1.00 94.31 315 LYS A C 1
ATOM 2461 O O . LYS A 1 315 ? -6.012 -19.035 6.421 1.00 94.31 315 LYS A O 1
ATOM 2466 N N . HIS A 1 316 ? -5.829 -21.152 7.135 1.00 94.88 316 HIS A N 1
ATOM 2467 C CA . HIS A 1 316 ? -6.333 -21.752 5.901 1.00 94.88 316 HIS A CA 1
ATOM 2468 C C . HIS A 1 316 ? -7.763 -21.296 5.574 1.00 94.88 316 HIS A C 1
ATOM 2470 O O . HIS A 1 316 ? -8.040 -20.983 4.419 1.00 94.88 316 HIS A O 1
ATOM 2476 N N . LYS A 1 317 ? -8.663 -21.200 6.564 1.00 96.56 317 LYS A N 1
ATOM 2477 C CA . LYS A 1 317 ? -10.026 -20.670 6.361 1.00 96.56 317 LYS A CA 1
ATOM 2478 C C . LYS A 1 317 ? -10.031 -19.208 5.915 1.00 96.56 317 LYS A C 1
ATOM 2480 O O . LYS A 1 317 ? -10.839 -18.828 5.071 1.00 96.56 317 LYS A O 1
ATOM 2485 N N . ILE A 1 318 ? -9.136 -18.390 6.458 1.00 96.94 318 ILE A N 1
ATOM 2486 C CA . ILE A 1 318 ? -9.012 -16.980 6.069 1.00 96.94 318 ILE A CA 1
ATOM 2487 C C . ILE A 1 318 ? -8.443 -16.873 4.650 1.00 96.94 318 ILE A C 1
ATOM 2489 O O . ILE A 1 318 ? -9.004 -16.166 3.817 1.00 96.94 318 ILE A O 1
ATOM 2493 N N . ILE A 1 319 ? -7.408 -17.657 4.325 1.00 97.31 319 ILE A N 1
ATOM 2494 C CA . ILE A 1 319 ? -6.860 -17.749 2.962 1.00 97.31 319 ILE A CA 1
ATOM 2495 C C . ILE A 1 319 ? -7.948 -18.175 1.964 1.00 97.31 319 ILE A C 1
ATOM 2497 O O . ILE A 1 319 ? -8.038 -17.607 0.879 1.00 97.31 319 ILE A O 1
ATOM 2501 N N . GLN A 1 320 ? -8.824 -19.118 2.330 1.00 97.81 320 GLN A N 1
ATOM 2502 C CA . GLN A 1 320 ? -9.955 -19.508 1.483 1.00 97.81 320 GLN A CA 1
ATOM 2503 C C . GLN A 1 320 ? -10.905 -18.351 1.174 1.00 97.81 320 GLN A C 1
ATOM 2505 O O . GLN A 1 320 ? -11.354 -18.221 0.034 1.00 97.81 320 GLN A O 1
ATOM 2510 N N . GLN A 1 321 ? -11.201 -17.515 2.166 1.00 97.94 321 GLN A N 1
ATOM 2511 C CA . GLN A 1 321 ? -12.050 -16.340 1.983 1.00 97.94 321 GLN A CA 1
ATOM 2512 C C . GLN A 1 321 ? -11.371 -15.281 1.110 1.00 97.94 321 GLN A C 1
ATOM 2514 O O . GLN A 1 321 ? -12.032 -14.713 0.244 1.00 97.94 321 GLN A O 1
ATOM 2519 N N . VAL A 1 322 ? -10.057 -15.077 1.264 1.00 97.12 322 VAL A N 1
ATOM 2520 C CA . VAL A 1 322 ? -9.277 -14.185 0.390 1.00 97.12 322 VAL A CA 1
ATOM 2521 C C . VAL A 1 322 ? -9.318 -14.660 -1.062 1.00 97.12 322 VAL A C 1
ATOM 2523 O O . VAL A 1 322 ? -9.695 -13.885 -1.936 1.00 97.12 322 VAL A O 1
ATOM 2526 N N . VAL A 1 323 ? -9.055 -15.943 -1.330 1.00 97.56 323 VAL A N 1
ATOM 2527 C CA . VAL A 1 323 ? -9.134 -16.480 -2.701 1.00 97.56 323 VAL A CA 1
ATOM 2528 C C . VAL A 1 323 ? -10.552 -16.351 -3.269 1.00 97.56 323 VAL A C 1
ATOM 2530 O O . VAL A 1 323 ? -10.725 -16.027 -4.444 1.00 97.56 323 VAL A O 1
ATOM 2533 N N . ALA A 1 324 ? -11.593 -16.565 -2.457 1.00 97.44 324 ALA A N 1
ATOM 2534 C CA . ALA A 1 324 ? -12.980 -16.380 -2.890 1.00 97.44 324 ALA A CA 1
ATOM 2535 C C . ALA A 1 324 ? -13.293 -14.915 -3.245 1.00 97.44 324 ALA A C 1
ATOM 2537 O O . ALA A 1 324 ? -14.004 -14.651 -4.217 1.00 97.44 324 ALA A O 1
ATOM 2538 N N . LEU A 1 325 ? -12.744 -13.965 -2.489 1.00 96.50 325 LEU A N 1
ATOM 2539 C CA . LEU A 1 325 ? -12.867 -12.536 -2.750 1.00 96.50 325 LEU A CA 1
ATOM 2540 C C . LEU A 1 325 ? -12.155 -12.127 -4.045 1.00 96.50 325 LEU A C 1
ATOM 2542 O O . LEU A 1 325 ? -12.755 -11.488 -4.907 1.00 96.50 325 LEU A O 1
ATOM 2546 N N . GLU A 1 326 ? -10.912 -12.566 -4.222 1.00 96.19 326 GLU A N 1
ATOM 2547 C CA . GLU A 1 326 ? -10.132 -12.351 -5.444 1.00 96.19 326 GLU A CA 1
ATOM 2548 C C . GLU A 1 326 ? -10.801 -12.980 -6.669 1.00 96.19 326 GLU A C 1
ATOM 2550 O O . GLU A 1 326 ? -10.783 -12.404 -7.753 1.00 96.19 326 GLU A O 1
ATOM 2555 N N . THR A 1 327 ? -11.454 -14.133 -6.498 1.00 96.38 327 THR A N 1
ATOM 2556 C CA . THR A 1 327 ? -12.239 -14.771 -7.565 1.00 96.38 327 THR A CA 1
ATOM 2557 C C . THR A 1 327 ? -13.375 -13.859 -8.027 1.00 96.38 327 THR A C 1
ATOM 2559 O O . THR A 1 327 ? -13.592 -13.720 -9.230 1.00 96.38 327 THR A O 1
ATOM 2562 N N . LYS A 1 328 ? -14.080 -13.190 -7.105 1.00 96.00 328 LYS A N 1
ATOM 2563 C CA . LYS A 1 328 ? -15.143 -12.233 -7.457 1.00 96.00 328 LYS A CA 1
ATOM 2564 C C . LYS A 1 328 ? -14.594 -10.996 -8.175 1.00 96.00 328 LYS A C 1
ATOM 2566 O O . LYS A 1 328 ? -15.182 -10.577 -9.169 1.00 96.00 328 LYS A O 1
ATOM 2571 N N . LEU A 1 329 ? -13.461 -10.454 -7.715 1.00 95.06 329 LEU A N 1
ATOM 2572 C CA . LEU A 1 329 ? -12.780 -9.335 -8.382 1.00 95.06 329 LEU A CA 1
ATOM 2573 C C . LEU A 1 329 ? -12.401 -9.703 -9.822 1.00 95.06 329 LEU A C 1
ATOM 2575 O O . LEU A 1 329 ? -12.766 -9.002 -10.763 1.00 95.06 329 LEU A O 1
ATOM 2579 N N . VAL A 1 330 ? -11.757 -10.861 -9.997 1.00 94.19 330 VAL A N 1
ATOM 2580 C CA . VAL A 1 330 ? -11.309 -11.362 -11.304 1.00 94.19 330 VAL A CA 1
ATOM 2581 C C . VAL A 1 330 ? -12.467 -11.764 -12.215 1.00 94.19 330 VAL A C 1
ATOM 2583 O O . VAL A 1 330 ? -12.312 -11.787 -13.430 1.00 94.19 330 VAL A O 1
ATOM 2586 N N . SER A 1 331 ? -13.650 -12.036 -11.675 1.00 92.00 331 SER A N 1
ATOM 2587 C CA . SER A 1 331 ? -14.829 -12.352 -12.490 1.00 92.00 331 SER A CA 1
ATOM 2588 C C . SER A 1 331 ? -15.484 -11.116 -13.123 1.00 92.00 331 SER A C 1
ATOM 2590 O O . SER A 1 331 ? -16.383 -11.269 -13.945 1.00 92.00 331 SER A O 1
ATOM 2592 N N . THR A 1 332 ? -15.056 -9.904 -12.755 1.00 90.62 332 THR A N 1
ATOM 2593 C CA . THR A 1 332 ? -15.619 -8.650 -13.274 1.00 90.62 332 THR A CA 1
ATOM 2594 C C . THR A 1 332 ? -14.676 -8.034 -14.307 1.00 90.62 332 THR A C 1
ATOM 2596 O O . THR A 1 332 ? -13.541 -7.679 -13.987 1.00 90.62 332 THR A O 1
ATOM 2599 N N . SER A 1 333 ? -15.146 -7.893 -15.547 1.00 89.50 333 SER A N 1
ATOM 2600 C CA . SER A 1 333 ? -14.407 -7.249 -16.638 1.00 89.50 333 SER A CA 1
ATOM 2601 C C . SER A 1 333 ? -14.730 -5.764 -16.739 1.00 89.50 333 SER A C 1
ATOM 2603 O O . SER A 1 333 ? -15.875 -5.360 -16.540 1.00 89.50 333 SER A O 1
ATOM 2605 N N . PHE A 1 334 ? -13.741 -4.971 -17.137 1.00 92.81 334 PHE A N 1
ATOM 2606 C CA . PHE A 1 334 ? -13.880 -3.536 -17.348 1.00 92.81 334 PHE A CA 1
ATOM 2607 C C . PHE A 1 334 ? -13.550 -3.163 -18.796 1.00 92.81 334 PHE A C 1
ATOM 2609 O O . PHE A 1 334 ? -12.729 -3.823 -19.435 1.00 92.81 334 PHE A O 1
ATOM 2616 N N . PRO A 1 335 ? -14.160 -2.091 -19.325 1.00 92.19 335 PRO A N 1
ATOM 2617 C CA . PRO A 1 335 ? -13.999 -1.707 -20.727 1.00 92.19 335 PRO A CA 1
ATOM 2618 C C . PRO A 1 335 ? -12.627 -1.095 -21.046 1.00 92.19 335 PRO A C 1
ATOM 2620 O O . PRO A 1 335 ? -12.280 -0.966 -22.217 1.00 92.19 335 PRO A O 1
ATOM 2623 N N . ALA A 1 336 ? -11.868 -0.666 -20.035 1.00 93.88 336 ALA A N 1
ATOM 2624 C CA . ALA A 1 336 ? -10.602 0.034 -20.210 1.00 93.88 336 ALA A CA 1
ATOM 2625 C C . ALA A 1 336 ? -9.715 -0.085 -18.965 1.00 93.88 336 ALA A C 1
ATOM 2627 O O . ALA A 1 336 ? -10.207 -0.402 -17.887 1.00 93.88 336 ALA A O 1
ATOM 2628 N N . HIS A 1 337 ? -8.426 0.213 -19.124 1.00 94.81 337 HIS A N 1
ATOM 2629 C CA . HIS A 1 337 ? -7.474 0.459 -18.050 1.00 94.81 337 HIS A CA 1
ATOM 2630 C C . HIS A 1 337 ? -7.661 1.883 -17.515 1.00 94.81 337 HIS A C 1
ATOM 2632 O O . HIS A 1 337 ? -7.474 2.849 -18.255 1.00 94.81 337 HIS A O 1
ATOM 2638 N N . GLY A 1 338 ? -7.997 2.017 -16.236 1.00 95.44 338 GLY A N 1
ATOM 2639 C CA . GLY A 1 338 ? -8.087 3.291 -15.529 1.00 95.44 338 GLY A CA 1
ATOM 2640 C C . GLY A 1 338 ? -8.732 3.150 -14.152 1.00 95.44 338 GLY A C 1
ATOM 2641 O O . GLY A 1 338 ? -9.013 2.044 -13.694 1.00 95.44 338 GLY A O 1
ATOM 2642 N N . CYS A 1 339 ? -9.027 4.265 -13.495 1.00 95.94 339 CYS A N 1
ATOM 2643 C CA . CYS A 1 339 ? -9.714 4.259 -12.201 1.00 95.94 339 CYS A CA 1
ATOM 2644 C C . CYS A 1 339 ? -11.233 4.425 -12.355 1.00 95.94 339 CYS A C 1
ATOM 2646 O O . CYS A 1 339 ? -11.703 4.965 -13.358 1.00 95.94 339 CYS A O 1
ATOM 2648 N N . ILE A 1 340 ? -12.009 3.954 -11.376 1.00 94.94 340 ILE A N 1
ATOM 2649 C CA . ILE A 1 340 ? -13.478 4.044 -11.376 1.00 94.94 340 ILE A CA 1
ATOM 2650 C C . ILE A 1 340 ? -13.899 5.356 -10.719 1.00 94.94 340 ILE A C 1
ATOM 2652 O O . ILE A 1 340 ? -13.390 5.695 -9.663 1.00 94.94 340 ILE A O 1
ATOM 2656 N N . TYR A 1 341 ? -14.866 6.062 -11.300 1.00 94.56 341 TYR A N 1
ATOM 2657 C CA . TYR A 1 341 ? -15.345 7.352 -10.812 1.00 94.56 341 TYR A CA 1
ATOM 2658 C C . TYR A 1 341 ? -16.858 7.494 -10.877 1.00 94.56 341 TYR A C 1
ATOM 2660 O O . TYR A 1 341 ? -17.527 6.923 -11.746 1.00 94.56 341 TYR A O 1
ATOM 2668 N N . TYR A 1 342 ? -17.360 8.389 -10.032 1.00 92.75 342 TYR A N 1
ATOM 2669 C CA . TYR A 1 342 ? -18.611 9.091 -10.257 1.00 92.75 342 TYR A CA 1
ATOM 2670 C C . TYR A 1 342 ? -18.408 10.236 -11.258 1.00 92.75 342 TYR A C 1
ATOM 2672 O O . TYR A 1 342 ? -17.584 11.115 -11.005 1.00 92.75 342 TYR A O 1
ATOM 2680 N N . PRO A 1 343 ? -19.145 10.289 -12.384 1.00 89.38 343 PRO A N 1
ATOM 2681 C CA . PRO A 1 343 ? -18.955 11.355 -13.364 1.00 89.38 343 PRO A CA 1
ATOM 2682 C C . PRO A 1 343 ? -19.249 12.760 -12.815 1.00 89.38 343 PRO A C 1
ATOM 2684 O O . PRO A 1 343 ? -18.679 13.721 -13.324 1.00 89.38 343 PRO A O 1
ATOM 2687 N N . GLN A 1 344 ? -20.099 12.892 -11.789 1.00 89.06 344 GLN A N 1
ATOM 2688 C CA . GLN A 1 344 ? -20.396 14.171 -11.134 1.00 89.06 344 GLN A CA 1
ATOM 2689 C C . GLN A 1 344 ? -19.282 14.684 -10.206 1.00 89.06 344 GLN A C 1
ATOM 2691 O O . GLN A 1 344 ? -19.212 15.887 -9.973 1.00 89.06 344 GLN A O 1
ATOM 2696 N N . ASP A 1 345 ? -18.405 13.803 -9.718 1.00 90.56 345 ASP A N 1
ATOM 2697 C CA . ASP A 1 345 ? -17.318 14.170 -8.795 1.00 90.56 345 ASP A CA 1
ATOM 2698 C C . ASP A 1 345 ? -16.058 14.631 -9.546 1.00 90.56 345 ASP A C 1
ATOM 2700 O O . ASP A 1 345 ? -15.057 15.019 -8.943 1.00 90.56 345 ASP A O 1
ATOM 2704 N N . LEU A 1 346 ? -16.096 14.587 -10.881 1.00 86.88 346 LEU A N 1
ATOM 2705 C CA . LEU A 1 346 ? -14.969 14.898 -11.742 1.00 86.88 346 LEU A CA 1
ATOM 2706 C C . LEU A 1 346 ? -15.047 16.320 -12.312 1.00 86.88 346 LEU A C 1
ATOM 2708 O O . LEU A 1 346 ? -16.090 16.724 -12.831 1.00 86.88 346 LEU A O 1
ATOM 2712 N N . PRO A 1 347 ? -13.925 17.064 -12.335 1.00 83.38 347 PRO A N 1
ATOM 2713 C CA . PRO A 1 347 ? -13.848 18.331 -13.051 1.00 83.38 347 PRO A CA 1
ATOM 2714 C C . PRO A 1 347 ? -14.148 18.161 -14.546 1.00 83.38 347 PRO A C 1
ATOM 2716 O O . PRO A 1 347 ? -13.706 17.189 -15.165 1.00 83.38 347 PRO A O 1
ATOM 2719 N N . SER A 1 348 ? -14.772 19.168 -15.170 1.00 79.88 348 SER A N 1
ATOM 2720 C CA . SER A 1 348 ? -15.198 19.137 -16.583 1.00 79.88 348 SER A CA 1
ATOM 2721 C C . SER A 1 348 ? -14.090 18.775 -17.584 1.00 79.88 348 SER A C 1
ATOM 2723 O O . SER A 1 348 ? -14.378 18.250 -18.661 1.00 79.88 348 SER A O 1
ATOM 2725 N N . LYS A 1 349 ? -12.816 19.036 -17.247 1.00 79.38 349 LYS A N 1
ATOM 2726 C CA . LYS A 1 349 ? -11.653 18.644 -18.065 1.00 79.38 349 LYS A CA 1
ATOM 2727 C C . LYS A 1 349 ? -11.496 17.124 -18.205 1.00 79.38 349 LYS A C 1
ATOM 2729 O O . LYS A 1 349 ? -11.070 16.662 -19.258 1.00 79.38 349 LYS A O 1
ATOM 2734 N N . HIS A 1 350 ? -11.869 16.356 -17.182 1.00 77.94 350 HIS A N 1
ATOM 2735 C CA . HIS A 1 350 ? -11.736 14.897 -17.157 1.00 77.94 350 HIS A CA 1
ATOM 2736 C C . HIS A 1 350 ? -13.013 14.184 -17.613 1.00 77.94 350 HIS A C 1
ATOM 2738 O O . HIS A 1 350 ? -12.939 13.054 -18.086 1.00 77.94 350 HIS A O 1
ATOM 2744 N N . SER A 1 351 ? -14.169 14.855 -17.573 1.00 71.12 351 SER A N 1
ATOM 2745 C CA . SER A 1 351 ? -15.461 14.274 -17.968 1.00 71.12 351 SER A CA 1
ATOM 2746 C C . SER A 1 351 ? -15.533 13.840 -19.440 1.00 71.12 351 SER A C 1
ATOM 2748 O O . SER A 1 351 ? -16.371 13.013 -19.788 1.00 71.12 351 SER A O 1
ATOM 2750 N N . LYS A 1 352 ? -14.663 14.375 -20.312 1.00 68.50 352 LYS A N 1
ATOM 2751 C CA . LYS A 1 352 ? -14.639 14.076 -21.757 1.00 68.50 352 LYS A CA 1
ATOM 2752 C C . LYS A 1 352 ? -14.118 12.679 -22.103 1.00 68.50 352 LYS A C 1
ATOM 2754 O O . LYS A 1 352 ? -14.458 12.171 -23.163 1.00 68.50 352 LYS A O 1
ATOM 2759 N N . TYR A 1 353 ? -13.309 12.077 -21.233 1.00 74.44 353 TYR A N 1
ATOM 2760 C CA . TYR A 1 353 ? -12.601 10.820 -21.511 1.00 74.44 353 TYR A CA 1
ATOM 2761 C C . TYR A 1 353 ? -13.178 9.632 -20.735 1.00 74.44 353 TYR A C 1
ATOM 2763 O O . TYR A 1 353 ? -12.533 8.602 -20.601 1.00 74.44 353 TYR A O 1
ATOM 2771 N N . LEU A 1 354 ? -14.385 9.779 -20.190 1.00 82.38 354 LEU A N 1
ATOM 2772 C CA . LEU A 1 354 ? -15.000 8.781 -19.327 1.00 82.38 354 LEU A CA 1
ATOM 2773 C C . LEU A 1 354 ? -15.688 7.670 -20.115 1.00 82.38 354 LEU A C 1
ATOM 2775 O O . LEU A 1 354 ? -16.573 7.934 -20.929 1.00 82.38 354 LEU A O 1
ATOM 2779 N N . ILE A 1 355 ? -15.349 6.423 -19.793 1.00 83.62 355 ILE A N 1
ATOM 2780 C CA . ILE A 1 355 ? -15.917 5.235 -20.439 1.00 83.62 355 ILE A CA 1
ATOM 2781 C C . ILE A 1 355 ? -16.974 4.597 -19.515 1.00 83.62 355 ILE A C 1
ATOM 2783 O O . ILE A 1 355 ? -16.668 4.302 -18.357 1.00 83.62 355 ILE A O 1
ATOM 2787 N N . PRO A 1 356 ? -18.232 4.405 -19.962 1.00 84.31 356 PRO A N 1
ATOM 27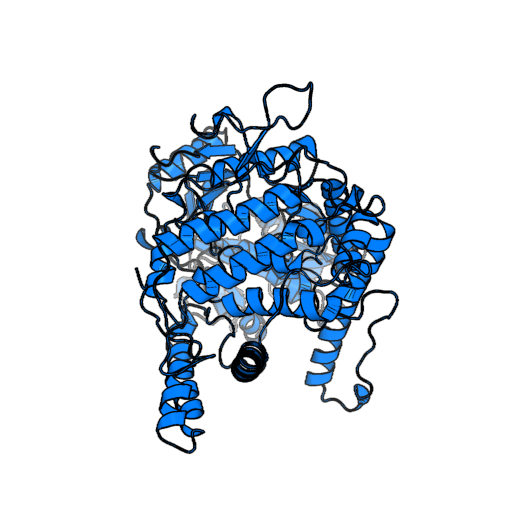88 C CA . PRO A 1 356 ? -19.258 3.663 -19.216 1.00 84.31 356 PRO A CA 1
ATOM 2789 C C . PRO A 1 356 ? -18.852 2.220 -18.921 1.00 84.31 356 PRO A C 1
ATOM 2791 O O . PRO A 1 356 ? -18.354 1.553 -19.818 1.00 84.31 356 PRO A O 1
ATOM 2794 N N . LEU A 1 357 ? -19.096 1.740 -17.693 1.00 80.88 357 LEU A N 1
ATOM 2795 C CA . LEU A 1 357 ? -18.807 0.348 -17.313 1.00 80.88 357 LEU A CA 1
ATOM 2796 C C . LEU A 1 357 ? -19.746 -0.652 -18.010 1.00 80.88 357 LEU A C 1
ATOM 2798 O O . LEU A 1 357 ? -19.264 -1.662 -18.503 1.00 80.88 357 LEU A O 1
ATOM 2802 N N . ASP A 1 358 ? -21.041 -0.330 -18.114 1.00 66.62 358 ASP A N 1
ATOM 2803 C CA . ASP A 1 358 ? -22.046 -1.146 -18.806 1.00 66.62 358 ASP A CA 1
ATOM 2804 C C . ASP A 1 358 ? -22.744 -0.330 -19.897 1.00 66.62 358 ASP A C 1
ATOM 2806 O O . ASP A 1 358 ? -23.106 0.832 -19.685 1.00 66.62 358 ASP A O 1
ATOM 2810 N N . GLY A 1 359 ? -22.970 -0.957 -21.053 1.00 55.44 359 GLY A N 1
ATOM 2811 C CA . GLY A 1 359 ? -23.568 -0.327 -22.233 1.00 55.44 359 GLY A CA 1
ATOM 2812 C C . GLY A 1 359 ? -25.003 0.191 -22.057 1.00 55.44 359 GLY A C 1
ATOM 2813 O O . GLY A 1 359 ? -25.400 1.036 -22.849 1.00 55.44 359 GLY A O 1
ATOM 2814 N N . ASP A 1 360 ? -25.750 -0.251 -21.031 1.00 48.28 360 ASP A N 1
ATOM 2815 C CA . ASP A 1 360 ? -27.192 0.047 -20.890 1.00 48.28 360 ASP A CA 1
ATOM 2816 C C . ASP A 1 360 ? -27.718 0.274 -19.443 1.00 48.28 360 ASP A C 1
ATOM 2818 O O . ASP A 1 360 ? -28.927 0.379 -19.238 1.00 48.28 360 ASP A O 1
ATOM 2822 N N . SER A 1 361 ? -26.860 0.423 -18.418 1.00 51.00 361 SER A N 1
ATOM 2823 C CA . SER A 1 361 ? -27.286 0.756 -17.032 1.00 51.00 361 SER A CA 1
ATOM 2824 C C . SER A 1 361 ? -26.756 2.135 -16.578 1.00 51.00 361 SER A C 1
ATOM 2826 O O . SER A 1 361 ? -25.682 2.574 -17.005 1.00 51.00 361 SER A O 1
ATOM 2828 N N . PRO A 1 362 ? -27.520 2.918 -15.786 1.00 50.78 362 PRO A N 1
ATOM 2829 C CA . PRO A 1 362 ? -27.596 4.366 -15.931 1.00 50.78 362 PRO A CA 1
ATOM 2830 C C . PRO A 1 362 ? -26.430 5.071 -15.243 1.00 50.78 362 PRO A C 1
ATOM 2832 O O . PRO A 1 362 ? -26.283 4.955 -14.038 1.00 50.78 362 PRO A O 1
ATOM 2835 N N . ARG A 1 363 ? -25.662 5.870 -15.999 1.00 59.84 363 ARG A N 1
ATOM 2836 C CA . ARG A 1 363 ? -24.880 7.064 -15.573 1.00 59.84 363 ARG A CA 1
ATOM 2837 C C . ARG A 1 363 ? -23.952 6.993 -14.337 1.00 59.84 363 ARG A C 1
ATOM 2839 O O . ARG A 1 363 ? -23.267 7.979 -14.104 1.00 59.84 363 ARG A O 1
ATOM 2846 N N . ARG A 1 364 ? -23.891 5.903 -13.567 1.00 83.62 364 ARG A N 1
ATOM 2847 C CA . ARG A 1 364 ? -23.367 5.921 -12.195 1.00 83.62 364 ARG A CA 1
ATOM 2848 C C . ARG A 1 364 ? -21.850 5.815 -12.138 1.00 83.62 364 ARG A C 1
ATOM 2850 O O . ARG A 1 364 ? -21.228 6.691 -11.562 1.00 83.62 364 ARG A O 1
ATOM 2857 N N . PHE A 1 365 ? -21.263 4.789 -12.747 1.00 90.56 365 PHE A N 1
ATOM 2858 C CA . PHE A 1 365 ? -19.813 4.582 -12.716 1.00 90.56 365 PHE A CA 1
ATOM 2859 C C . PHE A 1 365 ? -19.192 4.790 -14.093 1.00 90.56 365 PHE A C 1
ATOM 2861 O O . PHE A 1 365 ? -19.800 4.461 -15.121 1.00 90.56 365 PHE A O 1
ATOM 2868 N N . ARG A 1 366 ? -17.973 5.326 -14.117 1.00 91.62 366 ARG A N 1
ATOM 2869 C CA . ARG A 1 366 ? -17.163 5.515 -15.323 1.00 91.62 366 ARG A CA 1
ATOM 2870 C C . ARG A 1 366 ? -15.709 5.145 -15.066 1.00 91.62 366 ARG A C 1
ATOM 2872 O O . ARG A 1 366 ? -15.212 5.416 -13.982 1.00 91.62 366 ARG A O 1
ATOM 2879 N N . VAL A 1 367 ? -15.029 4.600 -16.069 1.00 93.62 367 VAL A N 1
ATOM 2880 C CA . VAL A 1 367 ? -13.568 4.470 -16.056 1.00 93.62 367 VAL A CA 1
ATOM 2881 C C . VAL A 1 367 ? -12.964 5.781 -16.556 1.00 93.62 367 VAL A C 1
ATOM 2883 O O . VAL A 1 367 ? -13.396 6.313 -17.580 1.00 93.62 367 VAL A O 1
ATOM 2886 N N . GLY A 1 368 ? -12.001 6.313 -15.813 1.00 94.50 368 GLY A N 1
ATOM 2887 C CA . GLY A 1 368 ? -11.313 7.569 -16.084 1.00 94.50 368 GLY A CA 1
ATOM 2888 C C . GLY A 1 368 ? -9.801 7.452 -15.869 1.00 94.50 368 GLY A C 1
ATOM 2889 O O . GLY A 1 368 ? -9.268 6.341 -15.862 1.00 94.50 368 GLY A O 1
ATOM 2890 N N . PRO A 1 369 ? -9.094 8.580 -15.696 1.00 94.56 369 PRO A N 1
ATOM 2891 C CA . PRO A 1 369 ? -7.641 8.572 -15.589 1.00 94.56 369 PRO A CA 1
ATOM 2892 C C . PRO A 1 369 ? -7.144 7.845 -14.334 1.00 94.56 369 PRO A C 1
ATOM 2894 O O . PRO A 1 369 ? -7.849 7.796 -13.329 1.00 94.56 369 PRO A O 1
ATOM 2897 N N . VAL A 1 370 ? -5.925 7.314 -14.370 1.00 95.19 370 VAL A N 1
ATOM 2898 C CA . VAL A 1 370 ? -5.274 6.704 -13.199 1.00 95.19 370 VAL A CA 1
ATOM 2899 C C . VAL A 1 370 ? -4.843 7.755 -12.172 1.00 95.19 370 VAL A C 1
ATOM 2901 O O . VAL A 1 370 ? -4.477 8.878 -12.532 1.00 95.19 370 VAL A O 1
ATOM 2904 N N . VAL A 1 371 ? -4.861 7.382 -10.889 1.00 94.94 371 VAL A N 1
ATOM 2905 C CA . VAL A 1 371 ? -4.509 8.275 -9.764 1.00 94.94 371 VAL A CA 1
ATOM 2906 C C . VAL A 1 371 ? -3.174 7.952 -9.096 1.00 94.94 371 VAL A C 1
ATOM 2908 O O . VAL A 1 371 ? -2.783 8.674 -8.188 1.00 94.94 371 VAL A O 1
ATOM 2911 N N . ASP A 1 372 ? -2.462 6.914 -9.545 1.00 93.44 372 ASP A N 1
ATOM 2912 C CA . ASP A 1 372 ? -1.183 6.527 -8.937 1.00 93.44 372 ASP A CA 1
ATOM 2913 C C . ASP A 1 372 ? -0.206 7.724 -8.917 1.00 93.44 372 ASP A C 1
ATOM 2915 O O . ASP A 1 372 ? 0.041 8.310 -9.982 1.00 93.44 372 ASP A O 1
ATOM 2919 N N . PRO A 1 373 ? 0.340 8.104 -7.741 1.00 92.75 373 PRO A N 1
ATOM 2920 C CA . PRO A 1 373 ? 1.231 9.251 -7.589 1.00 92.75 373 PRO A CA 1
ATOM 2921 C C . PRO A 1 373 ? 2.378 9.304 -8.599 1.00 92.75 373 PRO A C 1
ATOM 2923 O O . PRO A 1 373 ? 2.766 10.404 -9.001 1.00 92.75 373 PRO A O 1
ATOM 2926 N N . VAL A 1 374 ? 2.882 8.159 -9.074 1.00 91.69 374 VAL A N 1
ATOM 2927 C CA . VAL A 1 374 ? 3.976 8.105 -10.057 1.00 91.69 374 VAL A CA 1
ATOM 2928 C C . VAL A 1 374 ? 3.665 8.894 -11.340 1.00 91.69 374 VAL A C 1
ATOM 2930 O O . VAL A 1 374 ? 4.557 9.487 -11.943 1.00 91.69 374 VAL A O 1
ATOM 2933 N N . PHE A 1 375 ? 2.388 8.998 -11.731 1.00 93.81 375 PHE A N 1
ATOM 2934 C CA . PHE A 1 375 ? 1.955 9.731 -12.931 1.00 93.81 375 PHE A CA 1
ATOM 2935 C C . PHE A 1 375 ? 1.688 11.230 -12.698 1.00 93.81 375 PHE A C 1
ATOM 2937 O O . PHE A 1 375 ? 1.327 11.953 -13.638 1.00 93.81 375 PHE A O 1
ATOM 2944 N N . TRP A 1 376 ? 1.830 11.709 -11.459 1.00 93.88 376 TRP A N 1
ATOM 2945 C CA . TRP A 1 376 ? 1.431 13.061 -11.049 1.00 93.88 376 TRP A CA 1
ATOM 2946 C C . TRP A 1 376 ? 2.518 13.824 -10.277 1.00 93.88 376 TRP A C 1
ATOM 2948 O O . TRP A 1 376 ? 2.536 15.055 -10.333 1.00 93.88 376 TRP A O 1
ATOM 2958 N N . LEU A 1 377 ? 3.442 13.136 -9.605 1.00 90.50 377 LEU A N 1
ATOM 2959 C CA . LEU A 1 377 ? 4.532 13.755 -8.847 1.00 90.50 377 LEU A CA 1
ATOM 2960 C C . LEU A 1 377 ? 5.651 14.325 -9.746 1.00 90.50 377 LEU A C 1
ATOM 2962 O O . LEU A 1 377 ? 5.632 14.199 -10.972 1.00 90.50 377 LEU A O 1
ATOM 2966 N N . ASP A 1 378 ? 6.596 15.034 -9.125 1.00 88.12 378 ASP A N 1
ATOM 2967 C CA . ASP A 1 378 ? 7.763 15.676 -9.761 1.00 88.12 378 ASP A CA 1
ATOM 2968 C C . ASP A 1 378 ? 7.391 16.624 -10.908 1.00 88.12 378 ASP A C 1
ATOM 2970 O O . ASP A 1 378 ? 7.964 16.627 -11.999 1.00 88.12 378 ASP A O 1
ATOM 2974 N N . GLY A 1 379 ? 6.339 17.411 -10.683 1.00 90.31 379 GLY A N 1
ATOM 2975 C CA . GLY A 1 379 ? 5.832 18.379 -11.652 1.00 90.31 379 GLY A CA 1
ATOM 2976 C C . GLY A 1 379 ? 4.979 17.781 -12.777 1.00 90.31 379 GLY A C 1
ATOM 2977 O O . GLY A 1 379 ? 4.408 18.557 -13.548 1.00 90.31 379 GLY A O 1
ATOM 2978 N N . ARG A 1 380 ? 4.805 16.448 -12.851 1.00 93.81 380 ARG A N 1
ATOM 2979 C CA . ARG A 1 380 ? 3.950 15.796 -13.863 1.00 93.81 380 ARG A CA 1
ATOM 2980 C C . ARG A 1 380 ? 2.504 16.278 -13.791 1.00 93.81 380 ARG A C 1
ATOM 2982 O O . ARG A 1 380 ? 1.857 16.367 -14.829 1.00 93.81 380 ARG A O 1
ATOM 2989 N N . ALA A 1 381 ? 1.984 16.639 -12.615 1.00 91.88 381 ALA A N 1
ATOM 2990 C CA . ALA A 1 381 ? 0.611 17.128 -12.450 1.00 91.88 381 ALA A CA 1
ATOM 2991 C C . ALA A 1 381 ? 0.289 18.378 -13.287 1.00 91.88 381 ALA A C 1
ATOM 2993 O O . ALA A 1 381 ? -0.846 18.530 -13.737 1.00 91.88 381 ALA A O 1
ATOM 2994 N N . GLY A 1 382 ? 1.280 19.245 -13.527 1.00 92.00 382 GLY A N 1
ATOM 2995 C CA . GLY A 1 382 ? 1.130 20.455 -14.342 1.00 92.00 382 GLY A CA 1
ATOM 2996 C C . GLY A 1 382 ? 1.295 20.231 -15.848 1.00 92.00 382 GLY A C 1
ATOM 2997 O O . GLY A 1 382 ? 1.233 21.193 -16.608 1.00 92.00 382 GLY A O 1
ATOM 2998 N N . MET A 1 383 ? 1.537 18.992 -16.284 1.00 94.12 383 MET A N 1
ATOM 2999 C CA . MET A 1 383 ? 1.814 18.647 -17.678 1.00 94.12 383 MET A CA 1
ATOM 3000 C C . MET A 1 383 ? 0.612 17.969 -18.348 1.00 94.12 383 MET A C 1
ATOM 3002 O O . MET A 1 383 ? -0.122 17.184 -17.732 1.00 94.12 383 MET A O 1
ATOM 3006 N N . GLU A 1 384 ? 0.449 18.231 -19.645 1.00 92.50 384 GLU A N 1
ATOM 3007 C CA . GLU A 1 384 ? -0.539 17.583 -20.516 1.00 92.50 384 GLU A CA 1
ATOM 3008 C C . GLU A 1 384 ? -0.055 16.179 -20.916 1.00 92.50 384 GLU A C 1
ATOM 3010 O O . GLU A 1 384 ? 0.445 15.951 -22.016 1.00 92.50 384 GLU A O 1
ATOM 3015 N N . LEU A 1 385 ? -0.155 15.240 -19.973 1.00 94.31 385 LEU A N 1
ATOM 3016 C CA . LEU A 1 385 ? 0.230 13.835 -20.132 1.00 94.31 385 LEU A CA 1
ATOM 3017 C C . LEU A 1 385 ? -1.003 12.939 -20.288 1.00 94.31 385 LEU A C 1
ATOM 3019 O O . LEU A 1 385 ? -2.059 13.206 -19.704 1.00 94.31 385 LEU A O 1
ATOM 3023 N N . SER A 1 386 ? -0.855 11.841 -21.033 1.00 94.19 386 SER A N 1
ATOM 3024 C CA . SER A 1 386 ? -1.911 10.835 -21.195 1.00 94.19 386 SER A CA 1
ATOM 3025 C C . SER A 1 386 ? -2.035 10.010 -19.920 1.00 94.19 386 SER A C 1
ATOM 3027 O O . SER A 1 386 ? -1.081 9.360 -19.513 1.00 94.19 386 SER A O 1
ATOM 3029 N N . ARG A 1 387 ? -3.196 10.022 -19.266 1.00 93.44 387 ARG A N 1
ATOM 3030 C CA . ARG A 1 387 ? -3.404 9.313 -17.986 1.00 93.44 387 ARG A CA 1
ATOM 3031 C C . ARG A 1 387 ? -4.521 8.282 -18.061 1.00 93.44 387 ARG A C 1
ATOM 3033 O O . ARG A 1 387 ? -5.048 7.872 -17.036 1.00 93.44 387 ARG A O 1
ATOM 3040 N N . GLY A 1 388 ? -4.880 7.892 -19.279 1.00 92.25 388 GLY A N 1
ATOM 3041 C CA . GLY A 1 388 ? -5.992 7.002 -19.554 1.00 92.25 388 GLY A CA 1
ATOM 3042 C C . GLY A 1 388 ? -7.350 7.718 -19.553 1.00 92.25 388 GLY A C 1
ATOM 3043 O O . GLY A 1 388 ? -7.414 8.949 -19.456 1.00 92.25 388 GLY A O 1
ATOM 3044 N N . PRO A 1 389 ? -8.441 6.949 -19.670 1.00 94.25 389 PRO A N 1
ATOM 3045 C CA . PRO A 1 389 ? -8.445 5.487 -19.714 1.00 94.25 389 PRO A CA 1
ATOM 3046 C C . PRO A 1 389 ? -7.920 4.925 -21.048 1.00 94.25 389 PRO A C 1
ATOM 3048 O O . PRO A 1 389 ? -8.059 5.563 -22.090 1.00 94.25 389 PRO A O 1
ATOM 3051 N N . TRP A 1 390 ? -7.315 3.735 -21.022 1.00 94.62 390 TRP A N 1
ATOM 3052 C CA . TRP A 1 390 ? -6.741 3.075 -22.207 1.00 94.62 390 TRP A CA 1
ATOM 3053 C C . TRP A 1 390 ? -7.478 1.781 -22.546 1.00 94.62 390 TRP A C 1
ATOM 3055 O O . TRP A 1 390 ? -7.731 0.971 -21.661 1.00 94.62 390 TRP A O 1
ATOM 3065 N N . LEU A 1 391 ? -7.797 1.548 -23.819 1.00 92.00 391 LEU A N 1
ATOM 3066 C CA . LEU A 1 391 ? -8.537 0.350 -24.241 1.00 92.00 391 LEU A CA 1
ATOM 3067 C C . LEU A 1 391 ? -7.632 -0.879 -24.365 1.00 92.00 391 LEU A C 1
ATOM 3069 O O . LEU A 1 391 ? -8.032 -1.986 -24.006 1.00 92.00 391 LEU A O 1
ATOM 3073 N N . HIS A 1 392 ? -6.408 -0.688 -24.858 1.00 91.62 392 HIS A N 1
ATOM 3074 C CA . HIS A 1 392 ? -5.465 -1.774 -25.088 1.00 91.62 392 HIS A CA 1
ATOM 3075 C C . HIS A 1 392 ? -4.192 -1.612 -24.256 1.00 91.62 392 HIS A C 1
ATOM 3077 O O . HIS A 1 392 ? -3.744 -0.505 -23.955 1.00 91.62 392 HIS A O 1
ATOM 3083 N N . MET A 1 393 ? -3.573 -2.745 -23.909 1.00 92.69 393 MET A N 1
ATOM 3084 C CA . MET A 1 393 ? -2.288 -2.766 -23.204 1.00 92.69 393 MET A CA 1
ATOM 3085 C C . MET A 1 393 ? -1.193 -2.031 -23.986 1.00 92.69 393 MET A C 1
ATOM 3087 O O . MET A 1 393 ? -0.382 -1.338 -23.378 1.00 92.69 393 MET A O 1
ATOM 3091 N N . THR A 1 394 ? -1.177 -2.166 -25.314 1.00 94.81 394 THR A N 1
ATOM 3092 C CA . THR A 1 394 ? -0.232 -1.465 -26.191 1.00 94.81 394 THR A CA 1
ATOM 3093 C C . THR A 1 394 ? -0.369 0.048 -26.058 1.00 94.81 394 THR A C 1
ATOM 3095 O O . THR A 1 394 ? 0.640 0.719 -25.874 1.00 94.81 394 THR A O 1
ATOM 3098 N N . ASP A 1 395 ? -1.599 0.578 -26.045 1.00 95.00 395 ASP A N 1
ATOM 3099 C CA . ASP A 1 395 ? -1.841 2.016 -25.873 1.00 95.00 395 ASP A CA 1
ATOM 3100 C C . ASP A 1 395 ? -1.297 2.499 -24.528 1.00 95.00 395 ASP A C 1
ATOM 3102 O O . ASP A 1 395 ? -0.572 3.491 -24.473 1.00 95.00 395 ASP A O 1
ATOM 3106 N N . TYR A 1 396 ? -1.598 1.769 -23.448 1.00 95.56 396 TYR A N 1
ATOM 3107 C CA . TYR A 1 396 ? -1.068 2.066 -22.117 1.00 95.56 396 TYR A CA 1
ATOM 3108 C C . TYR A 1 396 ? 0.465 2.102 -22.126 1.00 95.56 396 TYR A C 1
ATOM 3110 O O . TYR A 1 396 ? 1.054 3.115 -21.752 1.00 95.56 396 TYR A O 1
ATOM 3118 N N . ALA A 1 397 ? 1.103 1.036 -22.617 1.00 97.38 397 ALA A N 1
ATOM 3119 C CA . ALA A 1 397 ? 2.555 0.903 -22.666 1.00 97.38 397 ALA A CA 1
ATOM 3120 C C . ALA A 1 397 ? 3.217 2.014 -23.503 1.00 97.38 397 ALA A C 1
ATOM 3122 O O . ALA A 1 397 ? 4.218 2.595 -23.082 1.00 97.38 397 ALA A O 1
ATOM 3123 N N . THR A 1 398 ? 2.642 2.366 -24.655 1.00 98.06 398 THR A N 1
ATOM 3124 C CA . THR A 1 398 ? 3.124 3.469 -25.495 1.00 98.06 398 THR A CA 1
ATOM 3125 C C . THR A 1 398 ? 2.946 4.822 -24.806 1.00 98.06 398 THR A C 1
ATOM 3127 O O . THR A 1 398 ? 3.855 5.653 -24.830 1.00 98.06 398 THR A O 1
ATOM 3130 N N . HIS A 1 399 ? 1.795 5.072 -24.178 1.00 97.31 399 HIS A N 1
ATOM 3131 C CA . HIS A 1 399 ? 1.520 6.351 -23.530 1.00 97.31 399 HIS A CA 1
ATOM 3132 C C . HIS A 1 399 ? 2.399 6.600 -22.305 1.00 97.31 399 HIS A C 1
ATOM 3134 O O . HIS A 1 399 ? 2.883 7.719 -22.163 1.00 97.31 399 HIS A O 1
ATOM 3140 N N . ILE A 1 400 ? 2.669 5.595 -21.466 1.00 96.69 400 ILE A N 1
ATOM 3141 C CA . ILE A 1 400 ? 3.570 5.776 -20.316 1.00 96.69 400 ILE A CA 1
ATOM 3142 C C . ILE A 1 400 ? 5.008 6.082 -20.758 1.00 96.69 400 ILE A C 1
ATOM 3144 O O . ILE A 1 400 ? 5.610 7.011 -20.226 1.00 96.69 400 ILE A O 1
ATOM 3148 N N . GLY A 1 401 ? 5.523 5.411 -21.798 1.00 97.75 401 GLY A N 1
ATOM 3149 C CA . GLY A 1 401 ? 6.853 5.711 -22.344 1.00 97.75 401 GLY A CA 1
ATOM 3150 C C . GLY A 1 401 ? 6.933 7.113 -22.953 1.00 97.75 401 GLY A C 1
ATOM 3151 O O . GLY A 1 401 ? 7.881 7.856 -22.707 1.00 97.75 401 GLY A O 1
ATOM 3152 N N . ASN A 1 402 ? 5.897 7.523 -23.693 1.00 98.31 402 ASN A N 1
ATOM 3153 C CA . ASN A 1 402 ? 5.814 8.881 -24.234 1.00 98.31 402 ASN A CA 1
ATOM 3154 C C . ASN A 1 402 ? 5.695 9.942 -23.135 1.00 98.31 402 ASN A C 1
ATOM 3156 O O . ASN A 1 402 ? 6.317 10.996 -23.245 1.00 98.31 402 ASN A O 1
ATOM 3160 N N . ASN A 1 403 ? 4.930 9.682 -22.074 1.00 97.75 403 ASN A N 1
ATOM 3161 C CA . ASN A 1 403 ? 4.818 10.604 -20.948 1.00 97.75 403 ASN A CA 1
ATOM 3162 C C . ASN A 1 403 ? 6.177 10.840 -20.287 1.00 97.75 403 ASN A C 1
ATOM 3164 O O . ASN A 1 403 ? 6.545 11.989 -20.049 1.00 97.75 403 ASN A O 1
ATOM 3168 N N . GLU A 1 404 ? 6.926 9.766 -20.033 1.00 97.75 404 GLU A N 1
ATOM 3169 C CA . GLU A 1 404 ? 8.272 9.846 -19.468 1.00 97.75 404 GLU A CA 1
ATOM 3170 C C . GLU A 1 404 ? 9.233 10.581 -20.403 1.00 97.75 404 GLU A C 1
ATOM 3172 O O . GLU A 1 404 ? 10.006 11.416 -19.942 1.00 97.75 404 GLU A O 1
ATOM 3177 N N . LYS A 1 405 ? 9.120 10.386 -21.723 1.00 97.88 405 LYS A N 1
ATOM 3178 C CA . LYS A 1 405 ? 9.920 11.124 -22.713 1.00 97.88 405 LYS A CA 1
ATOM 3179 C C . LYS A 1 405 ? 9.620 12.624 -22.692 1.00 97.88 405 LYS A C 1
ATOM 3181 O O . LYS A 1 405 ? 10.545 13.440 -22.696 1.00 97.88 405 LYS A O 1
ATOM 3186 N N . ILE A 1 406 ? 8.338 12.999 -22.645 1.00 97.81 406 ILE A N 1
ATOM 3187 C CA . ILE A 1 406 ? 7.901 14.402 -22.553 1.00 97.81 406 ILE A CA 1
ATOM 3188 C C . ILE A 1 406 ? 8.412 15.022 -21.248 1.00 97.81 406 ILE A C 1
ATOM 3190 O O . ILE A 1 406 ? 8.955 16.127 -21.272 1.00 97.81 406 ILE A O 1
ATOM 3194 N N . TRP A 1 407 ? 8.265 14.316 -20.124 1.00 97.44 407 TRP A N 1
ATOM 3195 C CA . TRP A 1 407 ? 8.740 14.776 -18.822 1.00 97.44 407 TRP A CA 1
ATOM 3196 C C . TRP A 1 407 ? 10.260 14.943 -18.802 1.00 97.44 407 TRP A C 1
ATOM 3198 O O . TRP A 1 407 ? 10.742 16.032 -18.496 1.00 97.44 407 TRP A O 1
ATOM 3208 N N . ALA A 1 408 ? 11.015 13.923 -19.213 1.00 96.62 408 ALA A N 1
ATOM 3209 C CA . ALA A 1 408 ? 12.473 13.946 -19.194 1.00 96.62 408 ALA A CA 1
ATOM 3210 C C . ALA A 1 408 ? 13.038 15.083 -20.053 1.00 96.62 408 ALA A C 1
ATOM 3212 O O . ALA A 1 408 ? 13.927 15.803 -19.615 1.00 96.62 408 ALA A O 1
ATOM 3213 N N . THR A 1 409 ? 12.449 15.323 -21.228 1.00 96.69 409 THR A N 1
ATOM 3214 C CA . THR A 1 409 ? 12.863 16.418 -22.120 1.00 96.69 409 THR A CA 1
ATOM 3215 C C . THR A 1 409 ? 12.677 17.803 -21.483 1.00 96.69 409 THR A C 1
ATOM 3217 O O . THR A 1 409 ? 13.427 18.727 -21.787 1.00 96.69 409 THR A O 1
ATOM 3220 N N . GLN A 1 410 ? 11.667 17.978 -20.624 1.00 95.38 410 GLN A N 1
ATOM 3221 C CA . GLN A 1 410 ? 11.304 19.287 -20.065 1.00 95.38 410 GLN A CA 1
ATOM 3222 C C . GLN A 1 410 ? 11.813 19.522 -18.640 1.00 95.38 410 GLN A C 1
ATOM 3224 O O . GLN A 1 410 ? 11.924 20.677 -18.225 1.00 95.38 410 GLN A O 1
ATOM 3229 N N . LYS A 1 411 ? 12.025 18.452 -17.867 1.00 94.75 411 LYS A N 1
ATOM 3230 C CA . LYS A 1 411 ? 12.198 18.513 -16.410 1.00 94.75 411 LYS A CA 1
ATOM 3231 C C . LYS A 1 411 ? 13.414 17.758 -15.889 1.00 94.75 411 LYS A C 1
ATOM 3233 O O . LYS A 1 411 ? 13.922 18.159 -14.849 1.00 94.75 411 LYS A O 1
ATOM 3238 N N . ALA A 1 412 ? 13.888 16.706 -16.560 1.00 93.69 412 ALA A N 1
ATOM 3239 C CA . ALA A 1 412 ? 15.020 15.946 -16.038 1.00 93.69 412 ALA A CA 1
ATOM 3240 C C . ALA A 1 412 ? 16.305 16.786 -16.074 1.00 93.69 412 ALA A C 1
ATOM 3242 O O . ALA A 1 412 ? 16.635 17.402 -17.087 1.00 93.69 412 ALA A O 1
ATOM 3243 N N . GLN A 1 413 ? 17.033 16.779 -14.960 1.00 92.56 413 GLN A N 1
ATOM 3244 C CA . GLN A 1 413 ? 18.345 17.405 -14.813 1.00 92.56 413 GLN A CA 1
ATOM 3245 C C . GLN A 1 413 ? 19.403 16.325 -14.593 1.00 92.56 413 GLN A C 1
ATOM 3247 O O . GLN A 1 413 ? 19.090 15.349 -13.912 1.00 92.56 413 GLN A O 1
ATOM 3252 N N . PRO A 1 414 ? 20.632 16.473 -15.126 1.00 93.12 414 PRO A N 1
ATOM 3253 C CA . PRO A 1 414 ? 21.731 15.564 -14.818 1.00 93.12 414 PRO A CA 1
ATOM 3254 C C . PRO A 1 414 ? 21.928 15.428 -13.315 1.00 93.12 414 PRO A C 1
ATOM 3256 O O . PRO A 1 414 ? 21.997 16.431 -12.607 1.00 93.12 414 PRO A O 1
ATOM 3259 N N . ARG A 1 415 ? 22.056 14.189 -12.848 1.00 89.88 415 ARG A N 1
ATOM 3260 C CA . ARG A 1 415 ? 22.178 13.874 -11.424 1.00 89.88 415 ARG A CA 1
ATOM 3261 C C . ARG A 1 415 ? 23.263 12.848 -11.191 1.00 89.88 415 ARG A C 1
ATOM 3263 O O . ARG A 1 415 ? 23.578 12.057 -12.072 1.00 89.88 415 ARG A O 1
ATOM 3270 N N . MET A 1 416 ? 23.785 12.801 -9.979 1.00 87.94 416 MET A N 1
ATOM 3271 C CA . MET A 1 416 ? 24.777 11.792 -9.641 1.00 87.94 416 MET A CA 1
ATOM 3272 C C . MET A 1 416 ? 24.124 10.448 -9.297 1.00 87.94 416 MET A C 1
ATOM 3274 O O . MET A 1 416 ? 23.192 10.401 -8.483 1.00 87.94 416 MET A O 1
ATOM 3278 N N . ASP A 1 417 ? 24.643 9.369 -9.886 1.00 87.00 417 ASP A N 1
ATOM 3279 C CA . ASP A 1 417 ? 24.376 7.989 -9.479 1.00 87.00 417 ASP A CA 1
ATOM 3280 C C . ASP A 1 417 ? 25.682 7.317 -9.039 1.00 87.00 417 ASP A C 1
ATOM 3282 O O . ASP A 1 417 ? 26.474 6.838 -9.850 1.00 87.00 417 ASP A O 1
ATOM 3286 N N . TYR A 1 418 ? 25.894 7.287 -7.724 1.00 86.88 418 TYR A N 1
ATOM 3287 C CA . TYR A 1 418 ? 27.121 6.783 -7.111 1.00 86.88 418 TYR A CA 1
ATOM 3288 C C . TYR A 1 418 ? 27.286 5.263 -7.191 1.00 86.88 418 TYR A C 1
ATOM 3290 O O . TYR A 1 418 ? 28.387 4.768 -6.946 1.00 86.88 418 TYR A O 1
ATOM 3298 N N . TYR A 1 419 ? 26.230 4.525 -7.555 1.00 85.81 419 TYR A N 1
ATOM 3299 C CA . TYR A 1 419 ? 26.362 3.107 -7.891 1.00 85.81 419 TYR A CA 1
ATOM 3300 C C . TYR A 1 419 ? 27.081 2.912 -9.229 1.00 85.81 419 TYR A C 1
ATOM 3302 O O . TYR A 1 419 ? 27.699 1.872 -9.441 1.00 85.81 419 TYR A O 1
ATOM 3310 N N . ARG A 1 420 ? 27.029 3.917 -10.113 1.00 84.25 420 ARG A N 1
ATOM 3311 C CA . ARG A 1 420 ? 27.576 3.857 -11.470 1.00 84.25 420 ARG A CA 1
ATOM 3312 C C . ARG A 1 420 ? 28.863 4.659 -11.648 1.00 84.25 420 ARG A C 1
ATOM 3314 O O . ARG A 1 420 ? 29.796 4.172 -12.274 1.00 84.25 420 ARG A O 1
ATOM 3321 N N . SER A 1 421 ? 28.924 5.896 -11.148 1.00 84.12 421 SER A N 1
ATOM 3322 C CA . SER A 1 421 ? 30.111 6.755 -11.272 1.00 84.12 421 SER A CA 1
ATOM 3323 C C . SER A 1 421 ? 30.257 7.711 -10.088 1.00 84.12 421 SER A C 1
ATOM 3325 O O . SER A 1 421 ? 29.293 8.142 -9.462 1.00 84.12 421 SER A O 1
ATOM 3327 N N . ASN A 1 422 ? 31.506 8.066 -9.777 1.00 79.88 422 ASN A N 1
ATOM 3328 C CA . ASN A 1 422 ? 31.848 9.042 -8.740 1.00 79.88 422 ASN A CA 1
ATOM 3329 C C . ASN A 1 422 ? 31.981 10.478 -9.248 1.00 79.88 422 ASN A C 1
ATOM 3331 O O . ASN A 1 422 ? 32.036 11.408 -8.428 1.00 79.88 422 ASN A O 1
ATOM 3335 N N . ILE A 1 423 ? 32.113 10.624 -10.566 1.00 81.69 423 ILE A N 1
ATOM 3336 C CA . ILE A 1 423 ? 32.503 11.858 -11.251 1.00 81.69 423 ILE A CA 1
ATOM 3337 C C . ILE A 1 423 ? 31.520 12.239 -12.358 1.00 81.69 423 ILE A C 1
ATOM 3339 O O . ILE A 1 423 ? 31.300 13.430 -12.571 1.00 81.69 423 ILE A O 1
ATOM 3343 N N . ASP A 1 424 ? 30.896 11.258 -13.009 1.00 85.94 424 ASP A N 1
ATOM 3344 C CA . ASP A 1 424 ? 29.997 11.483 -14.135 1.00 85.94 424 ASP A CA 1
ATOM 3345 C C . ASP A 1 424 ? 28.549 11.408 -13.669 1.00 85.94 424 ASP A C 1
ATOM 3347 O O . ASP A 1 424 ? 28.131 10.445 -13.027 1.00 85.94 424 ASP A O 1
ATOM 3351 N N . CYS A 1 425 ? 27.767 12.428 -14.012 1.00 88.12 425 CYS A N 1
ATOM 3352 C CA . CYS A 1 425 ? 26.333 12.391 -13.775 1.00 88.12 425 CYS A CA 1
ATOM 3353 C C . CYS A 1 425 ? 25.650 11.409 -14.735 1.00 88.12 425 CYS A C 1
ATOM 3355 O O . CYS A 1 425 ? 25.953 11.383 -15.928 1.00 88.12 425 CYS A O 1
ATOM 3357 N N . GLU A 1 426 ? 24.644 10.699 -14.228 1.00 90.44 426 GLU A N 1
ATOM 3358 C CA . GLU A 1 426 ? 23.609 10.093 -15.057 1.00 90.44 426 GLU A CA 1
ATOM 3359 C C . GLU A 1 426 ? 22.908 11.214 -15.838 1.00 90.44 426 GLU A C 1
ATOM 3361 O O . GLU A 1 426 ? 22.398 12.185 -15.261 1.00 90.44 426 GLU A O 1
ATOM 3366 N N . SER A 1 427 ? 22.932 11.108 -17.167 1.00 92.38 427 SER A N 1
ATOM 3367 C CA . SER A 1 427 ? 22.426 12.153 -18.058 1.00 92.38 427 SER A CA 1
ATOM 3368 C C . SER A 1 427 ? 20.985 11.862 -18.483 1.00 92.38 427 SER A C 1
ATOM 3370 O O . SER A 1 427 ? 20.678 10.726 -18.855 1.00 92.38 427 SER A O 1
ATOM 3372 N N . PRO A 1 428 ? 20.104 12.881 -18.568 1.00 95.62 428 PRO A N 1
ATOM 3373 C CA . PRO A 1 428 ? 18.771 12.720 -19.142 1.00 95.62 428 PRO A CA 1
ATOM 3374 C C . PRO A 1 428 ? 18.784 12.124 -20.555 1.00 95.62 428 PRO A C 1
ATOM 3376 O O . PRO A 1 428 ? 17.833 11.453 -20.945 1.00 95.62 428 PRO A O 1
ATOM 3379 N N . SER A 1 429 ? 19.861 12.333 -21.324 1.00 95.75 429 SER A N 1
ATOM 3380 C CA . SER A 1 429 ? 20.013 11.751 -22.663 1.00 95.75 429 SER A CA 1
ATOM 3381 C C . SER A 1 429 ? 20.068 10.223 -22.649 1.00 95.75 429 SER A C 1
ATOM 3383 O O . SER A 1 429 ? 19.524 9.598 -23.551 1.00 95.75 429 SER A O 1
ATOM 3385 N N . GLU A 1 430 ? 20.690 9.623 -21.633 1.00 93.25 430 GLU A N 1
ATOM 3386 C CA . GLU A 1 430 ? 20.761 8.163 -21.489 1.00 93.25 430 GLU A CA 1
ATOM 3387 C C . GLU A 1 430 ? 19.378 7.590 -21.169 1.00 93.25 430 GLU A C 1
ATOM 3389 O O . GLU A 1 430 ? 18.964 6.582 -21.734 1.00 93.25 430 GLU A O 1
ATOM 3394 N N . TYR A 1 431 ? 18.611 8.279 -20.322 1.00 96.56 431 TYR A N 1
ATOM 3395 C CA . TYR A 1 431 ? 17.232 7.891 -20.045 1.00 96.56 431 TYR A CA 1
ATOM 3396 C C . TYR A 1 431 ? 16.332 8.025 -21.276 1.00 96.56 431 TYR A C 1
ATOM 3398 O O . TYR A 1 431 ? 15.532 7.134 -21.554 1.00 96.56 431 TYR A O 1
ATOM 3406 N N . LEU A 1 432 ? 16.484 9.101 -22.052 1.00 98.19 432 LEU A N 1
ATOM 3407 C CA . LEU A 1 432 ? 15.753 9.283 -23.307 1.00 98.19 432 LEU A CA 1
ATOM 3408 C C . LEU A 1 432 ? 16.055 8.167 -24.318 1.00 98.19 432 LEU A C 1
ATOM 3410 O O . LEU A 1 432 ? 15.124 7.682 -24.958 1.00 98.19 432 LEU A O 1
ATOM 3414 N N . ASP A 1 433 ? 17.310 7.727 -24.422 1.00 97.81 433 ASP A N 1
ATOM 3415 C CA . ASP A 1 433 ? 17.707 6.591 -25.264 1.00 97.81 433 ASP A CA 1
ATOM 3416 C C . ASP A 1 433 ? 17.048 5.273 -24.807 1.00 97.81 433 ASP A C 1
ATOM 3418 O O . ASP A 1 433 ? 16.465 4.547 -25.618 1.00 97.81 433 ASP A O 1
ATOM 3422 N N . LEU A 1 434 ? 17.016 5.000 -23.496 1.00 98.12 434 LEU A N 1
ATOM 3423 C CA . LEU A 1 434 ? 16.296 3.841 -22.949 1.00 98.12 434 LEU A CA 1
ATOM 3424 C C . LEU A 1 434 ? 14.791 3.900 -23.235 1.00 98.12 434 LEU A C 1
ATOM 3426 O O . LEU A 1 434 ? 14.185 2.877 -23.552 1.00 98.12 434 LEU A O 1
ATOM 3430 N N . LEU A 1 435 ? 14.178 5.083 -23.159 1.00 98.50 435 LEU A N 1
ATOM 3431 C CA . LEU A 1 435 ? 12.765 5.271 -23.494 1.00 98.50 435 LEU A CA 1
ATOM 3432 C C . LEU A 1 435 ? 12.492 5.030 -24.984 1.00 98.50 435 LEU A C 1
ATOM 3434 O O . LEU A 1 435 ? 11.447 4.480 -25.332 1.00 98.50 435 LEU A O 1
ATOM 3438 N N . GLU A 1 436 ? 13.417 5.399 -25.870 1.00 98.44 436 GLU A N 1
ATOM 3439 C CA . GLU A 1 436 ? 13.322 5.087 -27.300 1.00 98.44 436 GLU A CA 1
ATOM 3440 C C . GLU A 1 436 ? 13.422 3.582 -27.555 1.00 98.44 436 GLU A C 1
ATOM 3442 O O . GLU A 1 436 ? 12.559 3.023 -28.236 1.00 98.44 436 GLU A O 1
ATOM 3447 N N . LYS A 1 437 ? 14.393 2.908 -26.928 1.00 98.50 437 LYS A N 1
ATOM 3448 C CA . LYS A 1 437 ? 14.517 1.442 -26.954 1.00 98.50 437 LYS A CA 1
ATOM 3449 C C . LYS A 1 437 ? 13.246 0.758 -26.424 1.00 98.50 437 LYS A C 1
ATOM 3451 O O . LYS A 1 437 ? 12.709 -0.143 -27.069 1.00 98.50 437 LYS A O 1
ATOM 3456 N N . TYR A 1 438 ? 12.703 1.226 -25.299 1.00 98.56 438 TYR A N 1
ATOM 3457 C CA . TYR A 1 438 ? 11.437 0.739 -24.745 1.00 98.56 438 TYR A CA 1
ATOM 3458 C C . TYR A 1 438 ? 10.281 0.888 -25.745 1.00 98.56 438 TYR A C 1
ATOM 3460 O O . TYR A 1 438 ? 9.571 -0.081 -26.015 1.00 98.56 438 TYR A O 1
ATOM 3468 N N . LEU A 1 439 ? 10.107 2.071 -26.346 1.00 98.56 439 LEU A N 1
ATOM 3469 C CA . LEU A 1 439 ? 9.030 2.330 -27.307 1.00 98.56 439 LEU A CA 1
ATOM 3470 C C . LEU A 1 439 ? 9.140 1.458 -28.569 1.00 98.56 439 LEU A C 1
ATOM 3472 O O . LEU A 1 439 ? 8.107 1.036 -29.092 1.00 98.56 439 LEU A O 1
ATOM 3476 N N . LEU A 1 440 ? 10.357 1.139 -29.025 1.00 97.69 440 LEU A N 1
ATOM 3477 C CA . LEU A 1 440 ? 10.589 0.183 -30.116 1.00 97.69 440 LEU A CA 1
ATOM 3478 C C . LEU A 1 440 ? 10.153 -1.244 -29.747 1.00 97.69 440 LEU A C 1
ATOM 3480 O O . LEU A 1 440 ? 9.667 -1.978 -30.606 1.00 97.69 440 LEU A O 1
ATOM 3484 N N . LEU A 1 441 ? 10.277 -1.634 -28.475 1.00 96.31 441 LEU A N 1
ATOM 3485 C CA . LEU A 1 441 ? 9.864 -2.951 -27.990 1.00 96.31 441 LEU A CA 1
ATOM 3486 C C . LEU A 1 441 ? 8.360 -3.081 -27.732 1.00 96.31 441 LEU A C 1
ATOM 3488 O O . LEU A 1 441 ? 7.837 -4.193 -27.843 1.00 96.31 441 LEU A O 1
ATOM 3492 N N . VAL A 1 442 ? 7.649 -1.991 -27.415 1.00 96.94 442 VAL A N 1
ATOM 3493 C CA . VAL A 1 442 ? 6.219 -2.023 -27.037 1.00 96.94 442 VAL A CA 1
ATOM 3494 C C . VAL A 1 442 ? 5.353 -2.885 -27.977 1.00 96.94 442 VAL A C 1
ATOM 3496 O O . VAL A 1 442 ? 4.629 -3.745 -27.465 1.00 96.94 442 VAL A O 1
ATOM 3499 N N . PRO A 1 443 ? 5.422 -2.767 -29.319 1.00 94.31 443 PRO A N 1
ATOM 3500 C CA . PRO A 1 443 ? 4.606 -3.586 -30.225 1.00 94.31 443 PRO A CA 1
ATOM 3501 C C . PRO A 1 443 ? 4.872 -5.099 -30.132 1.00 94.31 443 PRO A C 1
ATOM 3503 O O . PRO A 1 443 ? 4.011 -5.907 -30.483 1.00 94.31 443 PRO A O 1
ATOM 3506 N N . HIS A 1 444 ? 6.058 -5.493 -29.666 1.00 93.25 444 HIS A N 1
ATOM 3507 C CA . HIS A 1 444 ? 6.482 -6.886 -29.541 1.00 93.25 444 HIS A CA 1
ATOM 3508 C C . HIS A 1 444 ? 6.108 -7.470 -28.180 1.00 93.25 444 HIS A C 1
ATOM 3510 O O . HIS A 1 444 ? 5.511 -8.547 -28.108 1.00 93.25 444 HIS A O 1
ATOM 3516 N N . ILE A 1 445 ? 6.386 -6.731 -27.103 1.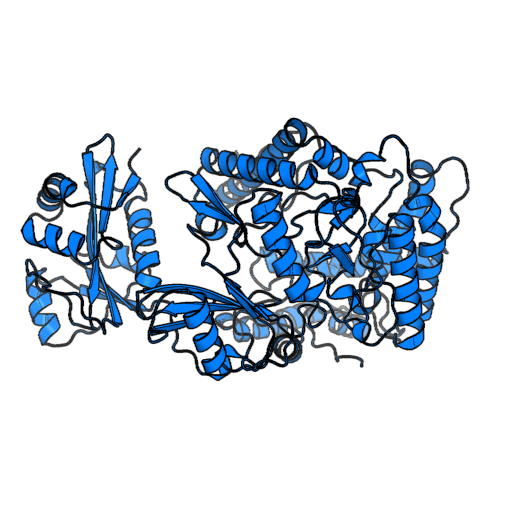00 92.88 445 ILE A N 1
ATOM 3517 C CA . ILE A 1 445 ? 6.108 -7.172 -25.728 1.00 92.88 445 ILE A CA 1
ATOM 3518 C C . ILE A 1 445 ? 4.629 -7.049 -25.351 1.00 92.88 445 ILE A C 1
ATOM 3520 O O . ILE A 1 445 ? 4.216 -7.617 -24.353 1.00 92.88 445 ILE A O 1
ATOM 3524 N N . THR A 1 446 ? 3.811 -6.344 -26.137 1.00 93.69 446 THR A N 1
ATOM 3525 C CA . THR A 1 446 ? 2.353 -6.251 -25.918 1.00 93.69 446 THR A CA 1
ATOM 3526 C C . THR A 1 446 ? 1.531 -7.050 -26.926 1.00 93.69 446 THR A C 1
ATOM 3528 O O . THR A 1 446 ? 0.302 -6.952 -26.929 1.00 93.69 446 THR A O 1
ATOM 3531 N N . ARG A 1 447 ? 2.181 -7.840 -27.794 1.00 88.50 447 ARG A N 1
ATOM 3532 C CA . ARG A 1 447 ? 1.492 -8.606 -28.834 1.00 88.50 447 ARG A CA 1
ATOM 3533 C C . ARG A 1 447 ? 0.441 -9.515 -28.202 1.00 88.50 447 ARG A C 1
ATOM 3535 O O . ARG A 1 447 ? 0.751 -10.438 -27.455 1.00 88.50 447 ARG A O 1
ATOM 3542 N N . ASN A 1 448 ? -0.811 -9.274 -28.571 1.00 81.00 448 ASN A N 1
ATOM 3543 C CA . ASN A 1 448 ? -1.918 -10.107 -28.139 1.00 81.00 448 ASN A CA 1
ATOM 3544 C C . ASN A 1 448 ? -1.813 -11.490 -28.793 1.00 81.00 448 ASN A C 1
ATOM 3546 O O . ASN A 1 448 ? -1.944 -11.619 -30.012 1.00 81.00 448 ASN A O 1
ATOM 3550 N N . GLN A 1 449 ? -1.585 -12.516 -27.978 1.00 82.44 449 GLN A N 1
ATOM 3551 C CA . GLN A 1 449 ? -1.710 -13.902 -28.403 1.00 82.44 449 GLN A CA 1
ATOM 3552 C C . GLN A 1 449 ? -3.108 -14.405 -28.027 1.00 82.44 449 GLN A C 1
ATOM 3554 O O . GLN A 1 449 ? -3.507 -14.235 -26.873 1.00 82.44 449 GLN A O 1
ATOM 3559 N N . PRO A 1 450 ? -3.855 -15.052 -28.945 1.00 85.00 450 PRO A N 1
ATOM 3560 C CA . PRO A 1 450 ? -5.212 -15.525 -28.664 1.00 85.00 450 PRO A CA 1
ATOM 3561 C C . PRO A 1 450 ? -5.321 -16.400 -27.407 1.00 85.00 450 PRO A C 1
ATOM 3563 O O . PRO A 1 450 ? -6.329 -16.333 -26.709 1.00 85.00 450 PRO A O 1
ATOM 3566 N N . GLU A 1 451 ? -4.273 -17.166 -27.085 1.00 85.19 451 GLU A N 1
ATOM 3567 C CA . GLU A 1 451 ? -4.192 -18.001 -25.879 1.00 85.19 451 GLU A CA 1
ATOM 3568 C C . GLU A 1 451 ? -4.190 -17.206 -24.560 1.00 85.19 451 GLU A C 1
ATOM 3570 O O . GLU A 1 451 ? -4.622 -17.728 -23.535 1.00 85.19 451 GLU A O 1
ATOM 3575 N N . PHE A 1 452 ? -3.781 -15.932 -24.587 1.00 86.56 452 PHE A N 1
ATOM 3576 C CA . PHE A 1 452 ? -3.700 -15.048 -23.418 1.00 86.56 452 PHE A CA 1
ATOM 3577 C C . PHE A 1 452 ? -4.678 -13.868 -23.471 1.00 86.56 452 PHE A C 1
ATOM 3579 O O . PHE A 1 452 ? -4.639 -12.999 -22.599 1.00 86.56 452 PHE A O 1
ATOM 3586 N N . ALA A 1 453 ? -5.586 -13.834 -24.452 1.00 88.75 453 ALA A N 1
ATOM 3587 C CA . ALA A 1 453 ? -6.540 -12.738 -24.629 1.00 88.75 453 ALA A CA 1
ATOM 3588 C C . ALA A 1 453 ? -7.419 -12.503 -23.384 1.00 88.75 453 ALA A C 1
ATOM 3590 O O . ALA A 1 453 ? -7.763 -11.364 -23.066 1.00 88.75 453 ALA A O 1
ATOM 3591 N N . ASP A 1 454 ? -7.743 -13.569 -22.649 1.00 90.56 454 ASP A N 1
ATOM 3592 C CA . ASP A 1 454 ? -8.485 -13.480 -21.390 1.00 90.56 454 ASP A CA 1
ATOM 3593 C C . ASP A 1 454 ? -7.665 -12.812 -20.269 1.00 90.56 454 ASP A C 1
ATOM 3595 O O . ASP A 1 454 ? -8.194 -12.024 -19.485 1.00 90.56 454 ASP A O 1
ATOM 3599 N N . LEU A 1 455 ? -6.348 -13.034 -20.223 1.00 93.06 455 LEU A N 1
ATOM 3600 C CA . LEU A 1 455 ? -5.465 -12.428 -19.217 1.00 93.06 455 LEU A CA 1
ATOM 3601 C C . LEU A 1 455 ? -5.227 -10.926 -19.471 1.00 93.06 455 LEU A C 1
ATOM 3603 O O . LEU A 1 455 ? -4.792 -10.197 -18.578 1.00 93.06 455 LEU A O 1
ATOM 3607 N N . LEU A 1 456 ? -5.533 -10.457 -20.683 1.00 92.75 456 LEU A N 1
ATOM 3608 C CA . LEU A 1 456 ? -5.441 -9.054 -21.085 1.00 92.75 456 LEU A CA 1
ATOM 3609 C C . LEU A 1 456 ? -6.679 -8.223 -20.729 1.00 92.75 456 LEU A C 1
ATOM 3611 O O . LEU A 1 456 ? -6.609 -6.996 -20.791 1.00 92.75 456 LEU A O 1
ATOM 3615 N N . GLN A 1 457 ? -7.792 -8.853 -20.341 1.00 91.56 457 GLN A N 1
ATOM 3616 C CA . GLN A 1 457 ? -9.015 -8.127 -19.993 1.00 91.56 457 GLN A CA 1
ATOM 3617 C C . GLN A 1 457 ? -8.791 -7.238 -18.757 1.00 91.56 457 GLN A C 1
ATOM 3619 O O . GLN A 1 457 ? -8.358 -7.753 -17.712 1.00 91.56 457 GLN A O 1
ATOM 3624 N N . PRO A 1 458 ? -9.105 -5.928 -18.832 1.00 94.56 458 PRO A N 1
ATOM 3625 C CA . PRO A 1 458 ? -9.031 -5.040 -17.684 1.00 94.56 458 PRO A CA 1
ATOM 3626 C C . PRO A 1 458 ? -9.880 -5.563 -16.530 1.00 94.56 458 PRO A C 1
ATOM 3628 O O . PRO A 1 458 ? -11.058 -5.879 -16.682 1.00 94.56 458 PRO A O 1
ATOM 3631 N N . THR A 1 459 ? -9.243 -5.701 -15.376 1.00 94.56 459 THR A N 1
ATOM 3632 C CA . THR A 1 459 ? -9.805 -6.325 -14.180 1.00 94.56 459 THR A CA 1
ATOM 3633 C C . THR A 1 459 ? -9.458 -5.448 -12.980 1.00 94.56 459 THR A C 1
ATOM 3635 O O . THR A 1 459 ? -8.381 -4.850 -12.945 1.00 94.56 459 THR A O 1
ATOM 3638 N N . LEU A 1 460 ? -10.357 -5.348 -12.004 1.00 93.69 460 LEU A N 1
ATOM 3639 C CA . LEU A 1 460 ? -10.076 -4.669 -10.739 1.00 93.69 460 LEU A CA 1
ATOM 3640 C C . LEU A 1 460 ? -9.273 -5.605 -9.831 1.00 93.69 460 LEU A C 1
ATOM 3642 O O . LEU A 1 460 ? -9.639 -6.771 -9.684 1.00 93.69 460 LEU A O 1
ATOM 3646 N N . TRP A 1 461 ? -8.206 -5.119 -9.203 1.00 92.25 461 TRP A N 1
ATOM 3647 C CA . TRP A 1 461 ? -7.381 -5.937 -8.312 1.00 92.25 461 TRP A CA 1
ATOM 3648 C C . TRP A 1 461 ? -6.940 -5.149 -7.079 1.00 92.25 461 TRP A C 1
ATOM 3650 O O . TRP A 1 461 ? -6.492 -4.011 -7.202 1.00 92.25 461 TRP A O 1
ATOM 3660 N N . HIS A 1 462 ? -7.035 -5.752 -5.889 1.00 92.62 462 HIS A N 1
ATOM 3661 C CA . HIS A 1 462 ? -6.559 -5.123 -4.657 1.00 92.62 462 HIS A CA 1
ATOM 3662 C C . HIS A 1 462 ? -5.043 -5.295 -4.535 1.00 92.62 462 HIS A C 1
ATOM 3664 O O . HIS A 1 462 ? -4.549 -6.270 -3.967 1.00 92.62 462 HIS A O 1
ATOM 3670 N N . SER A 1 463 ? -4.287 -4.351 -5.092 1.00 84.12 463 SER A N 1
ATOM 3671 C CA . SER A 1 463 ? -2.833 -4.462 -5.189 1.00 84.12 463 SER A CA 1
ATOM 3672 C C . SER A 1 463 ? -2.159 -4.543 -3.808 1.00 84.12 463 SER A C 1
ATOM 3674 O O . SER A 1 463 ? -1.244 -5.353 -3.650 1.00 84.12 463 SER A O 1
ATOM 3676 N N . ASP A 1 464 ? -2.617 -3.807 -2.792 1.00 86.56 464 ASP A N 1
ATOM 3677 C CA . ASP A 1 464 ? -1.986 -3.766 -1.459 1.00 86.56 464 ASP A CA 1
ATOM 3678 C C . ASP A 1 464 ? -2.711 -4.605 -0.388 1.00 86.56 464 ASP A C 1
ATOM 3680 O O . ASP A 1 464 ? -3.012 -4.155 0.717 1.00 86.56 464 ASP A O 1
ATOM 3684 N N . LEU A 1 465 ? -3.053 -5.855 -0.718 1.00 89.81 465 LEU A N 1
ATOM 3685 C CA . LEU A 1 465 ? -3.713 -6.754 0.233 1.00 89.81 465 LEU A CA 1
ATOM 3686 C C . LEU A 1 465 ? -2.696 -7.371 1.216 1.00 89.81 465 LEU A C 1
ATOM 3688 O O . LEU A 1 465 ? -2.116 -8.436 0.966 1.00 89.81 465 LEU A O 1
ATOM 3692 N N . HIS A 1 466 ? -2.471 -6.691 2.341 1.00 89.38 466 HIS A N 1
ATOM 3693 C CA . HIS A 1 466 ? -1.638 -7.157 3.455 1.00 89.38 466 HIS A CA 1
ATOM 3694 C C . HIS A 1 466 ? -2.448 -7.338 4.750 1.00 89.38 466 HIS A C 1
ATOM 3696 O O . HIS A 1 466 ? -3.616 -6.965 4.837 1.00 89.38 466 HIS A O 1
ATOM 3702 N N . LEU A 1 467 ? -1.820 -7.925 5.775 1.00 87.94 467 LEU A N 1
ATOM 3703 C CA . LEU A 1 467 ? -2.489 -8.357 7.010 1.00 87.94 467 LEU A CA 1
ATOM 3704 C C . LEU A 1 467 ? -3.253 -7.245 7.760 1.00 87.94 467 LEU A C 1
ATOM 3706 O O . LEU A 1 467 ? -4.233 -7.548 8.429 1.00 87.94 467 LEU A O 1
ATOM 3710 N N . ASN A 1 468 ? -2.849 -5.977 7.660 1.00 88.12 468 ASN A N 1
ATOM 3711 C CA . ASN A 1 468 ? -3.532 -4.889 8.380 1.00 88.12 468 ASN A CA 1
ATOM 3712 C C . ASN A 1 468 ? -4.715 -4.305 7.592 1.00 88.12 468 ASN A C 1
ATOM 3714 O O . ASN A 1 468 ? -5.501 -3.556 8.161 1.00 88.12 468 ASN A O 1
ATOM 3718 N N . ASN A 1 469 ? -4.877 -4.691 6.321 1.00 92.81 469 ASN A N 1
ATOM 3719 C CA . ASN A 1 469 ? -6.005 -4.278 5.485 1.00 92.81 469 ASN A CA 1
ATOM 3720 C C . ASN A 1 469 ? -7.171 -5.280 5.514 1.00 92.81 469 ASN A C 1
ATOM 3722 O O . ASN A 1 469 ? -8.207 -5.043 4.893 1.00 92.81 469 ASN A O 1
ATOM 3726 N N . VAL A 1 470 ? -7.024 -6.391 6.244 1.00 95.00 470 VAL A N 1
ATOM 3727 C CA . VAL A 1 470 ? -8.039 -7.441 6.392 1.00 95.00 470 VAL A CA 1
ATOM 3728 C C . VAL A 1 470 ? -8.495 -7.497 7.842 1.00 95.00 470 VAL A C 1
ATOM 3730 O O . VAL A 1 470 ? -7.682 -7.728 8.734 1.00 95.00 470 VAL A O 1
ATOM 3733 N N . TYR A 1 471 ? -9.793 -7.336 8.077 1.00 94.50 471 TYR A N 1
ATOM 3734 C CA . TYR A 1 471 ? -10.397 -7.473 9.398 1.00 94.50 471 TYR A CA 1
ATOM 3735 C C . TYR A 1 471 ? -11.162 -8.784 9.509 1.00 94.50 471 TYR A C 1
ATOM 3737 O O . TYR A 1 471 ? -11.812 -9.221 8.555 1.00 94.50 471 TYR A O 1
ATOM 3745 N N . VAL A 1 472 ? -11.067 -9.417 10.678 1.00 93.25 472 VAL A N 1
ATOM 3746 C CA . VAL A 1 472 ? -11.705 -10.702 10.961 1.00 93.25 472 VAL A CA 1
ATOM 3747 C C . VAL A 1 472 ? -12.470 -10.686 12.278 1.00 93.25 472 VAL A C 1
ATOM 3749 O O . VAL A 1 472 ? -12.043 -10.091 13.268 1.00 93.25 472 VAL A O 1
ATOM 3752 N N . ASP A 1 473 ? -13.591 -11.392 12.302 1.00 91.06 473 ASP A N 1
ATOM 3753 C CA . ASP A 1 473 ? -14.276 -11.784 13.528 1.00 91.06 473 ASP A CA 1
ATOM 3754 C C . ASP A 1 473 ? -13.647 -13.093 14.031 1.00 91.06 473 ASP A C 1
ATOM 3756 O O . ASP A 1 473 ? -13.605 -14.089 13.307 1.00 91.06 473 ASP A O 1
ATOM 3760 N N . LEU A 1 474 ? -13.102 -13.082 15.251 1.00 85.31 474 LEU A N 1
ATOM 3761 C CA . LEU A 1 474 ? -12.348 -14.216 15.800 1.00 85.31 474 LEU A CA 1
ATOM 3762 C C . LEU A 1 474 ? -13.237 -15.379 16.250 1.00 85.31 474 LEU A C 1
ATOM 3764 O O . LEU A 1 474 ? -12.756 -16.508 16.313 1.00 85.31 474 LEU A O 1
ATOM 3768 N N . ASP A 1 475 ? -14.509 -15.119 16.548 1.00 84.12 475 ASP A N 1
ATOM 3769 C CA . ASP A 1 475 ? -15.440 -16.145 17.014 1.00 84.12 475 ASP A CA 1
ATOM 3770 C C . ASP A 1 475 ? -15.971 -16.961 15.825 1.00 84.12 475 ASP A C 1
ATOM 3772 O O . ASP A 1 475 ? -16.130 -18.181 15.899 1.00 84.12 475 ASP A O 1
ATOM 3776 N N . THR A 1 476 ? -16.211 -16.288 14.699 1.00 89.38 476 THR A N 1
ATOM 3777 C CA . THR A 1 476 ? -16.713 -16.893 13.456 1.00 89.38 476 THR A CA 1
ATOM 3778 C C . THR A 1 476 ? -15.610 -17.234 12.452 1.00 89.38 476 THR A C 1
ATOM 3780 O O . THR A 1 476 ? -15.856 -17.989 11.510 1.00 89.38 476 THR A O 1
ATOM 3783 N N . GLU A 1 477 ? -14.402 -16.697 12.642 1.00 91.12 477 GLU A N 1
ATOM 3784 C CA . GLU A 1 477 ? -13.263 -16.764 11.714 1.00 91.12 477 GLU A CA 1
ATOM 3785 C C . GLU A 1 477 ? -13.601 -16.226 10.310 1.00 91.12 477 GLU A C 1
ATOM 3787 O O . GLU A 1 477 ? -13.100 -16.724 9.295 1.00 91.12 477 GLU A O 1
ATOM 3792 N N . THR A 1 478 ? -14.472 -15.215 10.237 1.00 95.81 478 THR A N 1
ATOM 3793 C CA . THR A 1 478 ? -14.928 -14.616 8.974 1.00 95.81 478 THR A CA 1
ATOM 3794 C C . THR A 1 478 ? -14.282 -13.262 8.714 1.00 95.81 478 THR A C 1
ATOM 3796 O O . THR A 1 478 ? -14.067 -12.486 9.642 1.00 95.81 478 THR A O 1
ATOM 3799 N N . ILE A 1 479 ? -13.974 -12.972 7.445 1.00 97.62 479 ILE A N 1
ATOM 3800 C CA . ILE A 1 479 ? -13.538 -11.637 7.025 1.00 97.62 479 ILE A CA 1
ATOM 3801 C C . ILE A 1 479 ? -14.738 -10.696 7.112 1.00 97.62 479 ILE A C 1
ATOM 3803 O O . ILE A 1 479 ? -15.733 -10.868 6.404 1.00 97.62 479 ILE A O 1
ATOM 3807 N N . THR A 1 480 ? -14.632 -9.700 7.981 1.00 97.00 480 THR A N 1
ATOM 3808 C CA . THR A 1 480 ? -15.689 -8.728 8.259 1.00 97.00 480 THR A CA 1
ATOM 3809 C C . THR A 1 480 ? -15.613 -7.530 7.336 1.00 97.00 480 THR A C 1
ATOM 3811 O O . THR A 1 480 ? -16.659 -7.096 6.854 1.00 97.00 480 THR A O 1
ATOM 3814 N N . ASP A 1 481 ? -14.405 -7.014 7.090 1.00 96.88 481 ASP A N 1
ATOM 3815 C CA . ASP A 1 481 ? -14.153 -5.805 6.308 1.00 96.88 481 ASP A CA 1
ATOM 3816 C C . ASP A 1 481 ? -12.748 -5.836 5.662 1.00 96.88 481 ASP A C 1
ATOM 3818 O O . ASP A 1 481 ? -11.778 -6.317 6.251 1.00 96.88 481 ASP A O 1
ATOM 3822 N N . ILE A 1 482 ? -12.642 -5.303 4.443 1.00 96.38 482 ILE A N 1
ATOM 3823 C CA . ILE A 1 482 ? -11.393 -4.999 3.735 1.00 96.38 482 ILE A CA 1
ATOM 3824 C C . ILE A 1 482 ? -11.311 -3.495 3.526 1.00 96.38 482 ILE A C 1
ATOM 3826 O O . ILE A 1 482 ? -12.251 -2.871 3.014 1.00 96.38 482 ILE A O 1
ATOM 3830 N N . ILE A 1 483 ? -10.176 -2.930 3.915 1.00 93.75 483 ILE A N 1
ATOM 3831 C CA . ILE A 1 483 ? -9.913 -1.494 3.864 1.00 93.75 483 ILE A CA 1
ATOM 3832 C C . ILE A 1 483 ? -8.822 -1.161 2.844 1.00 93.75 483 ILE A C 1
ATOM 3834 O O . ILE A 1 483 ? -8.177 -2.048 2.303 1.00 93.75 483 ILE A O 1
ATOM 3838 N N . ASP A 1 484 ? -8.626 0.140 2.643 1.00 91.88 484 ASP A N 1
ATOM 3839 C CA . ASP A 1 484 ? -7.606 0.739 1.778 1.00 91.88 484 ASP A CA 1
ATOM 3840 C C . ASP A 1 484 ? -7.762 0.460 0.274 1.00 91.88 484 ASP A C 1
ATOM 3842 O O . ASP A 1 484 ? -6.932 -0.154 -0.387 1.00 91.88 484 ASP A O 1
ATOM 3846 N N . TRP A 1 485 ? -8.851 0.995 -0.285 1.00 94.75 485 TRP A N 1
ATOM 3847 C CA . TRP A 1 485 ? -9.159 0.945 -1.720 1.00 94.75 485 TRP A CA 1
ATOM 3848 C C . TRP A 1 485 ? -8.608 2.157 -2.494 1.00 94.75 485 TRP A C 1
ATOM 3850 O O . TRP A 1 485 ? -9.078 2.469 -3.593 1.00 94.75 485 TRP A O 1
ATOM 3860 N N . GLN A 1 486 ? -7.622 2.862 -1.931 1.00 91.94 486 GLN A N 1
ATOM 3861 C CA . GLN A 1 486 ? -6.928 3.956 -2.608 1.00 91.94 486 GLN A CA 1
ATOM 3862 C C . GLN A 1 486 ? -6.029 3.409 -3.728 1.00 91.94 486 GLN A C 1
ATOM 3864 O O . GLN A 1 486 ? -5.485 2.314 -3.625 1.00 91.94 486 GLN A O 1
ATOM 3869 N N . ASN A 1 487 ? -5.862 4.174 -4.812 1.00 90.12 487 ASN A N 1
ATOM 3870 C CA . ASN A 1 487 ? -5.008 3.828 -5.962 1.00 90.12 487 ASN A CA 1
ATOM 3871 C C . ASN A 1 487 ? -5.351 2.500 -6.659 1.00 90.12 487 ASN A C 1
ATOM 3873 O O . ASN A 1 487 ? -4.577 2.002 -7.477 1.00 90.12 487 ASN A O 1
ATOM 3877 N N . ILE A 1 488 ? -6.534 1.943 -6.395 1.00 93.69 488 ILE A N 1
ATOM 3878 C CA . ILE A 1 488 ? -7.017 0.772 -7.111 1.00 93.69 488 ILE A CA 1
ATOM 3879 C C . ILE A 1 488 ? -7.365 1.177 -8.544 1.00 93.69 488 ILE A C 1
ATOM 3881 O O . ILE A 1 488 ? -8.119 2.121 -8.796 1.00 93.69 488 ILE A O 1
ATOM 3885 N N . THR A 1 489 ? -6.803 0.435 -9.490 1.00 94.44 489 T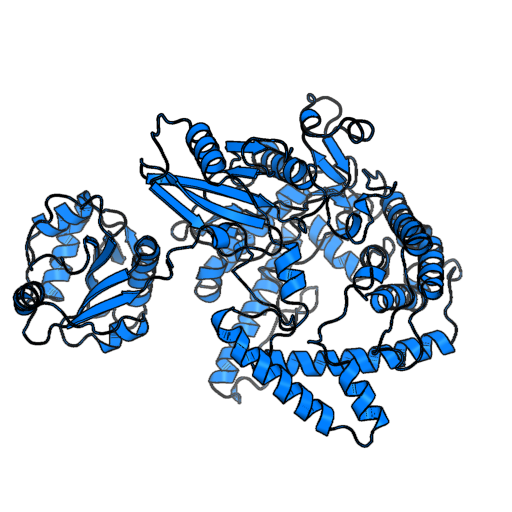HR A N 1
ATOM 3886 C CA . THR A 1 489 ? -7.016 0.631 -10.919 1.00 94.44 489 THR A CA 1
ATOM 3887 C C . THR A 1 489 ? -7.626 -0.622 -11.529 1.00 94.44 489 THR A C 1
ATOM 3889 O O . THR A 1 489 ? -7.472 -1.743 -11.042 1.00 94.44 489 THR A O 1
ATOM 3892 N N . THR A 1 490 ? -8.337 -0.423 -12.624 1.00 95.38 490 THR A N 1
ATOM 3893 C CA . THR A 1 490 ? -8.666 -1.484 -13.565 1.00 95.38 490 THR A CA 1
ATOM 3894 C C . THR A 1 490 ? -7.509 -1.556 -14.551 1.00 95.38 490 THR A C 1
ATOM 3896 O O . THR A 1 490 ? -7.114 -0.541 -15.113 1.00 95.38 490 THR A O 1
ATOM 3899 N N . ALA A 1 491 ? -6.914 -2.726 -14.747 1.00 95.50 491 ALA A N 1
ATOM 3900 C CA . ALA A 1 491 ? -5.832 -2.918 -15.712 1.00 95.50 491 ALA A CA 1
ATOM 3901 C C . ALA A 1 491 ? -5.812 -4.377 -16.187 1.00 95.50 491 ALA A C 1
ATOM 3903 O O . ALA A 1 491 ? -6.377 -5.241 -15.506 1.00 95.50 491 ALA A O 1
ATOM 3904 N N . PRO A 1 492 ? -5.192 -4.686 -17.341 1.00 95.19 492 PRO A N 1
ATOM 3905 C CA . PRO A 1 492 ? -4.947 -6.064 -17.754 1.00 95.19 492 PRO A CA 1
ATOM 3906 C C . PRO A 1 492 ? -4.441 -6.929 -16.594 1.00 95.19 492 PRO A C 1
ATOM 3908 O O . PRO A 1 492 ? -3.520 -6.525 -15.879 1.00 95.19 492 PRO A O 1
ATOM 3911 N N . LEU A 1 493 ? -5.037 -8.106 -16.392 1.00 94.94 493 LEU A N 1
ATOM 3912 C CA . LEU A 1 493 ? -4.778 -8.933 -15.209 1.00 94.94 493 LEU A CA 1
ATOM 3913 C C . LEU A 1 493 ? -3.289 -9.271 -15.052 1.00 94.94 493 LEU A C 1
ATOM 3915 O O . LEU A 1 493 ? -2.768 -9.197 -13.944 1.00 94.94 493 LEU A O 1
ATOM 3919 N N . ILE A 1 494 ? -2.573 -9.545 -16.146 1.00 94.06 494 ILE A N 1
ATOM 3920 C CA . ILE A 1 494 ? -1.124 -9.824 -16.110 1.00 94.06 494 ILE A CA 1
ATOM 3921 C C . ILE A 1 494 ? -0.274 -8.657 -15.575 1.00 94.06 494 ILE A C 1
ATOM 3923 O O . ILE A 1 494 ? 0.785 -8.886 -14.991 1.00 94.06 494 ILE A O 1
ATOM 3927 N N . LEU A 1 495 ? -0.731 -7.403 -15.689 1.00 93.75 495 LEU A N 1
ATOM 3928 C CA . LEU A 1 495 ? -0.021 -6.261 -15.097 1.00 93.75 495 LEU A CA 1
ATOM 3929 C C . LEU A 1 495 ? -0.138 -6.249 -13.568 1.00 93.75 495 LEU A C 1
ATOM 3931 O O . LEU A 1 495 ? 0.742 -5.719 -12.896 1.00 93.75 495 LEU A O 1
ATOM 3935 N N . GLN A 1 496 ? -1.183 -6.859 -13.010 1.00 92.81 496 GLN A N 1
ATOM 3936 C CA . GLN A 1 496 ? -1.524 -6.748 -11.590 1.00 92.81 496 GLN A CA 1
ATOM 3937 C C . GLN A 1 496 ? -1.323 -8.051 -10.806 1.00 92.81 496 GLN A C 1
ATOM 3939 O O . GLN A 1 496 ? -1.069 -8.002 -9.604 1.00 92.81 496 GLN A O 1
ATOM 3944 N N . ALA A 1 497 ? -1.422 -9.202 -11.476 1.00 92.88 497 ALA A N 1
ATOM 3945 C CA . ALA A 1 497 ? -1.401 -10.524 -10.864 1.00 92.88 497 ALA A CA 1
ATOM 3946 C C . ALA A 1 497 ? -0.110 -10.772 -10.071 1.00 92.88 497 ALA A C 1
ATOM 3948 O O . ALA A 1 497 ? 0.994 -10.758 -10.623 1.00 92.88 497 ALA A O 1
ATOM 3949 N N . ARG A 1 498 ? -0.275 -11.010 -8.767 1.00 91.69 498 ARG A N 1
ATOM 3950 C CA . ARG A 1 498 ? 0.786 -11.333 -7.808 1.00 91.69 498 ARG A CA 1
ATOM 3951 C C . ARG A 1 498 ? 0.206 -12.068 -6.606 1.00 91.69 498 ARG A C 1
ATOM 3953 O O . ARG A 1 498 ? -0.996 -12.001 -6.365 1.00 91.69 498 ARG A O 1
ATOM 3960 N N . PHE A 1 499 ? 1.070 -12.717 -5.834 1.00 92.12 499 PHE A N 1
ATOM 3961 C CA . PHE A 1 499 ? 0.699 -13.225 -4.516 1.00 92.12 499 PHE A CA 1
ATOM 3962 C C . PHE A 1 499 ? 0.394 -12.051 -3.570 1.00 92.12 499 PHE A C 1
ATOM 3964 O O . PHE A 1 499 ? 1.161 -11.083 -3.550 1.00 92.12 499 PHE A O 1
ATOM 3971 N N . PRO A 1 500 ? -0.683 -12.110 -2.768 1.00 91.81 500 PRO A N 1
ATOM 3972 C CA . PRO A 1 500 ? -0.935 -11.121 -1.730 1.00 91.81 500 PRO A CA 1
ATOM 3973 C C . PRO A 1 500 ? 0.209 -11.096 -0.723 1.00 91.81 500 PRO A C 1
ATOM 3975 O O . PRO A 1 500 ? 0.652 -12.149 -0.254 1.00 91.81 500 PRO A O 1
ATOM 3978 N N . ARG A 1 501 ? 0.627 -9.894 -0.314 1.00 88.69 501 ARG A N 1
ATOM 3979 C CA . ARG A 1 501 ? 1.664 -9.698 0.717 1.00 88.69 501 ARG A CA 1
ATOM 3980 C C . ARG A 1 501 ? 1.345 -10.465 2.002 1.00 88.69 501 ARG A C 1
ATOM 3982 O O . ARG A 1 501 ? 2.243 -10.942 2.680 1.00 88.69 501 ARG A O 1
ATOM 3989 N N . MET A 1 502 ? 0.055 -10.641 2.296 1.00 86.81 502 MET A N 1
ATOM 3990 C CA . MET A 1 502 ? -0.456 -11.424 3.423 1.00 86.81 502 MET A CA 1
ATOM 3991 C C . MET A 1 502 ? 0.088 -12.866 3.513 1.00 86.81 502 MET A C 1
ATOM 3993 O O . MET A 1 502 ? 0.243 -13.396 4.612 1.00 86.81 502 MET A O 1
ATOM 3997 N N . VAL A 1 503 ? 0.334 -13.515 2.371 1.00 89.94 503 VAL A N 1
ATOM 3998 C CA . VAL A 1 503 ? 0.748 -14.931 2.278 1.00 89.94 503 VAL A CA 1
ATOM 3999 C C . VAL A 1 503 ? 2.113 -15.105 1.616 1.00 89.94 503 VAL A C 1
ATOM 4001 O O . VAL A 1 503 ? 2.564 -16.231 1.418 1.00 89.94 503 VAL A O 1
ATOM 4004 N N . GLN A 1 504 ? 2.769 -14.007 1.247 1.00 88.31 504 GLN A N 1
ATOM 4005 C CA . GLN A 1 504 ? 4.073 -14.047 0.610 1.00 88.31 504 GLN A CA 1
ATOM 4006 C C . GLN A 1 504 ? 5.131 -14.480 1.631 1.00 88.31 504 GLN A C 1
ATOM 4008 O O . GLN A 1 504 ? 5.227 -13.922 2.722 1.00 88.31 504 GLN A O 1
ATOM 4013 N N . HIS A 1 505 ? 5.902 -15.508 1.280 1.00 88.94 505 HIS A N 1
ATOM 4014 C CA . HIS A 1 505 ? 7.067 -15.912 2.052 1.00 88.94 505 HIS A CA 1
ATOM 4015 C C . HIS A 1 505 ? 8.287 -15.120 1.564 1.00 88.94 505 HIS A C 1
ATOM 4017 O O . HIS A 1 505 ? 8.328 -14.741 0.394 1.00 88.94 505 HIS A O 1
ATOM 4023 N N . THR A 1 506 ? 9.253 -14.865 2.447 1.00 81.38 506 THR A N 1
ATOM 4024 C CA . THR A 1 506 ? 10.473 -14.101 2.133 1.00 81.38 506 THR A CA 1
ATOM 4025 C C . THR A 1 506 ? 11.301 -14.776 1.044 1.00 81.38 506 THR A C 1
ATOM 4027 O O . THR A 1 506 ? 11.761 -14.109 0.128 1.00 81.38 506 THR A O 1
ATOM 4030 N N . SER A 1 507 ? 11.401 -16.105 1.094 1.00 83.44 507 SER A N 1
ATOM 4031 C CA . SER A 1 507 ? 12.085 -16.925 0.089 1.00 83.44 507 SER A CA 1
ATOM 4032 C C . SER A 1 507 ? 11.071 -17.892 -0.527 1.00 83.44 507 SER A C 1
ATOM 4034 O O . SER A 1 507 ? 11.012 -19.055 -0.128 1.00 83.44 507 SER A O 1
ATOM 4036 N N . PRO A 1 508 ? 10.168 -17.406 -1.399 1.00 83.00 508 PRO A N 1
ATOM 4037 C CA . PRO A 1 508 ? 9.007 -18.174 -1.830 1.00 83.00 508 PRO A CA 1
ATOM 4038 C C . PRO A 1 508 ? 9.423 -19.501 -2.489 1.00 83.00 508 PRO A C 1
ATOM 4040 O O . PRO A 1 508 ? 10.383 -19.518 -3.260 1.00 83.00 508 PRO A O 1
ATOM 4043 N N . PRO A 1 509 ? 8.706 -20.611 -2.214 1.00 85.50 509 PRO A N 1
ATOM 4044 C CA . PRO A 1 509 ? 8.932 -21.875 -2.910 1.00 85.50 509 PRO A CA 1
ATOM 4045 C C . PRO A 1 509 ? 8.779 -21.738 -4.429 1.00 85.50 509 PRO A C 1
ATOM 4047 O O . PRO A 1 509 ? 8.090 -20.836 -4.913 1.00 85.50 509 PRO A O 1
ATOM 4050 N N . SER A 1 510 ? 9.350 -22.686 -5.178 1.00 86.69 510 SER A N 1
ATOM 4051 C CA . SER A 1 510 ? 9.118 -22.785 -6.619 1.00 86.69 510 SER A CA 1
ATOM 4052 C C . SER A 1 510 ? 7.620 -22.878 -6.929 1.00 86.69 510 SER A C 1
ATOM 4054 O O . SER A 1 510 ? 6.836 -23.573 -6.264 1.00 86.69 510 SER A O 1
ATOM 4056 N N . LEU A 1 511 ? 7.218 -22.161 -7.976 1.00 87.69 511 LEU A N 1
ATOM 4057 C CA . LEU A 1 511 ? 5.862 -22.217 -8.502 1.00 87.69 511 LEU A CA 1
ATOM 4058 C C . LEU A 1 511 ? 5.605 -23.614 -9.087 1.00 87.69 511 LEU A C 1
ATOM 4060 O O . LEU A 1 511 ? 6.415 -24.118 -9.863 1.00 87.69 511 LEU A O 1
ATOM 4064 N N . GLY A 1 512 ? 4.475 -24.240 -8.754 1.00 87.94 512 GLY A N 1
ATOM 4065 C CA . GLY A 1 512 ? 4.144 -25.595 -9.205 1.00 87.94 512 GLY A CA 1
ATOM 4066 C C . GLY A 1 512 ? 3.707 -26.521 -8.073 1.00 87.94 512 GLY A C 1
ATOM 4067 O O . GLY A 1 512 ? 2.972 -26.112 -7.180 1.00 87.94 512 GLY A O 1
ATOM 4068 N N . TRP A 1 513 ? 4.140 -27.782 -8.093 1.00 87.12 513 TRP A N 1
ATOM 4069 C CA . TRP A 1 513 ? 3.673 -28.812 -7.147 1.00 87.12 513 TRP A CA 1
ATOM 4070 C C . TRP A 1 513 ? 4.711 -29.220 -6.098 1.00 87.12 513 TRP A C 1
ATOM 4072 O O . TRP A 1 513 ? 4.456 -30.138 -5.320 1.00 87.12 513 TRP A O 1
ATOM 4082 N N . ASP A 1 514 ? 5.836 -28.510 -6.042 1.00 87.00 514 ASP A N 1
ATOM 4083 C CA . ASP A 1 514 ? 6.882 -28.746 -5.052 1.00 87.00 514 ASP A CA 1
ATOM 4084 C C . ASP A 1 514 ? 6.427 -28.232 -3.685 1.00 87.00 514 ASP A C 1
ATOM 4086 O O . ASP A 1 514 ? 6.055 -27.064 -3.525 1.00 87.00 514 ASP A O 1
ATOM 4090 N N . MET A 1 515 ? 6.408 -29.123 -2.698 1.00 87.94 515 MET A N 1
ATOM 4091 C CA . MET A 1 515 ? 6.033 -28.775 -1.333 1.00 87.94 515 MET A CA 1
ATOM 4092 C C . MET A 1 515 ? 7.262 -28.276 -0.574 1.00 87.94 515 MET A C 1
ATOM 4094 O O . MET A 1 515 ? 8.338 -28.843 -0.739 1.00 87.94 515 MET A O 1
ATOM 4098 N N . PRO A 1 516 ? 7.126 -27.242 0.275 1.00 90.19 516 PRO A N 1
ATOM 4099 C CA . PRO A 1 516 ? 8.230 -26.825 1.121 1.00 90.19 516 PRO A CA 1
ATOM 4100 C C . PRO A 1 516 ? 8.591 -27.947 2.098 1.00 90.19 516 PRO A C 1
ATOM 4102 O O . PRO A 1 516 ? 7.708 -28.628 2.633 1.00 90.19 516 PRO A O 1
ATOM 4105 N N . GLU A 1 517 ? 9.885 -28.079 2.368 1.00 88.19 517 GLU A N 1
ATOM 4106 C CA . GLU A 1 517 ? 10.463 -29.002 3.342 1.00 88.19 517 GLU A CA 1
ATOM 4107 C C . GLU A 1 517 ? 11.229 -28.212 4.411 1.00 88.19 517 GLU A C 1
ATOM 4109 O O . GLU A 1 517 ? 11.492 -27.015 4.260 1.00 88.19 517 GLU A O 1
ATOM 4114 N N . LYS A 1 518 ? 11.513 -28.855 5.545 1.00 88.00 518 LYS A N 1
ATOM 4115 C CA . LYS A 1 518 ? 12.397 -28.262 6.554 1.00 88.00 518 LYS A CA 1
ATOM 4116 C C . LYS A 1 518 ? 13.860 -28.419 6.109 1.00 88.00 518 LYS A C 1
ATOM 4118 O O . LYS A 1 518 ? 14.130 -29.322 5.325 1.00 88.00 518 LYS A O 1
ATOM 4123 N N . PRO A 1 519 ? 14.791 -27.596 6.626 1.00 87.12 519 PRO A N 1
ATOM 4124 C CA . PRO A 1 519 ? 16.218 -27.774 6.364 1.00 87.12 519 PRO A CA 1
ATOM 4125 C C . PRO A 1 519 ? 16.709 -29.176 6.754 1.00 87.12 519 PRO A C 1
ATOM 4127 O O . PRO A 1 519 ? 16.291 -29.707 7.786 1.00 87.12 519 PRO A O 1
ATOM 4130 N N . ASP A 1 520 ? 17.619 -29.749 5.963 1.00 89.25 520 ASP A N 1
ATOM 4131 C CA . ASP A 1 520 ? 18.181 -31.090 6.199 1.00 89.25 520 ASP A CA 1
ATOM 4132 C C . ASP A 1 520 ? 18.899 -31.204 7.555 1.00 89.25 520 ASP A C 1
ATOM 4134 O O . ASP A 1 520 ? 18.928 -32.262 8.184 1.00 89.25 520 ASP A O 1
ATOM 4138 N N . ASP A 1 521 ? 19.463 -30.096 8.032 1.00 88.44 521 ASP A N 1
ATOM 4139 C CA . ASP A 1 521 ? 20.204 -29.980 9.283 1.00 88.44 521 ASP A CA 1
ATOM 4140 C C . ASP A 1 521 ? 19.318 -29.620 10.490 1.00 88.44 521 ASP A C 1
ATOM 4142 O O . ASP A 1 521 ? 19.844 -29.407 11.585 1.00 88.44 521 ASP A O 1
ATOM 4146 N N . TYR A 1 522 ? 17.985 -29.610 10.341 1.00 89.12 522 TYR A N 1
ATOM 4147 C CA . TYR A 1 522 ? 17.034 -29.159 11.369 1.00 89.12 522 TYR A CA 1
ATOM 4148 C C . TYR A 1 522 ? 17.263 -29.788 12.749 1.00 89.12 522 TYR A C 1
ATOM 4150 O O . TYR A 1 522 ? 17.211 -29.095 13.764 1.00 89.12 522 TYR A O 1
ATOM 4158 N N . GLU A 1 523 ? 17.557 -31.089 12.809 1.00 90.38 523 GLU A N 1
ATOM 4159 C CA . GLU A 1 523 ? 17.786 -31.793 14.080 1.00 90.38 523 GLU A CA 1
ATOM 4160 C C . GLU A 1 523 ? 19.038 -31.299 14.823 1.00 90.38 523 GLU A C 1
ATOM 4162 O O . GLU A 1 523 ? 19.105 -31.387 16.052 1.00 90.38 523 GLU A O 1
ATOM 4167 N N . THR A 1 524 ? 20.005 -30.743 14.088 1.00 90.25 524 THR A N 1
ATOM 4168 C CA . THR A 1 524 ? 21.286 -30.241 14.606 1.00 90.25 524 THR A CA 1
ATOM 4169 C C . THR A 1 524 ? 21.269 -28.755 14.970 1.00 90.25 524 THR A C 1
ATOM 4171 O O . THR A 1 524 ? 22.208 -28.277 15.606 1.00 90.25 524 THR A O 1
ATOM 4174 N N . LEU A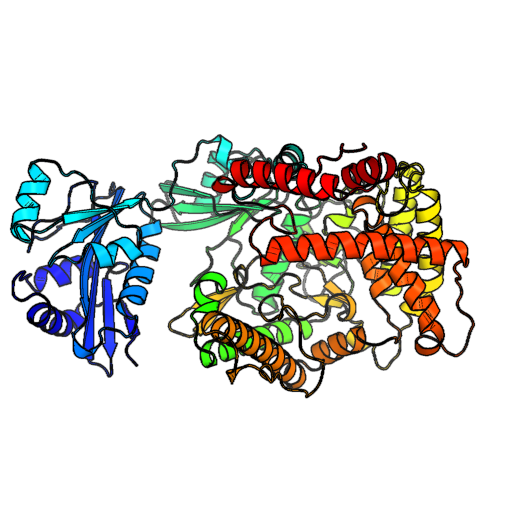 1 525 ? 20.202 -28.033 14.610 1.00 88.62 525 LEU A N 1
ATOM 4175 C CA . LEU A 1 525 ? 20.040 -26.610 14.903 1.00 88.62 525 LEU A CA 1
ATOM 4176 C C . LEU A 1 525 ? 19.859 -26.335 16.406 1.00 88.62 525 LEU A C 1
ATOM 4178 O O . LEU A 1 525 ? 19.363 -27.176 17.164 1.00 88.62 525 LEU A O 1
ATOM 4182 N N . SER A 1 526 ? 20.211 -25.116 16.827 1.00 91.44 526 SER A N 1
ATOM 4183 C CA . SER A 1 526 ? 19.866 -24.607 18.159 1.00 91.44 526 SER A CA 1
ATOM 4184 C C . SER A 1 526 ? 18.341 -24.495 18.324 1.00 91.44 526 SER A C 1
ATOM 4186 O O . SER A 1 526 ? 17.612 -24.414 17.339 1.00 91.44 526 SER A O 1
ATOM 4188 N N . GLU A 1 527 ? 17.821 -24.463 19.554 1.00 88.38 527 GLU A N 1
ATOM 4189 C CA . GLU A 1 527 ? 16.365 -24.342 19.778 1.00 88.38 527 GLU A CA 1
ATOM 4190 C C . GLU A 1 527 ? 15.775 -23.027 19.229 1.00 88.38 527 GLU A C 1
ATOM 4192 O O . GLU A 1 527 ? 14.653 -23.005 18.705 1.00 88.38 527 GLU A O 1
ATOM 4197 N N . ASP A 1 528 ? 16.548 -21.939 19.273 1.00 79.75 528 ASP A N 1
ATOM 4198 C CA . ASP A 1 528 ? 16.157 -20.654 18.687 1.00 79.75 528 ASP A CA 1
ATOM 4199 C C . ASP A 1 528 ? 16.096 -20.742 17.154 1.00 79.75 528 ASP A C 1
ATOM 4201 O O . ASP A 1 528 ? 15.145 -20.255 16.528 1.00 79.75 528 ASP A O 1
ATOM 4205 N N . ASP A 1 529 ? 17.061 -21.431 16.541 1.00 86.06 529 ASP A N 1
ATOM 4206 C CA . ASP A 1 529 ? 17.103 -21.643 15.094 1.00 86.06 529 ASP A CA 1
ATOM 4207 C C . ASP A 1 529 ? 16.028 -22.629 14.626 1.00 86.06 529 ASP A C 1
ATOM 4209 O O . ASP A 1 529 ? 15.378 -22.377 13.612 1.00 86.06 529 ASP A O 1
ATOM 4213 N N . LYS A 1 530 ? 15.727 -23.683 15.398 1.00 88.12 530 LYS A N 1
ATOM 4214 C CA . LYS A 1 530 ? 14.578 -24.573 15.152 1.00 88.12 530 LYS A CA 1
ATOM 4215 C C . LYS A 1 530 ? 13.267 -23.799 15.178 1.00 88.12 530 LYS A C 1
ATOM 4217 O O . LYS A 1 530 ? 12.431 -23.964 14.289 1.00 88.12 530 LYS A O 1
ATOM 4222 N N . THR A 1 531 ? 13.102 -22.902 16.150 1.00 85.56 531 THR A N 1
ATOM 4223 C CA . THR A 1 531 ? 11.919 -22.037 16.245 1.00 85.56 531 THR A CA 1
ATOM 4224 C C . THR A 1 531 ? 11.797 -21.120 15.025 1.00 85.56 531 THR A C 1
ATOM 4226 O O . THR A 1 531 ? 10.694 -20.918 14.504 1.00 85.56 531 THR A O 1
ATOM 4229 N N . ARG A 1 532 ? 12.915 -20.564 14.541 1.00 84.38 532 ARG A N 1
ATOM 4230 C CA . ARG A 1 532 ? 12.959 -19.737 13.326 1.00 84.38 532 ARG A CA 1
ATOM 4231 C C . ARG A 1 532 ? 12.622 -20.554 12.078 1.00 84.38 532 ARG A C 1
ATOM 4233 O O . ARG A 1 532 ? 11.747 -20.143 11.313 1.00 84.38 532 ARG A O 1
ATOM 4240 N N . ALA A 1 533 ? 13.235 -21.725 11.926 1.00 87.75 533 ALA A N 1
ATOM 4241 C CA . ALA A 1 533 ? 12.978 -22.657 10.835 1.00 87.75 533 ALA A CA 1
ATOM 4242 C C . ALA A 1 533 ? 11.505 -23.096 10.804 1.00 87.75 533 ALA A C 1
ATOM 4244 O O . ALA A 1 533 ? 10.879 -23.081 9.748 1.00 87.75 533 ALA A O 1
ATOM 4245 N N . ASP A 1 534 ? 10.893 -23.380 11.957 1.00 88.50 534 ASP A N 1
ATOM 4246 C CA . ASP A 1 534 ? 9.474 -23.738 12.043 1.00 88.50 534 ASP A CA 1
ATOM 4247 C C . ASP A 1 534 ? 8.539 -22.593 11.641 1.00 88.50 534 ASP A C 1
ATOM 4249 O O . ASP A 1 534 ? 7.494 -22.825 11.023 1.00 88.50 534 ASP A O 1
ATOM 4253 N N . LYS A 1 535 ? 8.882 -21.348 11.992 1.00 86.19 535 LYS A N 1
ATOM 4254 C CA . LYS A 1 535 ? 8.126 -20.163 11.559 1.00 86.19 535 LYS A CA 1
ATOM 4255 C C . LYS A 1 535 ? 8.234 -19.967 10.046 1.00 86.19 535 LYS A C 1
ATOM 4257 O O . LYS A 1 535 ? 7.202 -19.761 9.403 1.00 86.19 535 LYS A O 1
ATOM 4262 N N . ALA A 1 536 ? 9.441 -20.076 9.488 1.00 87.81 536 ALA A N 1
ATOM 4263 C CA . ALA A 1 536 ? 9.684 -19.983 8.050 1.00 87.81 536 ALA A CA 1
ATOM 4264 C C . ALA A 1 536 ? 8.928 -21.081 7.286 1.00 87.81 536 ALA A C 1
ATOM 4266 O O . ALA A 1 536 ? 8.149 -20.782 6.384 1.00 87.81 536 ALA A O 1
ATOM 4267 N N . TYR A 1 537 ? 9.028 -22.330 7.745 1.00 91.06 537 TYR A N 1
ATOM 4268 C CA . TYR A 1 537 ? 8.312 -23.473 7.183 1.00 91.06 537 TYR A CA 1
ATOM 4269 C C . TYR A 1 537 ? 6.787 -23.270 7.180 1.00 91.06 537 TYR A C 1
ATOM 4271 O O . TYR A 1 537 ? 6.121 -23.462 6.162 1.00 91.06 537 TYR A O 1
ATOM 4279 N N . LYS A 1 538 ? 6.204 -22.805 8.296 1.00 89.75 538 LYS A N 1
ATOM 4280 C CA . LYS A 1 538 ? 4.763 -22.490 8.374 1.00 89.75 538 LYS A CA 1
ATOM 4281 C C . LYS A 1 538 ? 4.354 -21.356 7.428 1.00 89.75 538 LYS A C 1
ATOM 4283 O O . LYS A 1 538 ? 3.244 -21.388 6.896 1.00 89.75 538 LYS A O 1
ATOM 4288 N N . SER A 1 539 ? 5.214 -20.356 7.234 1.00 91.06 539 SER A N 1
ATOM 4289 C CA . SER A 1 539 ? 4.993 -19.269 6.272 1.00 91.06 539 SER A CA 1
ATOM 4290 C C . SER A 1 539 ? 5.014 -19.795 4.831 1.00 91.06 539 SER A C 1
ATOM 4292 O O . SER A 1 539 ? 4.060 -19.548 4.092 1.00 91.06 539 SER A O 1
ATOM 4294 N N . ALA A 1 540 ? 6.006 -20.616 4.472 1.00 92.94 540 ALA A N 1
ATOM 4295 C CA . ALA A 1 540 ? 6.093 -21.273 3.168 1.00 92.94 540 ALA A CA 1
ATOM 4296 C C . ALA A 1 540 ? 4.877 -22.175 2.882 1.00 92.94 540 ALA A C 1
ATOM 4298 O O . ALA A 1 540 ? 4.335 -22.165 1.777 1.00 92.94 540 ALA A O 1
ATOM 4299 N N . LEU A 1 541 ? 4.370 -22.898 3.889 1.00 92.62 541 LEU A N 1
ATOM 4300 C CA . LEU A 1 541 ? 3.132 -23.672 3.760 1.00 92.62 541 LEU A CA 1
ATOM 4301 C C . LEU A 1 541 ? 1.904 -22.792 3.494 1.00 92.62 541 LEU A C 1
ATOM 4303 O O . LEU A 1 541 ? 1.059 -23.172 2.688 1.00 92.62 541 LEU A O 1
ATOM 4307 N N . CYS A 1 542 ? 1.792 -21.619 4.128 1.00 94.19 542 CYS A N 1
ATOM 4308 C CA . CYS A 1 542 ? 0.696 -20.683 3.849 1.00 94.19 542 CYS A CA 1
ATOM 4309 C C . CYS A 1 542 ? 0.763 -20.158 2.407 1.00 94.19 542 CYS A C 1
ATOM 4311 O O . CYS A 1 542 ? -0.265 -20.120 1.729 1.00 94.19 542 CYS A O 1
ATOM 4313 N N . HIS A 1 543 ? 1.966 -19.816 1.931 1.00 94.94 543 HIS A N 1
ATOM 4314 C CA . HIS A 1 543 ? 2.211 -19.423 0.542 1.00 94.94 543 HIS A CA 1
ATOM 4315 C C . HIS A 1 543 ? 1.751 -20.517 -0.428 1.00 94.94 543 HIS A C 1
ATOM 4317 O O . HIS A 1 543 ? 0.956 -20.265 -1.336 1.00 94.94 543 HIS A O 1
ATOM 4323 N N . LYS A 1 544 ? 2.188 -21.760 -0.191 1.00 94.94 544 LYS A N 1
ATOM 4324 C CA . LYS A 1 544 ? 1.846 -22.897 -1.049 1.00 94.94 544 LYS A CA 1
ATOM 4325 C C . LYS A 1 544 ? 0.363 -23.237 -1.006 1.00 94.94 544 LYS A C 1
ATOM 4327 O O . LYS A 1 544 ? -0.242 -23.541 -2.031 1.00 94.94 544 LYS A O 1
ATOM 4332 N N . TYR A 1 545 ? -0.252 -23.142 0.169 1.00 95.38 545 TYR A N 1
ATOM 4333 C CA . TYR A 1 545 ? -1.684 -23.350 0.314 1.00 95.38 545 TYR A CA 1
ATOM 4334 C C . TYR A 1 545 ? -2.494 -22.339 -0.502 1.00 95.38 545 TYR A C 1
ATOM 4336 O O . TYR A 1 545 ? -3.445 -22.730 -1.182 1.00 95.38 545 TYR A O 1
ATOM 4344 N N . TYR A 1 546 ? -2.104 -21.059 -0.468 1.00 96.50 546 TYR A N 1
ATOM 4345 C CA . TYR A 1 546 ? -2.700 -20.038 -1.324 1.00 96.50 546 TYR A CA 1
ATOM 4346 C C . TYR A 1 546 ? -2.516 -20.386 -2.805 1.00 96.50 546 TYR A C 1
ATOM 4348 O O . TYR A 1 546 ? -3.503 -20.393 -3.533 1.00 96.50 546 TYR A O 1
ATOM 4356 N N . GLU A 1 547 ? -1.302 -20.744 -3.241 1.00 96.19 547 GLU A N 1
ATOM 4357 C CA . GLU A 1 547 ? -1.031 -21.120 -4.636 1.00 96.19 547 GLU A CA 1
ATOM 4358 C C . GLU A 1 547 ? -1.971 -22.234 -5.118 1.00 96.19 547 GLU A C 1
ATOM 4360 O O . GLU A 1 547 ? -2.683 -22.073 -6.110 1.00 96.19 547 GLU A O 1
ATOM 4365 N N . VAL A 1 548 ? -2.013 -23.352 -4.385 1.00 95.50 548 VAL A N 1
ATOM 4366 C CA . VAL A 1 548 ? -2.815 -24.532 -4.736 1.00 95.50 548 VAL A CA 1
ATOM 4367 C C . VAL A 1 548 ? -4.302 -24.190 -4.768 1.00 95.50 548 VAL A C 1
ATOM 4369 O O . VAL A 1 548 ? -5.041 -24.639 -5.652 1.00 95.50 548 VAL A O 1
ATOM 4372 N N . LEU A 1 549 ? -4.767 -23.392 -3.806 1.00 96.69 549 LEU A N 1
ATOM 4373 C CA . LEU A 1 549 ? -6.165 -23.001 -3.751 1.00 96.69 549 LEU A CA 1
ATOM 4374 C C . LEU A 1 549 ? -6.533 -22.055 -4.896 1.00 96.69 549 LEU A C 1
ATOM 4376 O O . LEU A 1 549 ? -7.579 -22.250 -5.518 1.00 96.69 549 LEU A O 1
ATOM 4380 N N . THR A 1 550 ? -5.673 -21.089 -5.208 1.00 96.94 550 THR A N 1
ATOM 4381 C CA . THR A 1 550 ? -5.823 -20.165 -6.334 1.00 96.94 550 THR A CA 1
ATOM 4382 C C . THR A 1 550 ? -5.824 -20.921 -7.657 1.00 96.94 550 THR A C 1
ATOM 4384 O O . THR A 1 550 ? -6.751 -20.743 -8.441 1.00 96.94 550 THR A O 1
ATOM 4387 N N . ALA A 1 551 ? -4.908 -21.869 -7.868 1.00 96.75 551 ALA A N 1
ATOM 4388 C CA . ALA A 1 551 ? -4.910 -22.741 -9.044 1.00 96.75 551 ALA A CA 1
ATOM 4389 C C . ALA A 1 551 ? -6.239 -23.498 -9.219 1.00 96.75 551 ALA A C 1
ATOM 4391 O O . ALA A 1 551 ? -6.736 -23.654 -10.334 1.00 96.75 551 ALA A O 1
ATOM 4392 N N . LYS A 1 552 ? -6.848 -23.940 -8.110 1.00 96.44 552 LYS A N 1
ATOM 4393 C CA . LYS A 1 552 ? -8.108 -24.694 -8.114 1.00 96.44 552 LYS A CA 1
ATOM 4394 C C . LYS A 1 552 ? -9.359 -23.822 -8.260 1.00 96.44 552 LYS A C 1
ATOM 4396 O O . LYS A 1 552 ? -10.336 -24.266 -8.860 1.00 96.44 552 LYS A O 1
ATOM 4401 N N . LYS A 1 553 ? -9.394 -22.652 -7.621 1.00 97.19 553 LYS A N 1
ATOM 4402 C CA . LYS A 1 553 ? -10.607 -21.825 -7.459 1.00 97.19 553 LYS A CA 1
ATOM 4403 C C . LYS A 1 553 ? -10.613 -20.574 -8.329 1.00 97.19 553 LYS A C 1
ATOM 4405 O O . LYS A 1 553 ? -11.689 -20.126 -8.705 1.00 97.19 553 LYS A O 1
ATOM 4410 N N . ASN A 1 554 ? -9.439 -20.063 -8.678 1.00 96.25 554 ASN A N 1
ATOM 4411 C CA . ASN A 1 554 ? -9.242 -18.900 -9.530 1.00 96.25 554 ASN A CA 1
ATOM 4412 C C . ASN A 1 554 ? -8.174 -19.201 -10.606 1.00 96.25 554 ASN A C 1
ATOM 4414 O O . ASN A 1 554 ? -7.084 -18.618 -10.599 1.00 96.25 554 ASN A O 1
ATOM 4418 N N . PRO A 1 555 ? -8.457 -20.135 -11.538 1.00 95.56 555 PRO A N 1
ATOM 4419 C CA . PRO A 1 555 ? -7.480 -20.577 -12.534 1.00 95.56 555 PRO A CA 1
ATOM 4420 C C . PRO A 1 555 ? -7.009 -19.439 -13.451 1.00 95.56 555 PRO A C 1
ATOM 4422 O O . PRO A 1 555 ? -5.875 -19.470 -13.919 1.00 95.56 555 PRO A O 1
ATOM 4425 N N . ARG A 1 556 ? -7.846 -18.414 -13.663 1.00 95.12 556 ARG A N 1
ATOM 4426 C CA . ARG A 1 556 ? -7.519 -17.214 -14.445 1.00 95.12 556 ARG A CA 1
ATOM 4427 C C . ARG A 1 556 ? -6.401 -16.395 -13.792 1.00 95.12 556 ARG A C 1
ATOM 4429 O O . ARG A 1 556 ? -5.423 -16.054 -14.453 1.00 95.12 556 ARG A O 1
ATOM 4436 N N . LEU A 1 557 ? -6.496 -16.145 -12.484 1.00 95.31 557 LEU A N 1
ATOM 4437 C CA . LEU A 1 557 ? -5.424 -15.499 -11.724 1.00 95.31 557 LEU A CA 1
ATOM 4438 C C . LEU A 1 557 ? -4.150 -16.346 -11.708 1.00 95.31 557 LEU A C 1
ATOM 4440 O O . LEU A 1 557 ? -3.065 -15.822 -11.944 1.00 95.31 557 LEU A O 1
ATOM 4444 N N . TYR A 1 558 ? -4.275 -17.654 -11.468 1.00 95.94 558 TYR A N 1
ATOM 4445 C CA . TYR A 1 558 ? -3.114 -18.543 -11.457 1.00 95.94 558 TYR A CA 1
ATOM 4446 C C . TYR A 1 558 ? -2.393 -18.564 -12.810 1.00 95.94 558 TYR A C 1
ATOM 4448 O O . TYR A 1 558 ? -1.167 -18.504 -12.856 1.00 95.94 558 TYR A O 1
ATOM 4456 N N . ALA A 1 559 ? -3.143 -18.584 -13.916 1.00 95.00 559 ALA A N 1
ATOM 4457 C CA . ALA A 1 559 ? -2.587 -18.491 -15.261 1.00 95.00 559 ALA A CA 1
ATOM 4458 C C . ALA A 1 559 ? -1.827 -17.174 -15.479 1.00 95.00 559 ALA A C 1
ATOM 4460 O O . ALA A 1 559 ? -0.731 -17.208 -16.028 1.00 95.00 559 ALA A O 1
ATOM 4461 N N . ALA A 1 560 ? -2.348 -16.040 -14.996 1.00 95.31 560 ALA A N 1
ATOM 4462 C CA . ALA A 1 560 ? -1.651 -14.755 -15.068 1.00 95.31 560 ALA A CA 1
ATOM 4463 C C . ALA A 1 560 ? -0.354 -14.730 -14.235 1.00 95.31 560 ALA A C 1
ATOM 4465 O O . ALA A 1 560 ? 0.672 -14.263 -14.724 1.00 95.31 560 ALA A O 1
ATOM 4466 N N . ILE A 1 561 ? -0.372 -15.276 -13.011 1.00 94.19 561 ILE A N 1
ATOM 4467 C CA . ILE A 1 561 ? 0.829 -15.393 -12.164 1.00 94.19 561 ILE A CA 1
ATOM 4468 C C . ILE A 1 561 ? 1.887 -16.264 -12.852 1.00 94.19 561 ILE A C 1
ATOM 4470 O O . ILE A 1 561 ? 3.040 -15.858 -12.943 1.00 94.19 561 ILE A O 1
ATOM 4474 N N . ARG A 1 562 ? 1.493 -17.430 -13.380 1.00 93.44 562 ARG A N 1
ATOM 4475 C CA . ARG A 1 562 ? 2.399 -18.328 -14.113 1.00 93.44 562 ARG A CA 1
ATOM 4476 C C . ARG A 1 562 ? 2.939 -17.702 -15.390 1.00 93.44 562 ARG A C 1
ATOM 4478 O O . ARG A 1 562 ? 4.103 -17.889 -15.706 1.00 93.44 562 ARG A O 1
ATOM 4485 N N . HIS A 1 563 ? 2.109 -16.977 -16.134 1.00 93.12 563 HIS A N 1
ATOM 4486 C CA . HIS A 1 563 ? 2.542 -16.304 -17.359 1.00 93.12 563 HIS A CA 1
ATOM 4487 C C . HIS A 1 563 ? 3.651 -15.290 -17.071 1.00 93.12 563 HIS A C 1
ATOM 4489 O O . HIS A 1 563 ? 4.647 -15.247 -17.789 1.00 93.12 563 HIS A O 1
ATOM 4495 N N . ASN A 1 564 ? 3.525 -14.547 -15.968 1.00 92.19 564 ASN A N 1
ATOM 4496 C CA . ASN A 1 564 ? 4.512 -13.557 -15.541 1.00 92.19 564 ASN A CA 1
ATOM 4497 C C . ASN A 1 564 ? 5.879 -14.151 -15.157 1.00 92.19 564 ASN A C 1
ATOM 4499 O O . ASN A 1 564 ? 6.831 -13.387 -15.036 1.00 92.19 564 ASN A O 1
ATOM 4503 N N . THR A 1 565 ? 6.005 -15.473 -14.990 1.00 88.62 565 THR A N 1
ATOM 4504 C CA . THR A 1 565 ? 7.299 -16.149 -14.783 1.00 88.62 565 THR A CA 1
ATOM 4505 C C . THR A 1 565 ? 7.893 -16.710 -16.080 1.00 88.62 565 THR A C 1
ATOM 4507 O O . THR A 1 565 ? 8.806 -17.528 -16.025 1.00 88.62 565 THR A O 1
ATOM 4510 N N . THR A 1 566 ? 7.346 -16.354 -17.247 1.00 89.69 566 THR A N 1
ATOM 4511 C CA . THR A 1 566 ? 7.802 -16.844 -18.559 1.00 89.69 566 THR A CA 1
ATOM 4512 C C . THR A 1 566 ? 8.251 -15.704 -19.470 1.00 89.69 566 THR A C 1
ATOM 4514 O O . THR A 1 566 ? 7.752 -14.581 -19.378 1.00 89.69 566 THR A O 1
ATOM 4517 N N . TRP A 1 567 ? 9.126 -16.013 -20.428 1.00 90.19 567 TRP A N 1
ATOM 4518 C CA . TRP A 1 567 ? 9.555 -15.099 -21.492 1.00 90.19 567 TRP A CA 1
ATOM 4519 C C . TRP A 1 567 ? 8.624 -15.146 -22.706 1.00 90.19 567 TRP A C 1
ATOM 4521 O O . TRP A 1 567 ? 9.049 -15.326 -23.843 1.00 90.19 567 TRP A O 1
ATOM 4531 N N . LYS A 1 568 ? 7.313 -15.008 -22.470 1.00 89.56 568 LYS A N 1
ATOM 4532 C CA . LYS A 1 568 ? 6.291 -14.987 -23.525 1.00 89.56 568 LYS A CA 1
ATOM 4533 C C . LYS A 1 568 ? 5.615 -13.629 -23.624 1.00 89.56 568 LYS A C 1
ATOM 4535 O O . LYS A 1 568 ? 5.327 -12.986 -22.619 1.00 89.56 568 LYS A O 1
ATOM 4540 N N . SER A 1 569 ? 5.289 -13.225 -24.850 1.00 86.81 569 SER A N 1
ATOM 4541 C CA . SER A 1 569 ? 4.450 -12.050 -25.083 1.00 86.81 569 SER A CA 1
ATOM 4542 C C . SER A 1 569 ? 2.980 -12.374 -24.762 1.00 86.81 569 SER A C 1
ATOM 4544 O O . SER A 1 569 ? 2.501 -13.426 -25.196 1.00 86.81 569 SER A O 1
ATOM 4546 N N . PRO A 1 570 ? 2.248 -11.513 -24.032 1.00 91.75 570 PRO A N 1
ATOM 4547 C CA . PRO A 1 570 ? 2.668 -10.198 -23.543 1.00 91.75 570 PRO A CA 1
ATOM 4548 C C . PRO A 1 570 ? 3.621 -10.263 -22.335 1.00 91.75 570 PRO A C 1
ATOM 4550 O O . PRO A 1 570 ? 3.341 -10.970 -21.372 1.00 91.75 570 PRO A O 1
ATOM 4553 N N . HIS A 1 571 ? 4.710 -9.493 -22.364 1.00 93.44 571 HIS A N 1
ATOM 4554 C CA . HIS A 1 571 ? 5.730 -9.441 -21.317 1.00 93.44 571 HIS A CA 1
ATOM 4555 C C . HIS A 1 571 ? 5.706 -8.082 -20.606 1.00 93.44 571 HIS A C 1
ATOM 4557 O O . HIS A 1 571 ? 5.793 -7.026 -21.233 1.00 93.44 571 HIS A O 1
ATOM 4563 N N . VAL A 1 572 ? 5.542 -8.109 -19.283 1.00 93.94 572 VAL A N 1
ATOM 4564 C CA . VAL A 1 572 ? 5.109 -6.935 -18.511 1.00 93.94 572 VAL A CA 1
ATOM 4565 C C . VAL A 1 572 ? 6.223 -6.200 -17.776 1.00 93.94 572 VAL A C 1
ATOM 4567 O O . VAL A 1 572 ? 5.985 -5.076 -17.340 1.00 93.94 572 VAL A O 1
ATOM 4570 N N . LEU A 1 573 ? 7.409 -6.796 -17.609 1.00 94.75 573 LEU A N 1
ATOM 4571 C CA . LEU A 1 573 ? 8.452 -6.222 -16.754 1.00 94.75 573 LEU A CA 1
ATOM 4572 C C . LEU A 1 573 ? 8.909 -4.830 -17.238 1.00 94.75 573 LEU A C 1
ATOM 4574 O O . LEU A 1 573 ? 8.788 -3.896 -16.447 1.00 94.75 573 LEU A O 1
ATOM 4578 N N . PRO A 1 574 ? 9.249 -4.606 -18.527 1.00 96.25 574 PRO A N 1
ATOM 4579 C CA . PRO A 1 574 ? 9.591 -3.262 -19.008 1.00 96.25 574 PRO A CA 1
ATOM 4580 C C . PRO A 1 574 ? 8.461 -2.240 -18.831 1.00 96.25 574 PRO A C 1
ATOM 4582 O O . PRO A 1 574 ? 8.704 -1.069 -18.555 1.00 96.25 574 PRO A O 1
ATOM 4585 N N . ILE A 1 575 ? 7.203 -2.683 -18.953 1.00 96.19 575 ILE A N 1
ATOM 4586 C CA . ILE A 1 575 ? 6.016 -1.830 -18.785 1.00 96.19 575 ILE A CA 1
ATOM 4587 C C . ILE A 1 575 ? 5.879 -1.381 -17.320 1.00 96.19 575 ILE A C 1
ATOM 4589 O O . ILE A 1 575 ? 5.424 -0.270 -17.055 1.00 96.19 575 ILE A O 1
ATOM 4593 N N . LYS A 1 576 ? 6.265 -2.230 -16.360 1.00 94.31 576 LYS A N 1
ATOM 4594 C CA . LYS A 1 576 ? 6.257 -1.900 -14.926 1.00 94.31 576 LYS A CA 1
ATOM 4595 C C . LYS A 1 576 ? 7.443 -1.025 -14.521 1.00 94.31 576 LYS A C 1
ATOM 4597 O O . LYS A 1 576 ? 7.285 -0.217 -13.615 1.00 94.31 576 LYS A O 1
ATOM 4602 N N . SER A 1 577 ? 8.582 -1.163 -15.197 1.00 96.12 577 SER A N 1
ATOM 4603 C CA . SER A 1 577 ? 9.818 -0.449 -14.854 1.00 96.12 577 SER A CA 1
ATOM 4604 C C . SER A 1 577 ? 9.916 0.965 -15.432 1.00 96.12 577 SER A C 1
ATOM 4606 O O . SER A 1 577 ? 10.770 1.724 -14.998 1.00 96.12 577 SER A O 1
ATOM 4608 N N . VAL A 1 578 ? 9.093 1.338 -16.420 1.00 96.56 578 VAL A N 1
ATOM 4609 C CA . VAL A 1 578 ? 9.261 2.619 -17.137 1.00 96.56 578 VAL A CA 1
ATOM 4610 C C . VAL A 1 578 ? 8.719 3.837 -16.381 1.00 96.56 578 VAL A C 1
ATOM 4612 O O . VAL A 1 578 ? 9.327 4.904 -16.421 1.00 96.56 578 VAL A O 1
ATOM 4615 N N . ALA A 1 579 ? 7.576 3.717 -15.701 1.00 93.69 579 ALA A N 1
ATOM 4616 C CA . ALA A 1 579 ? 6.907 4.866 -15.092 1.00 93.69 579 ALA A CA 1
ATOM 4617 C C . ALA A 1 579 ? 7.711 5.408 -13.899 1.00 93.69 579 ALA A C 1
ATOM 4619 O O . ALA A 1 579 ? 7.997 4.673 -12.959 1.00 93.69 579 ALA A O 1
ATOM 4620 N N . GLY A 1 580 ? 8.062 6.699 -13.927 1.00 93.19 580 GLY A N 1
ATOM 4621 C CA . GLY A 1 580 ? 8.810 7.348 -12.848 1.00 93.19 580 GLY A CA 1
ATOM 4622 C C . GLY A 1 580 ? 10.263 6.891 -12.669 1.00 93.19 580 GLY A C 1
ATOM 4623 O O . GLY A 1 580 ? 10.891 7.344 -11.714 1.00 93.19 580 GLY A O 1
ATOM 4624 N N . ALA A 1 581 ? 10.818 6.069 -13.572 1.00 94.94 581 ALA A N 1
ATOM 4625 C CA . ALA A 1 581 ? 12.140 5.448 -13.418 1.00 94.94 581 ALA A CA 1
ATOM 4626 C C . ALA A 1 581 ? 13.257 6.462 -13.140 1.00 94.94 581 ALA A C 1
ATOM 4628 O O . ALA A 1 581 ? 14.126 6.236 -12.296 1.00 94.94 581 ALA A O 1
ATOM 4629 N N . TRP A 1 582 ? 13.210 7.622 -13.807 1.00 94.00 582 TRP A N 1
ATOM 4630 C CA . TRP A 1 582 ? 14.107 8.720 -13.474 1.00 94.00 582 TRP A CA 1
ATOM 4631 C C . TRP A 1 582 ? 13.873 9.171 -12.037 1.00 94.00 582 TRP A C 1
ATOM 4633 O O . TRP A 1 582 ? 14.728 8.944 -11.195 1.00 94.00 582 TRP A O 1
ATOM 4643 N N . SER A 1 583 ? 12.715 9.744 -11.714 1.00 89.81 583 SER A N 1
ATOM 4644 C CA . SER A 1 583 ? 12.396 10.279 -10.385 1.00 89.81 583 SER A CA 1
ATOM 4645 C C . SER A 1 583 ? 12.752 9.352 -9.216 1.00 89.81 583 SER A C 1
ATOM 4647 O O . SER A 1 583 ? 13.312 9.813 -8.223 1.00 89.81 583 SER A O 1
ATOM 4649 N N . SER A 1 584 ? 12.489 8.050 -9.344 1.00 87.50 584 SER A N 1
ATOM 4650 C CA . SER A 1 584 ? 12.722 7.058 -8.290 1.00 87.50 584 SER A CA 1
ATOM 4651 C C . SER A 1 584 ? 14.146 6.493 -8.234 1.00 87.50 584 SER A C 1
ATOM 4653 O O . SER A 1 584 ? 14.413 5.677 -7.363 1.00 87.50 584 SER A O 1
ATOM 4655 N N . ARG A 1 585 ? 15.067 6.928 -9.110 1.00 89.94 585 ARG A N 1
ATOM 4656 C CA . ARG A 1 585 ? 16.437 6.371 -9.247 1.00 89.94 585 ARG A CA 1
ATOM 4657 C C . ARG A 1 585 ? 16.468 4.902 -9.704 1.00 89.94 585 ARG A C 1
ATOM 4659 O O . ARG A 1 585 ? 17.412 4.174 -9.413 1.00 89.94 585 ARG A O 1
ATOM 4666 N N . GLU A 1 586 ? 15.481 4.526 -10.517 1.00 91.69 586 GLU A N 1
ATOM 4667 C CA . GLU A 1 586 ? 15.264 3.181 -11.074 1.00 91.69 586 GLU A CA 1
ATOM 4668 C C . GLU A 1 586 ? 15.553 3.088 -12.584 1.00 91.69 586 GLU A C 1
ATOM 4670 O O . GLU A 1 586 ? 15.070 2.194 -13.279 1.00 91.69 586 GLU A O 1
ATOM 4675 N N . VAL A 1 587 ? 16.376 3.993 -13.124 1.00 94.88 587 VAL A N 1
ATOM 4676 C CA . VAL A 1 587 ? 16.861 3.900 -14.516 1.00 94.88 587 VAL A CA 1
ATOM 4677 C C . VAL A 1 587 ? 17.626 2.586 -14.730 1.00 94.88 587 VAL A C 1
ATOM 4679 O O . VAL A 1 587 ? 17.485 1.960 -15.782 1.00 94.88 587 VAL A O 1
ATOM 4682 N N . PHE A 1 588 ? 18.349 2.118 -13.704 1.00 94.81 588 PHE A N 1
ATOM 4683 C CA . PHE A 1 588 ? 18.945 0.782 -13.658 1.00 94.81 588 PHE A CA 1
ATOM 4684 C C . PHE A 1 588 ? 17.916 -0.322 -13.911 1.00 94.81 588 PHE A C 1
ATOM 4686 O O . PHE A 1 588 ? 18.135 -1.146 -14.794 1.00 94.81 588 PHE A O 1
ATOM 4693 N N . GLY A 1 589 ? 16.790 -0.318 -13.188 1.00 95.75 589 GLY A N 1
ATOM 4694 C CA . GLY A 1 589 ? 15.740 -1.330 -13.318 1.00 95.75 589 GLY A CA 1
ATOM 4695 C C . GLY A 1 589 ? 15.060 -1.310 -14.688 1.00 95.75 589 GLY A C 1
ATOM 4696 O O . GLY A 1 589 ? 14.770 -2.366 -15.254 1.00 95.75 589 GLY A O 1
ATOM 4697 N N . LEU A 1 590 ? 14.864 -0.122 -15.276 1.00 97.25 590 LEU A N 1
ATOM 4698 C CA . LEU A 1 590 ? 14.411 -0.012 -16.664 1.00 97.25 590 LEU A CA 1
ATOM 4699 C C . LEU A 1 590 ? 15.438 -0.627 -17.620 1.00 97.25 590 LEU A C 1
ATOM 4701 O O . LEU A 1 590 ? 15.072 -1.484 -18.422 1.00 97.25 590 LEU A O 1
ATOM 4705 N N . ARG A 1 591 ? 16.717 -0.244 -17.523 1.00 97.50 591 ARG A N 1
ATOM 4706 C CA . ARG A 1 591 ? 17.779 -0.773 -18.392 1.00 97.50 591 ARG A CA 1
ATOM 4707 C C . ARG A 1 591 ? 17.923 -2.291 -18.267 1.00 97.50 591 ARG A C 1
ATOM 4709 O O . ARG A 1 591 ? 17.943 -2.947 -19.302 1.00 97.50 591 ARG A O 1
ATOM 4716 N N . ALA A 1 592 ? 17.941 -2.828 -17.046 1.00 97.25 592 ALA A N 1
ATOM 4717 C CA . ALA A 1 592 ? 17.985 -4.265 -16.775 1.00 97.25 592 ALA A CA 1
ATOM 4718 C C . ALA A 1 592 ? 16.826 -4.986 -17.477 1.00 97.25 592 ALA A C 1
ATOM 4720 O O . ALA A 1 592 ? 17.050 -5.861 -18.304 1.00 97.25 592 ALA A O 1
ATOM 4721 N N . SER A 1 593 ? 15.589 -4.505 -17.287 1.00 97.44 593 SER A N 1
ATOM 4722 C CA . SER A 1 593 ? 14.415 -5.122 -17.921 1.00 97.44 593 SER A CA 1
ATOM 4723 C C . SER A 1 593 ? 14.463 -5.124 -19.455 1.00 97.44 593 SER A C 1
ATOM 4725 O O . SER A 1 593 ? 13.901 -6.014 -20.091 1.00 97.44 593 SER A O 1
ATOM 4727 N N . LEU A 1 594 ? 15.113 -4.130 -20.073 1.00 98.06 594 LEU A N 1
ATOM 4728 C CA . LEU A 1 594 ? 15.296 -4.072 -21.524 1.00 98.06 594 LEU A CA 1
ATOM 4729 C C . LEU A 1 594 ? 16.437 -4.987 -21.986 1.00 98.06 594 LEU A C 1
ATOM 4731 O O . LEU A 1 594 ? 16.319 -5.594 -23.049 1.00 98.06 594 LEU A O 1
ATOM 4735 N N . MET A 1 595 ? 17.520 -5.095 -21.210 1.00 97.62 595 MET A N 1
ATOM 4736 C CA . MET A 1 595 ? 18.621 -6.025 -21.473 1.00 97.62 595 MET A CA 1
ATOM 4737 C C . MET A 1 595 ? 18.150 -7.481 -21.392 1.00 97.62 595 MET A C 1
ATOM 4739 O O . MET A 1 595 ? 18.428 -8.240 -22.319 1.00 97.62 595 MET A O 1
ATOM 4743 N N . ASP A 1 596 ? 17.341 -7.838 -20.392 1.00 95.81 596 ASP A N 1
ATOM 4744 C CA . ASP A 1 596 ? 16.795 -9.194 -20.270 1.00 95.81 596 ASP A CA 1
ATOM 4745 C C . ASP A 1 596 ? 15.903 -9.558 -21.471 1.00 95.81 596 ASP A C 1
ATOM 4747 O O . ASP A 1 596 ? 15.932 -10.680 -21.975 1.00 95.81 596 ASP A O 1
ATOM 4751 N N . VAL A 1 597 ? 15.133 -8.594 -21.997 1.00 95.81 597 VAL A N 1
ATOM 4752 C CA . VAL A 1 597 ? 14.340 -8.797 -23.223 1.00 95.81 597 VAL A CA 1
ATOM 4753 C C . VAL A 1 597 ? 15.230 -9.078 -24.436 1.00 95.81 597 VAL A C 1
ATOM 4755 O O . VAL A 1 597 ? 14.828 -9.856 -25.302 1.00 95.81 597 VAL A O 1
ATOM 4758 N N . VAL A 1 598 ? 16.413 -8.461 -24.523 1.00 96.00 598 VAL A N 1
ATOM 4759 C CA . VAL A 1 598 ? 17.388 -8.738 -25.592 1.00 96.00 598 VAL A CA 1
ATOM 4760 C C . VAL A 1 598 ? 17.971 -10.142 -25.434 1.00 96.00 598 VAL A C 1
ATOM 4762 O O . VAL A 1 598 ? 18.046 -10.876 -26.419 1.00 96.00 598 VAL A O 1
ATOM 4765 N N . GLU A 1 599 ? 18.343 -10.531 -24.214 1.00 95.00 599 GLU A N 1
ATOM 4766 C CA . GLU A 1 599 ? 18.896 -11.856 -23.907 1.00 95.00 599 GLU A CA 1
ATOM 4767 C C . GLU A 1 599 ? 17.895 -12.979 -24.216 1.00 95.00 599 GLU A C 1
ATOM 4769 O O . GLU A 1 599 ? 18.211 -13.935 -24.927 1.00 95.00 599 GLU A O 1
ATOM 4774 N N . HIS A 1 600 ? 16.646 -12.810 -23.782 1.00 95.00 600 HIS A N 1
ATOM 4775 C CA . HIS A 1 600 ? 15.567 -13.779 -23.969 1.00 95.00 600 HIS A CA 1
ATOM 4776 C C . HIS A 1 600 ? 14.717 -13.512 -25.221 1.00 95.00 600 HIS A C 1
ATOM 4778 O O . HIS A 1 600 ? 13.603 -14.030 -25.364 1.00 95.00 600 HIS A O 1
ATOM 4784 N N . TRP A 1 601 ? 15.230 -12.732 -26.179 1.00 94.88 601 TRP A N 1
ATOM 4785 C CA . TRP A 1 601 ? 14.472 -12.349 -27.371 1.00 94.88 601 TRP A CA 1
ATOM 4786 C C . TRP A 1 601 ? 13.999 -13.558 -28.186 1.00 94.88 601 TRP A C 1
ATOM 4788 O O . TRP A 1 601 ? 12.876 -13.568 -28.687 1.00 94.88 601 TRP A O 1
ATOM 4798 N N . SER A 1 602 ? 14.823 -14.606 -28.275 1.00 91.75 602 SER A N 1
ATOM 4799 C CA . SER A 1 602 ? 14.482 -15.833 -29.007 1.00 91.75 602 SER A CA 1
ATOM 4800 C C . SER A 1 602 ? 13.267 -16.576 -28.428 1.00 91.75 602 SER A C 1
ATOM 4802 O O . SER A 1 602 ? 12.533 -17.221 -29.181 1.00 91.75 602 SER A O 1
ATOM 4804 N N . GLU A 1 603 ? 13.016 -16.438 -27.121 1.00 90.69 603 GLU A N 1
ATOM 4805 C CA . GLU A 1 603 ? 11.858 -17.005 -26.420 1.00 90.69 603 GLU A CA 1
ATOM 4806 C C . GLU A 1 603 ? 10.599 -16.153 -26.635 1.00 90.69 603 GLU A C 1
ATOM 4808 O O . GLU A 1 603 ? 9.508 -16.689 -26.852 1.00 90.69 603 GLU A O 1
ATOM 4813 N N . LEU A 1 604 ? 10.759 -14.824 -26.653 1.00 86.75 604 LEU A N 1
ATOM 4814 C CA . LEU A 1 604 ? 9.674 -13.869 -26.897 1.00 86.75 604 LEU A CA 1
ATOM 4815 C C . LEU A 1 604 ? 9.217 -13.863 -28.360 1.00 86.75 604 LEU A C 1
ATOM 4817 O O . LEU A 1 604 ? 8.017 -13.780 -28.649 1.00 86.75 604 LEU A O 1
ATOM 4821 N N . GLN A 1 605 ? 10.172 -13.901 -29.291 1.00 82.88 605 GLN A N 1
ATOM 4822 C CA . GLN A 1 605 ? 9.936 -13.791 -30.721 1.00 82.88 605 GLN A CA 1
ATOM 4823 C C . GLN A 1 605 ? 11.074 -14.413 -31.544 1.00 82.88 605 GLN A C 1
ATOM 4825 O O . GLN A 1 605 ? 12.088 -13.787 -31.824 1.00 82.88 605 GLN A O 1
ATOM 4830 N N . SER A 1 606 ? 10.844 -15.616 -32.065 1.00 74.25 606 SER A N 1
ATOM 4831 C CA . SER A 1 606 ? 11.833 -16.342 -32.876 1.00 74.25 606 SER A CA 1
ATOM 4832 C C . SER A 1 606 ? 11.938 -15.891 -34.341 1.00 74.25 606 SER A C 1
ATOM 4834 O O . SER A 1 606 ? 12.876 -16.274 -35.034 1.00 74.25 606 SER A O 1
ATOM 4836 N N . ALA A 1 607 ? 10.973 -15.114 -34.847 1.00 78.12 607 ALA A N 1
ATOM 4837 C CA . ALA A 1 607 ? 10.835 -14.844 -36.285 1.00 78.12 607 ALA A CA 1
ATOM 4838 C C . ALA A 1 607 ? 11.628 -13.631 -36.810 1.00 78.12 607 ALA A C 1
ATOM 4840 O O . ALA A 1 607 ? 11.774 -13.487 -38.023 1.00 78.12 607 ALA A O 1
ATOM 4841 N N . HIS A 1 608 ? 12.095 -12.741 -35.934 1.00 82.94 608 HIS A N 1
ATOM 4842 C CA . HIS A 1 608 ? 12.769 -11.496 -36.321 1.00 82.94 608 HIS A CA 1
ATOM 4843 C C . HIS A 1 608 ? 13.903 -11.187 -35.354 1.00 82.94 608 HIS A C 1
ATOM 4845 O O . HIS A 1 608 ? 13.841 -11.626 -34.211 1.00 82.94 608 HIS A O 1
ATOM 4851 N N . ASP A 1 609 ? 14.871 -10.382 -35.783 1.00 91.50 609 ASP A N 1
ATOM 4852 C CA . ASP A 1 609 ? 15.910 -9.851 -34.900 1.00 91.50 609 ASP A CA 1
ATOM 4853 C C . ASP A 1 609 ? 15.323 -8.874 -33.869 1.00 91.50 609 ASP A C 1
ATOM 4855 O O . ASP A 1 609 ? 14.249 -8.292 -34.075 1.00 91.50 609 ASP A O 1
ATOM 4859 N N . CYS A 1 610 ? 16.021 -8.709 -32.743 1.00 94.50 610 CYS A N 1
ATOM 4860 C CA . CYS A 1 610 ? 15.616 -7.762 -31.711 1.00 94.50 610 CYS A CA 1
ATOM 4861 C C . CYS A 1 610 ? 15.731 -6.328 -32.257 1.00 94.50 610 CYS A C 1
ATOM 4863 O O . CYS A 1 610 ? 16.772 -5.983 -32.818 1.00 94.50 610 CYS A O 1
ATOM 4865 N N . PRO A 1 611 ? 14.701 -5.471 -32.110 1.00 95.62 611 PRO A N 1
ATOM 4866 C CA . PRO A 1 611 ? 14.733 -4.106 -32.641 1.00 95.62 611 PRO A CA 1
ATOM 4867 C C . PRO A 1 611 ? 15.667 -3.172 -31.859 1.00 95.62 611 PRO A C 1
ATOM 4869 O O . PRO A 1 611 ? 15.831 -2.016 -32.246 1.00 95.62 611 PRO A O 1
ATOM 4872 N N . ILE A 1 612 ? 16.243 -3.647 -30.753 1.00 97.06 612 ILE A N 1
ATOM 4873 C CA . ILE A 1 612 ? 17.165 -2.894 -29.911 1.00 97.06 612 ILE A CA 1
ATOM 4874 C C . ILE A 1 612 ? 18.429 -3.709 -29.644 1.00 97.06 612 ILE A C 1
ATOM 4876 O O . ILE A 1 612 ? 18.439 -4.936 -29.734 1.00 97.06 612 ILE A O 1
ATOM 4880 N N . SER A 1 613 ? 19.495 -3.012 -29.271 1.00 96.19 613 SER A N 1
ATOM 4881 C CA . SER A 1 613 ? 20.762 -3.602 -28.854 1.00 96.19 613 SER A CA 1
ATOM 4882 C C . SER A 1 613 ? 21.450 -2.691 -27.844 1.00 96.19 613 SER A C 1
ATOM 4884 O O . SER A 1 613 ? 21.196 -1.485 -27.822 1.00 96.19 613 SER A O 1
ATOM 4886 N N . PHE A 1 614 ? 22.358 -3.264 -27.063 1.00 96.69 614 PHE A N 1
ATOM 4887 C CA . PHE A 1 614 ? 23.239 -2.540 -26.150 1.00 96.69 614 PHE A CA 1
ATOM 4888 C C . PHE A 1 614 ? 24.688 -2.798 -26.548 1.00 96.69 614 PHE A C 1
ATOM 4890 O O . PHE A 1 614 ? 25.040 -3.942 -26.857 1.00 96.69 614 PHE A O 1
ATOM 4897 N N . ALA A 1 615 ? 25.506 -1.749 -26.551 1.00 95.56 615 ALA A N 1
ATOM 4898 C CA . ALA A 1 615 ? 26.941 -1.866 -26.768 1.00 95.56 615 ALA A CA 1
ATOM 4899 C C . ALA A 1 615 ? 27.598 -2.661 -25.628 1.00 95.56 615 ALA A C 1
ATOM 4901 O O . ALA A 1 615 ? 27.093 -2.699 -24.504 1.00 95.56 615 ALA A O 1
ATOM 4902 N N . GLU A 1 616 ? 28.741 -3.289 -25.900 1.00 95.06 616 GLU A N 1
ATOM 4903 C CA . GLU A 1 616 ? 29.460 -4.070 -24.884 1.00 95.06 616 GLU A CA 1
ATOM 4904 C C . GLU A 1 616 ? 29.931 -3.187 -23.720 1.00 95.06 616 GLU A C 1
ATOM 4906 O O . GLU A 1 616 ? 29.909 -3.612 -22.567 1.00 95.06 616 GLU A O 1
ATOM 4911 N N . GLU A 1 617 ? 30.261 -1.924 -23.989 1.00 92.38 617 GLU A N 1
ATOM 4912 C CA . GLU A 1 617 ? 30.586 -0.939 -22.961 1.00 92.38 617 GLU A CA 1
ATOM 4913 C C . GLU A 1 617 ? 29.381 -0.623 -22.057 1.00 92.38 617 GLU A C 1
ATOM 4915 O O . GLU A 1 617 ? 29.543 -0.524 -20.842 1.00 92.38 617 GLU A O 1
ATOM 4920 N N . GLU A 1 618 ? 28.168 -0.511 -22.617 1.00 92.00 618 GLU A N 1
ATOM 4921 C CA . GLU A 1 618 ? 26.940 -0.292 -21.834 1.00 92.00 618 GLU A CA 1
ATOM 4922 C C . GLU A 1 618 ? 26.643 -1.487 -20.923 1.00 92.00 618 GLU A C 1
ATOM 4924 O O . GLU A 1 618 ? 26.287 -1.300 -19.759 1.00 92.00 618 GLU A O 1
ATOM 4929 N N . LYS A 1 619 ? 26.808 -2.712 -21.442 1.00 94.50 619 LYS A N 1
ATOM 4930 C CA . LYS A 1 619 ? 26.629 -3.947 -20.667 1.00 94.50 619 LYS A CA 1
ATOM 4931 C C . LYS A 1 619 ? 27.642 -4.035 -19.535 1.00 94.50 619 LYS A C 1
ATOM 4933 O O . LYS A 1 619 ? 27.258 -4.296 -18.403 1.00 94.50 619 LYS A O 1
ATOM 4938 N N . LYS A 1 620 ? 28.915 -3.746 -19.819 1.00 93.88 620 LYS A N 1
ATOM 4939 C CA . LYS A 1 620 ? 29.979 -3.754 -18.811 1.00 93.88 620 LYS A CA 1
ATOM 4940 C C . LYS A 1 620 ? 29.692 -2.761 -17.683 1.00 93.88 620 LYS A C 1
ATOM 4942 O O . LYS A 1 620 ? 29.753 -3.141 -16.520 1.00 93.88 620 LYS A O 1
ATOM 4947 N N . LEU A 1 621 ? 29.332 -1.520 -18.021 1.00 90.62 621 LEU A N 1
ATOM 4948 C CA . LEU A 1 621 ? 28.963 -0.506 -17.027 1.00 90.62 621 LEU A CA 1
ATOM 4949 C C . LEU A 1 621 ? 27.733 -0.920 -16.211 1.00 90.62 621 LEU A C 1
ATOM 4951 O O . LEU A 1 621 ? 27.665 -0.639 -15.019 1.00 90.62 621 LEU A O 1
ATOM 4955 N N . HIS A 1 622 ? 26.757 -1.582 -16.838 1.00 93.88 622 HIS A N 1
ATOM 4956 C CA . HIS A 1 622 ? 25.591 -2.098 -16.130 1.00 93.88 622 HIS A CA 1
ATOM 4957 C C . HIS A 1 622 ? 25.958 -3.211 -15.141 1.00 93.88 622 HIS A C 1
ATOM 4959 O O . HIS A 1 622 ? 25.451 -3.193 -14.022 1.00 93.88 622 HIS A O 1
ATOM 4965 N N . SER A 1 623 ? 26.850 -4.131 -15.521 1.00 94.25 623 SER A N 1
ATOM 4966 C CA . SER A 1 623 ? 27.366 -5.176 -14.629 1.00 94.25 623 SER A CA 1
ATOM 4967 C C . SER A 1 623 ? 28.152 -4.590 -13.453 1.00 94.25 623 SER A C 1
ATOM 4969 O O . SER A 1 623 ? 27.907 -4.975 -12.317 1.00 94.25 623 SER A O 1
ATOM 4971 N N . GLU A 1 624 ? 29.026 -3.609 -13.695 1.00 91.19 624 GLU A N 1
ATOM 4972 C CA . GLU A 1 624 ? 29.756 -2.907 -12.624 1.00 91.19 624 GLU A CA 1
ATOM 4973 C C . GLU A 1 624 ? 28.791 -2.188 -11.656 1.00 91.19 624 GLU A C 1
ATOM 4975 O O . GLU A 1 624 ? 28.961 -2.238 -10.438 1.00 91.19 624 GLU A O 1
ATOM 4980 N N . GLU A 1 625 ? 27.731 -1.554 -12.173 1.00 92.44 625 GLU A N 1
ATOM 4981 C CA . GLU A 1 625 ? 26.693 -0.939 -11.336 1.00 92.44 625 GLU A CA 1
ATOM 4982 C C . GLU A 1 625 ? 25.888 -1.979 -10.534 1.00 92.44 625 GLU A C 1
ATOM 4984 O O . GLU A 1 625 ? 25.548 -1.731 -9.375 1.00 92.44 625 GLU A O 1
ATOM 4989 N N . MET A 1 626 ? 25.592 -3.138 -11.130 1.00 93.38 626 MET A N 1
ATOM 4990 C CA . MET A 1 626 ? 24.886 -4.246 -10.477 1.00 93.38 626 MET A CA 1
ATOM 4991 C C . MET A 1 626 ? 25.677 -4.772 -9.277 1.00 93.38 626 MET A C 1
ATOM 4993 O O . MET A 1 626 ? 25.118 -4.846 -8.187 1.00 93.38 626 MET A O 1
ATOM 4997 N N . GLU A 1 627 ? 26.978 -5.029 -9.436 1.00 91.12 627 GLU A N 1
ATOM 4998 C CA . GLU A 1 627 ? 27.856 -5.474 -8.343 1.00 91.12 627 GLU A CA 1
ATOM 4999 C C . GLU A 1 627 ? 27.852 -4.478 -7.168 1.00 91.12 627 GLU A C 1
ATOM 5001 O O . GLU A 1 627 ? 27.733 -4.867 -6.002 1.00 91.12 627 GLU A O 1
ATOM 5006 N N . ASN A 1 628 ? 27.904 -3.174 -7.462 1.00 89.06 628 ASN A N 1
ATOM 5007 C CA . ASN A 1 628 ? 27.843 -2.126 -6.440 1.00 89.06 628 ASN A CA 1
ATOM 5008 C C . ASN A 1 628 ? 26.490 -2.088 -5.713 1.00 89.06 628 ASN A C 1
ATOM 5010 O O . ASN A 1 628 ? 26.441 -1.884 -4.495 1.00 89.06 628 ASN A O 1
ATOM 5014 N N . ARG A 1 629 ? 25.383 -2.256 -6.447 1.00 91.38 629 ARG A N 1
ATOM 5015 C CA . ARG A 1 629 ? 24.028 -2.300 -5.876 1.00 91.38 629 ARG A CA 1
ATOM 5016 C C . ARG A 1 629 ? 23.847 -3.533 -4.994 1.00 91.38 629 ARG A C 1
ATOM 5018 O O . ARG A 1 629 ? 23.436 -3.374 -3.847 1.00 91.38 629 ARG A O 1
ATOM 5025 N N . GLU A 1 630 ? 24.232 -4.712 -5.477 1.00 91.50 630 GLU A N 1
ATOM 5026 C CA . GLU A 1 630 ? 24.164 -5.976 -4.732 1.00 91.50 630 GLU A CA 1
ATOM 5027 C C . GLU A 1 630 ? 24.995 -5.927 -3.448 1.00 91.50 630 GLU A C 1
ATOM 5029 O O . GLU A 1 630 ? 24.547 -6.376 -2.394 1.00 91.50 630 GLU A O 1
ATOM 5034 N N . TYR A 1 631 ? 26.188 -5.332 -3.496 1.00 89.00 631 TYR A N 1
ATOM 5035 C CA . TYR A 1 631 ? 27.026 -5.168 -2.312 1.00 89.00 631 TYR A CA 1
ATOM 5036 C C . TYR A 1 631 ? 26.328 -4.350 -1.212 1.00 89.00 631 TYR A C 1
ATOM 5038 O O . TYR A 1 631 ? 26.348 -4.729 -0.033 1.00 89.00 631 TYR A O 1
ATOM 5046 N N . ILE A 1 632 ? 25.679 -3.241 -1.584 1.00 89.19 632 ILE A N 1
ATOM 5047 C CA . ILE A 1 632 ? 24.917 -2.414 -0.640 1.00 89.19 632 ILE A CA 1
ATOM 5048 C C . ILE A 1 632 ? 23.637 -3.119 -0.192 1.00 89.19 632 ILE A C 1
ATOM 5050 O O . ILE A 1 632 ? 23.309 -3.061 0.992 1.00 89.19 632 ILE A O 1
ATOM 5054 N N . GLU A 1 633 ? 22.944 -3.824 -1.081 1.00 88.81 633 GLU A N 1
ATOM 5055 C CA . GLU A 1 633 ? 21.753 -4.604 -0.741 1.00 88.81 633 GLU A CA 1
ATOM 5056 C C . GLU A 1 633 ? 22.071 -5.689 0.299 1.00 88.81 633 GLU A C 1
ATOM 5058 O O . GLU A 1 633 ? 21.442 -5.723 1.356 1.00 88.81 633 GLU A O 1
ATOM 5063 N N . GLN A 1 634 ? 23.131 -6.476 0.093 1.00 89.50 634 GLN A N 1
ATOM 5064 C CA . GLN A 1 634 ? 23.604 -7.483 1.054 1.00 89.50 634 GLN A CA 1
ATOM 5065 C C . GLN A 1 634 ? 24.067 -6.862 2.380 1.00 89.50 634 GLN A C 1
ATOM 5067 O O . GLN A 1 634 ? 23.982 -7.476 3.449 1.00 89.50 634 GLN A O 1
ATOM 5072 N N . LEU A 1 635 ? 24.613 -5.643 2.355 1.00 89.12 635 LEU A N 1
ATOM 5073 C CA . LEU A 1 635 ? 24.923 -4.908 3.581 1.00 89.12 635 LEU A CA 1
ATOM 5074 C C . LEU A 1 635 ? 23.642 -4.531 4.339 1.00 89.12 635 LEU A C 1
ATOM 5076 O O . LEU A 1 635 ? 23.587 -4.710 5.557 1.00 89.12 635 LEU A O 1
ATOM 5080 N N . MET A 1 636 ? 22.622 -4.039 3.635 1.00 89.00 636 MET A N 1
ATOM 5081 C CA . MET A 1 636 ? 21.341 -3.662 4.234 1.00 89.00 636 MET A CA 1
ATOM 5082 C C . MET A 1 636 ? 20.567 -4.868 4.760 1.00 89.00 636 MET A C 1
ATOM 5084 O O . MET A 1 636 ? 20.019 -4.797 5.858 1.00 89.00 636 MET A O 1
ATOM 5088 N N . GLU A 1 637 ? 20.571 -5.984 4.035 1.00 86.88 637 GLU A N 1
ATO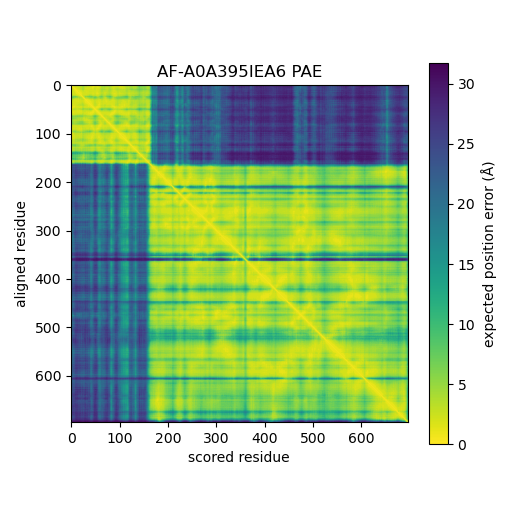M 5089 C CA . GLU A 1 637 ? 19.964 -7.240 4.478 1.00 86.88 637 GLU A CA 1
ATOM 5090 C C . GLU A 1 637 ? 20.603 -7.721 5.787 1.00 86.88 637 GLU A C 1
ATOM 5092 O O . GLU A 1 637 ? 19.903 -7.974 6.767 1.00 86.88 637 GLU A O 1
ATOM 5097 N N . ARG A 1 638 ? 21.941 -7.698 5.881 1.00 86.19 638 ARG A N 1
ATOM 5098 C CA . ARG A 1 638 ? 22.648 -8.020 7.132 1.00 86.19 638 ARG A CA 1
ATOM 5099 C C . ARG A 1 638 ? 22.273 -7.090 8.285 1.00 86.19 638 ARG A C 1
ATOM 5101 O O . ARG A 1 638 ? 22.179 -7.548 9.424 1.00 86.19 638 ARG A O 1
ATOM 5108 N N . PHE A 1 639 ? 22.074 -5.795 8.031 1.00 87.62 639 PHE A N 1
ATOM 5109 C CA . PHE A 1 639 ? 21.618 -4.869 9.070 1.00 87.62 639 PHE A CA 1
ATOM 5110 C C . PHE A 1 639 ? 20.186 -5.152 9.518 1.00 87.62 639 PHE A C 1
ATOM 5112 O O . PHE A 1 639 ? 19.931 -5.115 10.724 1.00 87.62 639 PHE A O 1
ATOM 5119 N N . GLN A 1 640 ? 19.288 -5.459 8.584 1.00 80.62 640 GLN A N 1
ATOM 5120 C CA . GLN A 1 640 ? 17.902 -5.821 8.866 1.00 80.62 640 GLN A CA 1
ATOM 5121 C C . GLN A 1 640 ? 17.835 -7.106 9.705 1.00 80.62 640 GLN A C 1
ATOM 5123 O O . GLN A 1 640 ? 17.187 -7.122 10.753 1.00 80.62 640 GLN A O 1
ATOM 5128 N N . ASP A 1 641 ? 18.554 -8.152 9.295 1.00 74.94 641 ASP A N 1
ATOM 5129 C CA . ASP A 1 641 ? 18.557 -9.465 9.950 1.00 74.94 641 ASP A CA 1
ATOM 5130 C C . ASP A 1 641 ? 19.173 -9.433 11.349 1.00 74.94 641 ASP A C 1
ATOM 5132 O O . ASP A 1 641 ? 18.729 -10.139 12.258 1.00 74.94 641 ASP A O 1
ATOM 5136 N N . ALA A 1 642 ? 20.182 -8.583 11.544 1.00 74.00 642 ALA A N 1
ATOM 5137 C CA . ALA A 1 642 ? 20.794 -8.355 12.846 1.00 74.00 642 ALA A CA 1
ATOM 5138 C C . ALA A 1 642 ? 20.011 -7.355 13.722 1.00 74.00 642 ALA A C 1
ATOM 5140 O O . ALA A 1 642 ? 20.403 -7.118 14.866 1.00 74.00 642 ALA A O 1
ATOM 5141 N N . GLY A 1 643 ? 18.934 -6.744 13.208 1.00 78.12 643 GLY A N 1
ATOM 5142 C CA . GLY A 1 643 ? 18.153 -5.727 13.918 1.00 78.12 643 GLY A CA 1
ATOM 5143 C C . GLY A 1 643 ? 18.924 -4.429 14.192 1.00 78.12 643 GLY A C 1
ATOM 5144 O O . GLY A 1 643 ? 18.644 -3.741 15.172 1.00 78.12 643 GLY A O 1
ATOM 5145 N N . ILE A 1 644 ? 19.924 -4.109 13.365 1.00 83.81 644 ILE A N 1
ATOM 5146 C CA . ILE A 1 644 ? 20.811 -2.949 13.535 1.00 83.81 644 ILE A CA 1
ATOM 5147 C C . ILE A 1 644 ? 20.183 -1.693 12.923 1.00 83.81 644 ILE A C 1
ATOM 5149 O O . ILE A 1 644 ? 20.100 -0.661 13.590 1.00 83.81 644 ILE A O 1
ATOM 5153 N N . LEU A 1 645 ? 19.766 -1.767 11.656 1.00 87.75 645 LEU A N 1
ATOM 5154 C CA . LEU A 1 645 ? 19.113 -0.684 10.914 1.00 87.75 645 LEU A CA 1
ATOM 5155 C C . LEU A 1 645 ? 18.075 -1.282 9.959 1.00 87.75 645 LEU A C 1
ATOM 5157 O O . LEU A 1 645 ? 18.342 -2.335 9.380 1.00 87.75 645 LEU A O 1
ATOM 5161 N N . PRO A 1 646 ? 16.917 -0.627 9.771 1.00 86.31 646 PRO A N 1
ATOM 5162 C CA . PRO A 1 646 ? 15.922 -1.104 8.828 1.00 86.31 646 PRO A CA 1
ATOM 5163 C C . PRO A 1 646 ? 16.328 -0.798 7.385 1.00 86.31 646 PRO A C 1
ATOM 5165 O O . PRO A 1 646 ? 16.795 0.304 7.091 1.00 86.31 646 PRO A O 1
ATOM 5168 N N . MET A 1 647 ? 16.102 -1.739 6.472 1.00 85.56 647 MET A N 1
ATOM 5169 C CA . MET A 1 647 ? 16.475 -1.614 5.055 1.00 85.56 647 MET A CA 1
ATOM 5170 C C . MET A 1 647 ? 15.855 -0.377 4.375 1.00 85.56 647 MET A C 1
ATOM 5172 O O . MET A 1 647 ? 16.527 0.304 3.608 1.00 85.56 647 MET A O 1
ATOM 5176 N N . ASP A 1 648 ? 14.604 -0.039 4.699 1.00 85.44 648 ASP A N 1
ATOM 5177 C CA . ASP A 1 648 ? 13.888 1.120 4.140 1.00 85.44 648 ASP A CA 1
ATOM 5178 C C . ASP A 1 648 ? 14.233 2.456 4.828 1.00 85.44 648 ASP A C 1
ATOM 5180 O O . ASP A 1 648 ? 13.791 3.524 4.397 1.00 85.44 648 ASP A O 1
ATOM 5184 N N . GLY A 1 649 ? 15.015 2.414 5.911 1.00 89.56 649 GLY A N 1
ATOM 5185 C CA . GLY A 1 649 ? 15.370 3.584 6.707 1.00 89.56 649 GLY A CA 1
ATOM 5186 C C . GLY A 1 649 ? 14.198 4.209 7.468 1.00 89.56 649 GLY A C 1
ATOM 5187 O O . GLY A 1 649 ? 14.352 5.321 7.978 1.00 89.56 649 GLY A O 1
ATOM 5188 N N . ILE A 1 650 ? 13.047 3.537 7.557 1.00 89.06 650 ILE A N 1
ATOM 5189 C CA . ILE A 1 650 ? 11.858 4.017 8.262 1.00 89.06 650 ILE A CA 1
ATOM 5190 C C . ILE A 1 650 ? 11.876 3.467 9.690 1.00 89.06 650 ILE A C 1
ATOM 5192 O O . ILE A 1 650 ? 11.926 2.262 9.918 1.00 89.06 650 ILE A O 1
ATOM 5196 N N . VAL A 1 651 ? 11.822 4.354 10.682 1.00 87.38 651 VAL A N 1
ATOM 5197 C CA . VAL A 1 651 ? 11.980 4.000 12.101 1.00 87.38 651 VAL A CA 1
ATOM 5198 C C . VAL A 1 651 ? 10.857 4.560 12.965 1.00 87.38 651 VAL A C 1
ATOM 5200 O O . VAL A 1 651 ? 10.210 5.552 12.618 1.00 87.38 651 VAL A O 1
ATOM 5203 N N . ASP A 1 652 ? 10.640 3.936 14.122 1.00 82.56 652 ASP A N 1
ATOM 5204 C CA . ASP A 1 652 ? 9.746 4.476 15.145 1.00 82.56 652 ASP A CA 1
ATOM 5205 C C . ASP A 1 652 ? 10.308 5.775 15.743 1.00 82.56 652 ASP A C 1
ATOM 5207 O O . ASP A 1 652 ? 11.515 5.853 16.003 1.00 82.56 652 ASP A O 1
ATOM 5211 N N . PRO A 1 653 ? 9.461 6.794 16.004 1.00 83.94 653 PRO A N 1
ATOM 5212 C CA . PRO A 1 653 ? 9.907 8.067 16.567 1.00 83.94 653 PRO A CA 1
ATOM 5213 C C . PRO A 1 653 ? 10.698 7.924 17.874 1.00 83.94 653 PRO A C 1
ATOM 5215 O O . PRO A 1 653 ? 11.648 8.672 18.090 1.00 83.94 653 PRO A O 1
ATOM 5218 N N . GLU A 1 654 ? 10.341 6.946 18.709 1.00 80.50 654 GLU A N 1
ATOM 5219 C CA . GLU A 1 654 ? 10.987 6.656 19.998 1.00 80.50 654 GLU A CA 1
ATOM 5220 C C . GLU A 1 654 ? 12.437 6.177 19.843 1.00 80.50 654 GLU A C 1
ATOM 5222 O O . GLU A 1 654 ? 13.295 6.493 20.665 1.00 80.50 654 GLU A O 1
ATOM 5227 N N . HIS A 1 655 ? 12.730 5.460 18.755 1.00 82.12 655 HIS A N 1
ATOM 5228 C CA . HIS A 1 655 ? 14.054 4.907 18.470 1.00 82.12 655 HIS A CA 1
ATOM 5229 C C . HIS A 1 655 ? 14.876 5.775 17.511 1.00 82.12 655 HIS A C 1
ATOM 5231 O O . HIS A 1 655 ? 16.037 5.459 17.247 1.00 82.12 655 HIS A O 1
ATOM 5237 N N . PHE A 1 656 ? 14.304 6.866 16.991 1.00 87.00 656 PHE A N 1
ATOM 5238 C CA . PHE A 1 656 ? 14.905 7.670 15.927 1.00 87.00 656 PHE A CA 1
ATOM 5239 C C . PHE A 1 656 ? 16.308 8.178 16.275 1.00 87.00 656 PHE A C 1
ATOM 5241 O O . PHE A 1 656 ? 17.240 7.971 15.503 1.00 87.00 656 PHE A O 1
ATOM 5248 N N . GLU A 1 657 ? 16.480 8.806 17.440 1.00 89.31 657 GLU A N 1
ATOM 5249 C CA . GLU A 1 657 ? 17.776 9.370 17.847 1.00 89.31 657 GLU A CA 1
ATOM 5250 C C . GLU A 1 657 ? 18.842 8.277 18.008 1.00 89.31 657 GLU A C 1
ATOM 5252 O O . GLU A 1 657 ? 19.974 8.420 17.537 1.00 89.31 657 GLU A O 1
ATOM 5257 N N . THR A 1 658 ? 18.469 7.146 18.613 1.00 89.56 658 THR A N 1
ATOM 5258 C CA . THR A 1 658 ? 19.360 5.995 18.796 1.00 89.56 658 THR A CA 1
ATOM 5259 C C . THR A 1 658 ? 19.761 5.386 17.457 1.00 89.56 658 THR A C 1
ATOM 5261 O O . THR A 1 658 ? 20.947 5.176 17.210 1.00 89.56 658 THR A O 1
ATOM 5264 N N . LEU A 1 659 ? 18.806 5.146 16.557 1.00 90.25 659 LEU A N 1
ATOM 5265 C CA . LEU A 1 659 ? 19.082 4.559 15.245 1.00 90.25 659 LEU A CA 1
ATOM 5266 C C . LEU A 1 659 ? 19.814 5.532 14.316 1.00 90.25 659 LEU A C 1
ATOM 5268 O O . LEU A 1 659 ? 20.642 5.097 13.519 1.00 90.25 659 LEU A O 1
ATOM 5272 N N . GLN A 1 660 ? 19.618 6.843 14.464 1.00 92.00 660 GLN A N 1
ATOM 5273 C CA . GLN A 1 660 ? 20.422 7.843 13.763 1.00 92.00 660 GLN A CA 1
ATOM 5274 C C . GLN A 1 660 ? 21.891 7.795 14.217 1.00 92.00 660 GLN A C 1
ATOM 5276 O O . GLN A 1 660 ? 22.800 7.853 13.385 1.00 92.00 660 GLN A O 1
ATOM 5281 N N . GLN A 1 661 ? 22.151 7.645 15.519 1.00 92.50 661 GLN A N 1
ATOM 5282 C CA . GLN A 1 661 ? 23.513 7.454 16.033 1.00 92.50 661 GLN A CA 1
ATOM 5283 C C . GLN A 1 661 ? 24.115 6.121 15.573 1.00 92.50 661 GLN A C 1
ATOM 5285 O O . GLN A 1 661 ? 25.273 6.091 15.147 1.00 92.50 661 GLN A O 1
ATOM 5290 N N . THR A 1 662 ? 23.331 5.039 15.589 1.00 91.75 662 THR A N 1
ATOM 5291 C CA . THR A 1 662 ? 23.742 3.738 15.045 1.00 91.75 662 THR A CA 1
ATOM 5292 C C . THR A 1 662 ? 24.092 3.852 13.566 1.00 91.75 662 THR A C 1
ATOM 5294 O O . THR A 1 662 ? 25.159 3.392 13.176 1.00 91.75 662 THR A O 1
ATOM 5297 N N . SER A 1 663 ? 23.276 4.538 12.762 1.00 93.06 663 SER A N 1
ATOM 5298 C CA . SER A 1 663 ? 23.544 4.793 11.342 1.00 93.06 663 SER A CA 1
ATOM 5299 C C . SER A 1 663 ? 24.866 5.529 11.137 1.00 93.06 663 SER A C 1
ATOM 5301 O O . SER A 1 663 ? 25.696 5.080 10.351 1.00 93.06 663 SER A O 1
ATOM 5303 N N . ARG A 1 664 ? 25.149 6.581 11.922 1.00 92.38 664 ARG A N 1
ATOM 5304 C CA . ARG A 1 664 ? 26.451 7.276 11.876 1.00 92.38 664 ARG A CA 1
ATOM 5305 C C . ARG A 1 664 ? 27.620 6.350 12.219 1.00 92.38 664 ARG A C 1
ATOM 5307 O O . ARG A 1 664 ? 28.645 6.393 11.547 1.00 92.38 664 ARG A O 1
ATOM 5314 N N . ARG A 1 665 ? 27.474 5.490 13.232 1.00 92.94 665 ARG A N 1
ATOM 5315 C CA . ARG A 1 665 ? 28.515 4.524 13.615 1.00 92.94 665 ARG A CA 1
ATOM 5316 C C . ARG A 1 665 ? 28.734 3.456 12.544 1.00 92.94 665 ARG A C 1
ATOM 5318 O O . ARG A 1 665 ? 29.882 3.142 12.247 1.00 92.94 665 ARG A O 1
ATOM 5325 N N . GLN A 1 666 ? 27.662 2.899 11.982 1.00 93.44 666 GLN A N 1
ATOM 5326 C CA . GLN A 1 666 ? 27.757 1.912 10.906 1.00 93.44 666 GLN A CA 1
ATOM 5327 C C . GLN A 1 666 ? 28.347 2.536 9.642 1.00 93.44 666 GLN A C 1
ATOM 5329 O O . GLN A 1 666 ? 29.186 1.904 9.011 1.00 93.44 666 GLN A O 1
ATOM 5334 N N . LYS A 1 667 ? 28.014 3.800 9.341 1.00 93.12 667 LYS A N 1
ATOM 5335 C CA . LYS A 1 667 ? 28.674 4.571 8.283 1.00 93.12 667 LYS A CA 1
ATOM 5336 C C . LYS A 1 667 ? 30.180 4.655 8.536 1.00 93.12 667 LYS A C 1
ATOM 5338 O O . LYS A 1 667 ? 30.947 4.323 7.650 1.00 93.12 667 LYS A O 1
ATOM 5343 N N . GLU A 1 668 ? 30.638 5.030 9.730 1.00 93.19 668 GLU A N 1
ATOM 5344 C CA . GLU A 1 668 ? 32.086 5.103 10.006 1.00 93.19 668 GLU A CA 1
ATOM 5345 C C . GLU A 1 668 ? 32.794 3.743 9.931 1.00 93.19 668 GLU A C 1
ATOM 5347 O O . GLU A 1 668 ? 33.908 3.664 9.415 1.00 93.19 668 GLU A O 1
ATOM 5352 N N . LEU A 1 669 ? 32.154 2.665 10.400 1.00 91.94 669 LEU A N 1
ATOM 5353 C CA . LEU A 1 669 ? 32.684 1.305 10.251 1.00 91.94 669 LEU A CA 1
ATOM 5354 C C . LEU A 1 669 ? 32.792 0.918 8.778 1.00 91.94 669 LEU A C 1
ATOM 5356 O O . LEU A 1 669 ? 33.834 0.426 8.359 1.00 91.94 669 LEU A O 1
ATOM 5360 N N . PHE A 1 670 ? 31.756 1.204 7.995 1.00 91.12 670 PHE A N 1
ATOM 5361 C CA . PHE A 1 670 ? 31.757 1.018 6.554 1.00 91.12 670 PHE A CA 1
ATOM 5362 C C . PHE A 1 670 ? 32.919 1.781 5.907 1.00 91.12 670 PHE A C 1
ATOM 5364 O O . PHE A 1 670 ? 33.770 1.174 5.271 1.00 91.12 670 PHE A O 1
ATOM 5371 N N . LEU A 1 671 ? 33.060 3.077 6.191 1.00 90.75 671 LEU A N 1
ATOM 5372 C CA . LEU A 1 671 ? 34.158 3.909 5.688 1.00 90.75 671 LEU A CA 1
ATOM 5373 C C . LEU A 1 671 ? 35.555 3.461 6.144 1.00 90.75 671 LEU A C 1
ATOM 5375 O O . LEU A 1 671 ? 36.550 3.860 5.537 1.00 90.75 671 LEU A O 1
ATOM 5379 N N . SER A 1 672 ? 35.662 2.710 7.243 1.00 91.06 672 SER A N 1
ATOM 5380 C CA . SER A 1 672 ? 36.940 2.184 7.743 1.00 91.06 672 SER A CA 1
ATOM 5381 C C . SER A 1 672 ? 37.441 0.965 6.970 1.00 91.06 672 SER A C 1
ATOM 5383 O O . SER A 1 672 ? 38.614 0.626 7.094 1.00 91.06 672 SER A O 1
ATOM 5385 N N . LEU A 1 673 ? 36.572 0.332 6.173 1.00 89.81 673 LEU A N 1
ATOM 5386 C CA . LEU A 1 673 ? 36.938 -0.782 5.298 1.00 89.81 673 LEU A CA 1
ATOM 5387 C C . LEU A 1 673 ? 37.639 -0.316 4.016 1.00 89.81 673 LEU A C 1
ATOM 5389 O O . LEU A 1 673 ? 38.239 -1.145 3.343 1.00 89.81 673 LEU A O 1
ATOM 5393 N N . ALA A 1 674 ? 37.587 0.982 3.703 1.00 89.12 674 ALA A N 1
ATOM 5394 C CA . ALA A 1 674 ? 38.253 1.546 2.539 1.00 89.12 674 ALA A CA 1
ATOM 5395 C C . ALA A 1 674 ? 39.778 1.383 2.623 1.00 89.12 674 ALA A C 1
ATOM 5397 O O . ALA A 1 674 ? 40.409 1.789 3.603 1.00 89.12 674 ALA A O 1
ATOM 5398 N N . GLU A 1 675 ? 40.383 0.872 1.556 1.00 89.50 675 GLU A N 1
ATOM 5399 C CA . GLU A 1 675 ? 41.827 0.688 1.428 1.00 89.50 675 GLU A CA 1
ATOM 5400 C C . GLU A 1 675 ? 42.549 2.004 1.101 1.00 89.50 675 GLU A C 1
ATOM 5402 O O . GLU A 1 675 ? 43.740 2.163 1.381 1.00 89.50 675 GLU A O 1
ATOM 5407 N N . ASN A 1 676 ? 41.840 2.973 0.511 1.00 90.56 676 ASN A N 1
ATOM 5408 C CA . ASN A 1 676 ? 42.402 4.256 0.094 1.00 90.56 676 ASN A CA 1
ATOM 5409 C C . ASN A 1 676 ? 41.396 5.426 0.197 1.00 90.56 676 ASN A C 1
ATOM 5411 O O . ASN A 1 676 ? 40.212 5.253 0.487 1.00 90.56 676 ASN A O 1
ATOM 5415 N N . PHE A 1 677 ? 41.882 6.655 -0.019 1.00 86.25 677 PHE A N 1
ATOM 5416 C CA . PHE A 1 677 ? 41.066 7.873 0.091 1.00 86.25 677 PHE A CA 1
ATOM 5417 C C . PHE A 1 677 ? 39.973 7.988 -0.982 1.00 86.25 677 PHE A C 1
ATOM 5419 O O . PHE A 1 677 ? 38.922 8.563 -0.700 1.00 86.25 677 PHE A O 1
ATOM 5426 N N . GLU A 1 678 ? 40.206 7.470 -2.190 1.00 83.75 678 GLU A N 1
ATOM 5427 C CA . GLU A 1 678 ? 39.223 7.512 -3.282 1.00 83.75 678 GLU A CA 1
ATOM 5428 C C . GLU A 1 678 ? 38.054 6.570 -2.987 1.00 83.75 678 GLU A C 1
ATOM 5430 O O . GLU A 1 678 ? 36.895 6.982 -3.052 1.00 83.75 678 GLU A O 1
ATOM 5435 N N . GLU A 1 679 ? 38.359 5.347 -2.551 1.00 84.38 679 GLU A N 1
ATOM 5436 C CA . GLU A 1 679 ? 37.381 4.359 -2.108 1.00 84.38 679 GLU A CA 1
ATOM 5437 C C . GLU A 1 679 ? 36.591 4.869 -0.902 1.00 84.38 679 GLU A C 1
ATOM 5439 O O . GLU A 1 679 ? 35.364 4.836 -0.921 1.00 84.38 679 GLU A O 1
ATOM 5444 N N . ARG A 1 680 ? 37.253 5.458 0.106 1.00 88.12 680 ARG A N 1
ATOM 5445 C CA . ARG A 1 680 ? 36.552 6.064 1.252 1.00 88.12 680 ARG A CA 1
ATOM 5446 C C . ARG A 1 680 ? 35.577 7.155 0.803 1.00 88.12 680 ARG A C 1
ATOM 5448 O O . ARG A 1 680 ? 34.471 7.244 1.334 1.00 88.12 680 ARG A O 1
ATOM 5455 N N . GLY A 1 681 ? 35.969 7.976 -0.172 1.00 86.00 681 GLY A N 1
ATOM 5456 C CA . GLY A 1 681 ? 35.106 9.006 -0.750 1.00 86.00 681 GLY A CA 1
ATOM 5457 C C . GLY A 1 681 ? 33.895 8.432 -1.494 1.00 86.00 681 GLY A C 1
ATOM 5458 O O . GLY A 1 681 ? 32.793 8.964 -1.366 1.00 86.00 681 GLY A O 1
ATOM 5459 N N . TRP A 1 682 ? 34.072 7.340 -2.241 1.00 84.69 682 TRP A N 1
ATOM 5460 C CA . TRP A 1 682 ? 32.979 6.612 -2.897 1.00 84.69 682 TRP A CA 1
ATOM 5461 C C . TRP A 1 682 ? 32.027 5.965 -1.887 1.00 84.69 682 TRP A C 1
ATOM 5463 O O . TRP A 1 682 ? 30.819 6.195 -1.949 1.00 84.69 682 TRP A O 1
ATOM 5473 N N . MET A 1 683 ? 32.573 5.239 -0.906 1.00 87.62 683 MET A N 1
ATOM 5474 C CA . MET A 1 683 ? 31.817 4.603 0.176 1.00 87.62 683 MET A CA 1
ATOM 5475 C C . MET A 1 683 ? 30.979 5.620 0.953 1.00 87.62 683 MET A C 1
ATOM 5477 O O . MET A 1 683 ? 29.855 5.339 1.368 1.00 87.62 683 MET A O 1
ATOM 5481 N N . GLU A 1 684 ? 31.497 6.837 1.127 1.00 88.31 684 GLU A N 1
ATOM 5482 C CA . GLU A 1 684 ? 30.711 7.911 1.710 1.00 88.31 684 GLU A CA 1
ATOM 5483 C C . GLU A 1 684 ? 29.485 8.222 0.860 1.00 88.31 684 GLU A C 1
ATOM 5485 O O . GLU A 1 684 ? 28.401 8.303 1.415 1.00 88.31 684 GLU A O 1
ATOM 5490 N N . LYS A 1 685 ? 29.610 8.344 -0.455 1.00 86.25 685 LYS A N 1
ATOM 5491 C CA . LYS A 1 685 ? 28.517 8.765 -1.340 1.00 86.25 685 LYS A CA 1
ATOM 5492 C C . LYS A 1 685 ? 27.448 7.691 -1.596 1.00 86.25 685 LYS A C 1
ATOM 5494 O O . LYS A 1 685 ? 26.287 8.027 -1.825 1.00 86.25 685 LYS A O 1
ATOM 5499 N N . ILE A 1 686 ? 27.815 6.410 -1.552 1.00 86.75 686 ILE A N 1
ATOM 5500 C CA . ILE A 1 686 ? 26.879 5.283 -1.745 1.00 86.75 686 ILE A CA 1
ATOM 5501 C C . ILE A 1 686 ? 26.108 4.902 -0.480 1.00 86.75 686 ILE A C 1
ATOM 5503 O O . ILE A 1 686 ? 25.234 4.038 -0.536 1.00 86.75 686 ILE A O 1
ATOM 5507 N N . TRP A 1 687 ? 26.429 5.507 0.669 1.00 89.44 687 TRP A N 1
ATOM 5508 C CA . TRP A 1 687 ? 25.736 5.194 1.913 1.00 89.44 687 TRP A CA 1
ATOM 5509 C C . TRP A 1 687 ? 24.218 5.422 1.750 1.00 89.44 687 TRP A C 1
ATOM 5511 O O . TRP A 1 687 ? 23.806 6.500 1.312 1.00 89.44 687 TRP A O 1
ATOM 5521 N N . PRO A 1 688 ? 23.368 4.444 2.107 1.00 85.44 688 PRO A N 1
ATOM 5522 C CA . PRO A 1 688 ? 21.949 4.477 1.752 1.00 85.44 688 PRO A CA 1
ATOM 5523 C C . PRO A 1 688 ? 21.142 5.509 2.550 1.00 85.44 688 PRO A C 1
ATOM 5525 O O . PRO A 1 688 ? 20.217 6.116 2.017 1.00 85.44 688 PRO A O 1
ATOM 5528 N N . TYR A 1 689 ? 21.510 5.772 3.808 1.00 87.38 689 TYR A N 1
ATOM 5529 C CA . TYR A 1 689 ? 20.784 6.703 4.682 1.00 87.38 689 TYR A CA 1
ATOM 5530 C C . TYR A 1 689 ? 21.379 8.113 4.635 1.00 87.38 689 TYR A C 1
ATOM 5532 O O . TYR A 1 689 ? 21.896 8.615 5.637 1.00 87.38 689 TYR A O 1
ATOM 5540 N N . GLN A 1 690 ? 21.368 8.738 3.460 1.00 81.44 690 GLN A N 1
ATOM 5541 C CA . GLN A 1 690 ? 21.864 10.103 3.282 1.00 81.44 690 GLN A CA 1
ATOM 5542 C C . GLN A 1 690 ? 20.775 11.062 2.852 1.00 81.44 690 GLN A C 1
ATOM 5544 O O . GLN A 1 690 ? 20.009 10.769 1.935 1.00 81.44 690 GLN A O 1
ATOM 5549 N N . ASP A 1 691 ? 20.778 12.241 3.474 1.00 81.00 691 ASP A N 1
ATOM 5550 C CA . ASP A 1 691 ? 19.991 13.363 2.993 1.00 81.00 691 ASP A CA 1
ATOM 5551 C C . ASP A 1 691 ? 20.480 13.727 1.589 1.00 81.00 691 ASP A C 1
ATOM 5553 O O . ASP A 1 691 ? 21.646 14.080 1.390 1.00 81.00 691 ASP A O 1
ATOM 5557 N N . ARG A 1 692 ? 19.586 13.627 0.608 1.00 70.94 692 ARG A N 1
ATOM 5558 C CA . ARG A 1 692 ? 19.852 14.060 -0.764 1.00 70.94 692 ARG A CA 1
ATOM 5559 C C . ARG A 1 692 ? 19.049 15.338 -0.990 1.00 70.94 692 ARG A C 1
ATOM 5561 O O . ARG A 1 692 ? 17.865 15.354 -0.651 1.00 70.94 692 ARG A O 1
ATOM 5568 N N . PRO A 1 693 ? 19.662 16.423 -1.492 1.00 59.09 693 PRO A N 1
ATOM 5569 C CA . PRO A 1 693 ? 18.906 17.626 -1.799 1.00 59.09 693 PRO A CA 1
ATOM 5570 C C . PRO A 1 693 ? 17.779 17.286 -2.781 1.00 59.09 693 PRO A C 1
ATOM 5572 O O . PRO A 1 693 ? 17.973 16.478 -3.690 1.00 59.09 693 PRO A O 1
ATOM 5575 N N . ASP A 1 694 ? 16.611 17.905 -2.588 1.00 52.53 694 ASP A N 1
ATOM 5576 C CA . ASP A 1 694 ? 15.594 17.973 -3.634 1.00 52.53 694 ASP A CA 1
ATOM 5577 C C . ASP A 1 694 ? 16.221 18.782 -4.781 1.00 52.53 694 ASP A C 1
ATOM 5579 O O . ASP A 1 694 ? 16.297 20.012 -4.726 1.00 52.53 694 ASP A O 1
ATOM 5583 N N . GLU A 1 695 ? 16.778 18.098 -5.777 1.00 47.72 695 GLU A N 1
ATOM 5584 C CA . GLU A 1 695 ? 17.193 18.737 -7.023 1.00 47.72 695 GLU A CA 1
ATOM 5585 C C . GLU A 1 695 ? 15.904 19.134 -7.759 1.00 47.72 695 GLU A C 1
ATOM 5587 O O . GLU A 1 695 ? 15.187 18.283 -8.285 1.00 47.72 695 GLU A O 1
ATOM 5592 N N . ALA A 1 696 ? 15.565 20.422 -7.646 1.00 31.98 696 ALA A N 1
ATOM 5593 C CA . ALA A 1 696 ? 14.346 21.050 -8.160 1.00 31.98 696 ALA A CA 1
ATOM 5594 C C . ALA A 1 696 ? 14.240 21.064 -9.691 1.00 31.98 696 ALA A C 1
ATOM 5596 O O . ALA A 1 696 ? 15.291 21.211 -10.359 1.00 31.98 696 ALA A O 1
#

Nearest PDB structures (foldseek):
  1o6y-assembly1_A  TM=3.636E-01  e=1.354E-03  Mycobacterium tuberculosis H37Rv
  7rj8-assembly1_A  TM=4.187E-01  e=2.638E-03  Mus musculus
  5u94-assembly1_A  TM=3.865E-01  e=3.077E-03  Mycobacterium tuberculosis H37Rv
  3ori-assembly4_D  TM=3.792E-01  e=3.977E-03  Mycobacterium tuberculosis H37Ra
  5z33-assembly1_A  TM=2.821E-01  e=1.750E-03  Pyricularia oryzae P131